Protein 1BKJ (pdb70)

Secondary structure (DSSP, 8-state):
-HHHHHHHT------B-SPPPPHHHHHHHHHHHHTS--GGG---EEEEE---HHHHHHHHHHTTS-THHHHSSEEEEEEEE-HHHHHH-TT----SHHHHHHHHHHHHHHHHHHHHHHHHTT-EEEEEGGGGGGHHHHHHHTT--TTEEEEEEEEEE-BS--PPPPP---HHHHEEESSPPPP-HHHHHHHHHHHHHH---HHHHHHHHHTS---TTHHHHHHHTT-S--/-HHHHHHHT------B-SPPPPHHHHHHHHHHHHTS--GGG---EEEEE---HHHHHHHHHHTTS-THHHHSSEEEEEEEE-HHHHHH-TT----SHHHHHHHHHHHHHHHHHHHHHHHHTT-EEEEEGGGGGGHHHHHHHHT--TTEEEEEEEEEE-BS--PPPPP---HHHHEEESS-----HHHHHHHHHHHHHH---HHHHHHHHHTS---TTHHHHHHHTT-S--

Radius of gyration: 20.76 Å; Cα contacts (8 Å, |Δi|>4): 919; chains: 2; bounding box: 49×59×53 Å

Nearest PDB structures (foldseek):
  2bkj-assembly1_B  TM=1.004E+00  e=1.030E-42  Vibrio harveyi
  5uu6-assembly2_C  TM=9.981E-01  e=3.136E-39  Vibrio parahaemolyticus RIMD 2210633
  5uu6-assembly1_B  TM=9.981E-01  e=4.411E-39  Vibrio parahaemolyticus RIMD 2210633
  5uu6-assembly1_A  TM=1.002E+00  e=1.096E-38  Vibrio parahaemolyticus RIMD 2210633
  5uu6-assembly2_D  TM=9.979E-01  e=2.573E-38  Vibrio parahaemolyticus RIMD 2210633

B-factor: mean 19.46, std 5.62, range [9.69, 47.68]

Solvent-accessible surface area: 16729 Å² total; per-residue (Å²): 101,53,2,16,63,25,1,75,56,17,68,24,3,113,114,16,48,105,89,99,11,78,101,74,36,53,55,37,2,10,82,0,0,11,16,6,18,31,36,92,20,6,15,1,7,0,1,0,35,0,64,60,84,122,42,20,54,80,0,11,114,40,4,56,122,43,75,42,0,52,64,6,26,13,0,3,0,0,0,0,0,0,38,7,0,17,56,42,37,118,105,17,58,5,27,5,10,3,2,4,5,11,0,0,10,6,0,0,5,22,0,6,2,0,0,0,0,0,29,27,56,49,7,3,0,9,35,3,25,13,0,13,92,20,1,62,90,0,11,79,38,0,44,12,38,62,28,0,0,2,1,4,0,0,0,2,0,49,48,67,68,135,43,67,80,58,41,47,1,48,43,130,13,4,26,10,95,34,48,37,61,102,38,84,92,104,33,7,64,69,8,19,66,67,4,68,91,76,176,148,63,21,12,56,56,8,5,43,65,3,39,34,120,16,69,62,66,3,40,80,14,2,50,85,26,22,0,6,129,105,103,50,1,17,64,25,0,74,56,18,68,26,2,109,109,19,44,108,85,95,10,80,107,77,40,48,60,37,2,10,40,0,0,23,17,4,19,28,36,94,21,6,16,0,6,0,0,0,35,0,66,56,95,67,36,21,59,75,0,11,61,58,1,45,126,40,75,44,0,52,66,6,27,12,0,1,0,0,0,0,0,0,37,9,2,17,53,44,40,121,66,16,54,6,28,4,10,5,2,4,5,11,0,0,10,7,0,0,4,21,0,6,1,0,1,0,0,0,29,26,62,50,9,1,0,8,34,3,25,7,0,12,66,36,0,70,42,0,9,80,39,0,42,13,38,61,28,0,0,1,1,5,0,0,0,1,0,52,43,73,66,134,42,69,79,59,42,44,1,49,35,126,12,2,21,11,97,35,42,40,59,101,39,87,92,94,34,6,130,71,7,14,64,68,7,69,92,73,182,150,61,23,11,53,58,10,3,42,65,3,34,33,118,17,64,64,73,2,38,78,11,1,47,86,25,21,0,7,126,107

GO terms:
  GO:0052873 FMN reductase (NADPH) activity (F, EXP)

CATH classification: 3.40.109.10

Organism: Vibrio harveyi (NCBI:txid669)

InterPro domains:
  IPR000415 Nitroreductase-like [G3DSA:3.40.109.10] (1-240)
  IPR000415 Nitroreductase-like [SSF55469] (1-238)
  IPR016446 Flavin oxidoreductase Frp family [PIRSF005426] (1-238)
  IPR016446 Flavin oxidoreductase Frp family [PTHR43425] (1-239)
  IPR016446 Flavin oxidoreductase Frp family [cd02146] (4-225)
  IPR029479 Nitroreductase [PF00881] (9-159)
  IPR060491 NADPH-dependent oxidoreductase NFRA-like, C-terminal domain [PF28600] (167-240)

Sequence (460 aa):
NNTIETILAHRSIRKFTAVPITDEQRQTIIQAGLAASSSSMLQVVSIVRVTDSEKRNELAQFAGNQAYVESAAEFLVFCIDYQRHATINPDVQADFTELTLIGAVDSGIMAQNCLLAAESMGLGGVYIGGLRNSAAQVDELLGLPENSAVLFGMCLGHPDQNPEVKPRLPAHVVVHENQYQELNLDDIQSYDQTMQAYYSTWSQEVTGKLAGESRPHILPYLNSKGLAKRNNTIETILAHRSIRKFTAVPITDEQRQTIIQAGLAASSSSMLQVVSIVRVTDSEKRNELAQFAGNQAYVESAAEFLVFCIDYQRHATINPDVQADFTELTLIGAVDSGIMAQNCLLAAESMGLGGVYIGGLRNSAAQVDELLGLPENSAVLFGMCLGHPDQNPEVKPRLPAHVVVHENQYQELNLDDIQSYDQTMQAYYSTWSQEVTGKLAGESRPHILPYLNSKGLAKR

Foldseek 3Di:
DLLVVLVQQDDAFQDFDQDADDPVLQVQLQVLLVPFDAVVPLPFKDKDKDDPLVLQCVQCVLLPVSPLSNRFNIKIWIKGHCVVVCVVPVVDQAAAQVSVVRSVVSSVRSVVSSQSSQSSVQKHKDKRQSNLLNFVVNCVSSVPAASMGTGIMMGIHHHPDRADDDDDQDPVQVDDDPDDDDDDVVSVVVSQVVRVVSPVTPVNVVVVVVVDDDSPCNVVSCVVSNYHPD/DLLVVLVQQDDAFQDFDQDADDPVLQVQLQVLLVPFDADVPLPFKDKDKDPDLVLQVVLCVLLVNRCSSNRFNIKIWIKGHCPVVCVVPVVDQAAAQVSVVSSVVSSVRSVVSSQSSQSSVQKHKDKRQSNLSNFLVNCVSSVPAASMGTGIMMGIHHHPDRQDDDDDQDPPQVDDPPDDDDDDVVSVVVNQVVRVVSPVTPVCVVVVVVVDDDSPCVVVSCVVSSYNPD

Structure (mmCIF, N/CA/C/O backbone):
data_1BKJ
#
_entry.id   1BKJ
#
_cell.length_a   51.200
_cell.length_b   85.900
_cell.length_c   58.100
_cell.angle_alpha   90.00
_cell.angle_beta   109.30
_cell.angle_gamma   90.00
#
_symmetry.space_group_name_H-M   'P 1 21 1'
#
loop_
_entity.id
_entity.type
_entity.pdbx_description
1 polymer 'NADPH-FLAVIN OXIDOREDUCTASE'
2 non-polymer 'PHOSPHATE ION'
3 non-polymer 'FLAVIN MONONUCLEOTIDE'
4 water water
#
loop_
_atom_site.group_PDB
_atom_site.id
_atom_site.type_symbol
_atom_site.label_atom_id
_atom_site.label_alt_id
_atom_site.label_comp_id
_atom_site.label_asym_id
_atom_s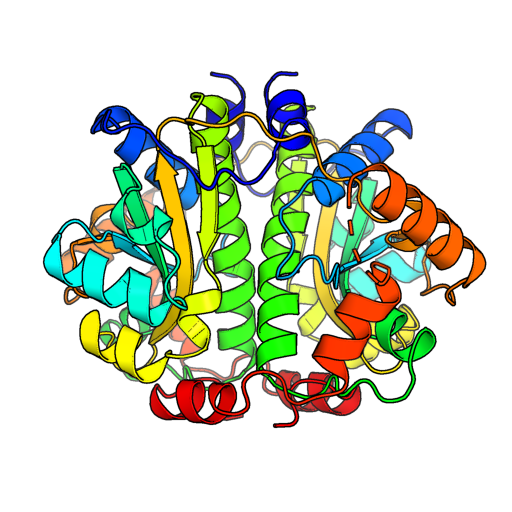ite.label_entity_id
_atom_site.label_seq_id
_atom_site.pdbx_PDB_ins_code
_atom_site.Cartn_x
_atom_site.Cartn_y
_atom_site.Cartn_z
_atom_site.occupancy
_atom_site.B_iso_or_equiv
_atom_site.auth_seq_id
_atom_site.auth_comp_id
_atom_site.auth_asym_id
_atom_site.auth_atom_id
_atom_site.pdbx_PDB_model_num
ATOM 1 N N . ASN A 1 2 ? -14.935 8.748 31.996 1.00 32.29 2 ASN A N 1
ATOM 2 C CA . ASN A 1 2 ? -15.459 9.806 31.127 1.00 31.68 2 ASN A CA 1
ATOM 3 C C . ASN A 1 2 ? -15.732 9.293 29.713 1.00 30.82 2 ASN A C 1
ATOM 4 O O . ASN A 1 2 ? -15.313 8.174 29.381 1.00 30.76 2 ASN A O 1
ATOM 9 N N . ASN A 1 3 ? -16.390 10.116 28.881 1.00 29.33 3 ASN A N 1
ATOM 10 C CA . ASN A 1 3 ? -16.737 9.723 27.508 1.00 28.01 3 ASN A CA 1
ATOM 11 C C . ASN A 1 3 ? -15.546 9.525 26.585 1.00 27.18 3 ASN A C 1
ATOM 12 O O . ASN A 1 3 ? -15.631 8.700 25.677 1.00 27.25 3 ASN A O 1
ATOM 14 N N . THR A 1 4 ? -14.443 10.249 26.841 1.00 26.36 4 THR A N 1
ATOM 15 C CA . THR A 1 4 ? -13.211 10.160 26.031 1.00 25.32 4 THR A CA 1
ATOM 16 C C . THR A 1 4 ? -12.538 8.797 26.178 1.00 24.66 4 THR A C 1
ATOM 17 O O . THR A 1 4 ? -12.168 8.177 25.176 1.00 24.87 4 THR A O 1
ATOM 21 N N . ILE A 1 5 ? -12.404 8.330 27.420 1.00 23.55 5 ILE A N 1
ATOM 22 C CA . ILE A 1 5 ? -11.782 7.038 27.696 1.00 22.75 5 ILE A CA 1
ATOM 23 C C . ILE A 1 5 ? -12.679 5.872 27.249 1.00 22.25 5 ILE A C 1
ATOM 24 O O . ILE A 1 5 ? -12.171 4.906 26.682 1.00 22.28 5 ILE A O 1
ATOM 29 N N . GLU A 1 6 ? -14.001 6.016 27.401 1.00 21.87 6 GLU A N 1
ATOM 30 C CA . GLU A 1 6 ? -14.975 4.989 26.978 1.00 21.43 6 GLU A CA 1
ATOM 31 C C . GLU A 1 6 ? -14.932 4.815 25.448 1.00 21.16 6 GLU A C 1
ATOM 32 O O . GLU A 1 6 ? -14.994 3.689 24.956 1.00 21.75 6 GLU A O 1
ATOM 34 N N . THR A 1 7 ? -14.718 5.922 24.726 1.00 20.33 7 THR A N 1
ATOM 35 C CA . THR A 1 7 ? -14.613 5.932 23.267 1.00 20.10 7 THR A CA 1
ATOM 36 C C . THR A 1 7 ? -13.310 5.236 22.820 1.00 19.74 7 THR A C 1
ATOM 37 O O . THR A 1 7 ? -13.348 4.351 21.955 1.00 19.50 7 THR A O 1
ATOM 41 N N . ILE A 1 8 ? -12.185 5.597 23.447 1.00 19.26 8 ILE A N 1
ATOM 42 C CA . ILE A 1 8 ? -10.870 5.000 23.141 1.00 18.77 8 ILE A CA 1
ATOM 43 C C . ILE A 1 8 ? -10.890 3.471 23.339 1.00 18.91 8 ILE A C 1
ATOM 44 O O . ILE A 1 8 ? -10.441 2.717 22.471 1.00 18.77 8 ILE A O 1
ATOM 49 N N . LEU A 1 9 ? -11.463 3.034 24.458 1.00 19.37 9 LEU A N 1
ATOM 50 C CA . LEU A 1 9 ? -11.545 1.617 24.798 1.00 19.86 9 LEU A CA 1
ATOM 51 C C . LEU A 1 9 ? -12.602 0.788 24.063 1.00 19.74 9 LEU A C 1
ATOM 52 O O . LEU A 1 9 ? -12.518 -0.438 24.062 1.00 20.53 9 LEU A O 1
ATOM 57 N N . ALA A 1 10 ? -13.551 1.451 23.398 1.00 19.62 10 ALA A N 1
ATOM 58 C CA . ALA A 1 10 ? -14.620 0.770 22.659 1.00 19.69 10 ALA A CA 1
ATOM 59 C C . ALA A 1 10 ? -14.285 0.557 21.188 1.00 19.42 10 ALA A C 1
ATOM 60 O O . ALA A 1 10 ? -15.089 -0.001 20.431 1.00 19.97 10 ALA A O 1
ATOM 62 N N . HIS A 1 11 ? -13.079 0.965 20.785 1.00 18.85 11 HIS A N 1
ATOM 63 C CA . HIS A 1 11 ? -12.634 0.842 19.389 1.00 18.05 11 HIS A CA 1
ATOM 64 C C . HIS A 1 11 ? -12.556 -0.580 18.829 1.00 18.01 11 HIS A C 1
ATOM 65 O O . HIS A 1 11 ? -12.087 -1.493 19.493 1.00 18.07 11 HIS A O 1
ATOM 72 N N . ARG A 1 12 ? -12.985 -0.677 17.580 1.00 17.76 12 ARG A N 1
ATOM 73 C CA . ARG A 1 12 ? -12.828 -1.869 16.745 1.00 18.67 12 ARG A CA 1
ATOM 74 C C . ARG A 1 12 ? -12.881 -1.341 15.310 1.00 17.80 12 ARG A C 1
ATOM 75 O O . ARG A 1 12 ? -13.569 -0.335 15.040 1.00 18.04 12 ARG A O 1
ATOM 83 N N . SER A 1 13 ? -12.059 -1.919 14.443 1.00 16.76 13 SER A N 1
ATOM 84 C CA . SER A 1 13 ? -12.025 -1.523 13.039 1.00 16.03 13 SER A CA 1
ATOM 85 C C . SER A 1 13 ? -13.293 -1.990 12.351 1.00 15.79 13 SER A C 1
ATOM 86 O O . SER A 1 13 ? -13.762 -3.101 12.597 1.00 15.19 13 SER A O 1
ATOM 89 N N . ILE A 1 14 ? -13.906 -1.067 11.614 1.00 15.99 14 ILE A N 1
ATOM 90 C CA . ILE A 1 14 ? -15.139 -1.307 10.882 1.00 16.10 14 ILE A CA 1
ATOM 91 C C . ILE A 1 14 ? -14.800 -1.399 9.397 1.00 16.38 14 ILE A C 1
ATOM 92 O O . ILE A 1 14 ? -14.155 -0.503 8.827 1.00 16.34 14 ILE A O 1
ATOM 97 N N . ARG A 1 15 ? -15.241 -2.497 8.785 1.00 16.35 15 ARG A N 1
ATOM 98 C CA . ARG A 1 15 ? -14.971 -2.789 7.391 1.00 16.68 15 ARG A CA 1
ATOM 99 C C . ARG A 1 15 ? -16.218 -2.990 6.525 1.00 17.38 15 ARG A C 1
ATOM 100 O O . ARG A 1 15 ? -16.132 -3.551 5.432 1.00 16.62 15 ARG A O 1
ATOM 108 N N . LYS A 1 16 ? -17.376 -2.562 7.037 1.00 18.04 16 LYS A N 1
ATOM 109 C CA . LYS A 1 16 ? -18.644 -2.627 6.301 1.00 18.77 16 LYS A CA 1
ATOM 110 C C . LYS A 1 16 ? -19.432 -1.381 6.679 1.00 18.15 16 LYS A C 1
ATOM 111 O O . LYS A 1 16 ? -19.634 -1.098 7.859 1.00 17.57 16 LYS A O 1
ATOM 117 N N . PHE A 1 17 ? -19.846 -0.626 5.661 1.00 17.82 17 PHE A N 1
ATOM 118 C CA . PHE A 1 17 ? -20.560 0.633 5.860 1.00 17.47 17 PHE A CA 1
ATOM 119 C C . PHE A 1 17 ? -21.873 0.714 5.115 1.00 17.51 17 PHE A C 1
ATOM 120 O O . PHE A 1 17 ? -22.059 0.031 4.105 1.00 17.29 17 PHE A O 1
ATOM 128 N N . THR A 1 18 ? -22.788 1.546 5.622 1.00 17.19 18 THR A N 1
ATOM 129 C CA . THR A 1 18 ? -24.059 1.786 4.937 1.00 17.27 18 THR A CA 1
ATOM 130 C C . THR A 1 18 ? -23.793 2.954 3.953 1.00 17.97 18 THR A C 1
ATOM 131 O O . THR A 1 18 ? -22.697 3.528 3.961 1.00 18.34 18 THR A O 1
ATOM 135 N N . ALA A 1 19 ? -24.784 3.300 3.126 1.00 18.61 19 ALA A N 1
ATOM 136 C CA . ALA A 1 19 ? -24.667 4.370 2.131 1.00 18.96 19 ALA A CA 1
ATOM 137 C C . ALA A 1 19 ? -24.965 5.780 2.658 1.00 19.02 19 ALA A C 1
ATOM 138 O O . ALA A 1 19 ? -24.916 6.747 1.891 1.00 20.00 19 ALA A O 1
ATOM 140 N N . VAL A 1 20 ? -25.249 5.898 3.958 1.00 18.31 20 VAL A N 1
ATOM 141 C CA . VAL A 1 20 ? -25.567 7.190 4.581 1.00 18.16 20 VAL A CA 1
ATOM 142 C C . VAL A 1 20 ? -24.296 8.079 4.618 1.00 18.31 20 VAL A C 1
ATOM 143 O O . VAL A 1 20 ? -23.262 7.670 5.140 1.00 18.15 20 VAL A O 1
ATOM 147 N N . PRO A 1 21 ? -24.350 9.280 4.007 1.00 18.23 21 PRO A N 1
ATOM 148 C CA . PRO A 1 21 ? -23.155 10.133 4.028 1.00 18.23 21 PRO A CA 1
ATOM 149 C C . PRO A 1 21 ? -22.843 10.812 5.364 1.00 18.32 21 PRO A C 1
ATOM 150 O O . PRO A 1 21 ? -23.666 10.814 6.288 1.00 18.72 21 PRO A O 1
ATOM 154 N N . ILE A 1 22 ? -21.615 11.308 5.473 1.00 17.76 22 ILE A N 1
ATOM 155 C CA . ILE A 1 22 ? -21.153 12.041 6.648 1.00 17.50 22 ILE A CA 1
ATOM 156 C C . ILE A 1 22 ? -21.479 13.492 6.269 1.00 17.28 22 ILE A C 1
ATOM 157 O O . ILE A 1 22 ? -21.288 13.894 5.111 1.00 17.03 22 ILE A O 1
ATOM 162 N N . THR A 1 23 ? -22.049 14.239 7.214 1.00 17.49 23 THR A N 1
ATOM 163 C CA . THR A 1 23 ? -22.414 15.634 6.957 1.00 17.84 23 THR A CA 1
ATOM 164 C C . THR A 1 23 ? -21.180 16.538 6.858 1.00 18.60 23 THR A C 1
ATOM 165 O O . THR A 1 23 ? -20.100 16.169 7.322 1.00 17.87 23 THR A O 1
ATOM 169 N N . ASP A 1 24 ? -21.351 17.712 6.248 1.00 19.30 24 ASP A N 1
ATOM 170 C CA . ASP A 1 24 ? -20.268 18.684 6.101 1.00 20.67 24 ASP A CA 1
ATOM 171 C C . ASP A 1 24 ? -19.762 19.159 7.467 1.00 20.20 24 ASP A C 1
ATOM 172 O O . ASP A 1 24 ? -18.559 19.317 7.645 1.00 20.10 24 ASP A O 1
ATOM 177 N N . GLU A 1 25 ? -20.679 19.318 8.431 1.00 19.75 25 GLU A N 1
ATOM 178 C CA . GLU A 1 25 ? -20.341 19.748 9.794 1.00 19.45 25 GLU A CA 1
ATOM 179 C C . GLU A 1 25 ? -19.500 18.694 10.511 1.00 19.57 25 GLU A C 1
ATOM 180 O O . GLU A 1 25 ? -18.533 19.041 11.202 1.00 19.65 25 GLU A O 1
ATOM 182 N N . GLN A 1 26 ? -19.856 17.415 10.327 1.00 18.63 26 GLN A N 1
ATOM 183 C CA . GLN A 1 26 ? -19.126 16.311 10.945 1.00 18.04 26 GLN A CA 1
ATOM 184 C C . GLN A 1 26 ? -17.741 16.162 10.328 1.00 17.83 26 GLN A C 1
ATOM 185 O O . GLN A 1 26 ? -16.777 15.942 11.047 1.00 17.90 26 GLN A O 1
ATOM 191 N N . ARG A 1 27 ? -17.645 16.337 9.010 1.00 17.39 27 ARG A N 1
ATOM 192 C CA . ARG A 1 27 ? -16.368 16.226 8.311 1.00 17.76 27 ARG A CA 1
ATOM 193 C C . ARG A 1 27 ? -15.417 17.354 8.687 1.00 17.56 27 ARG A C 1
ATOM 194 O O . ARG A 1 27 ? -14.228 17.099 8.912 1.00 17.56 27 ARG A O 1
ATOM 202 N N . GLN A 1 28 ? -15.957 18.572 8.807 1.00 16.89 28 GLN A N 1
ATOM 203 C CA . GLN A 1 28 ? -15.184 19.758 9.177 1.00 16.45 28 GLN A CA 1
ATOM 204 C C . GLN A 1 28 ? -14.668 19.618 10.612 1.00 15.95 28 GLN A C 1
ATOM 205 O O . GLN A 1 28 ? -13.539 19.989 10.889 1.00 16.20 28 GLN A O 1
ATOM 207 N N . THR A 1 29 ? -15.453 18.967 11.471 1.00 15.38 29 THR A N 1
ATOM 208 C CA . THR A 1 29 ? -15.084 18.717 12.864 1.00 15.76 29 THR A CA 1
ATOM 209 C C . THR A 1 29 ? -13.985 17.629 12.985 1.00 15.46 29 THR A C 1
ATOM 210 O O . THR A 1 29 ? -13.062 17.766 13.803 1.00 15.53 29 THR A O 1
ATOM 214 N N . ILE A 1 30 ? -14.057 16.594 12.139 1.00 15.01 30 ILE A N 1
ATOM 215 C CA . ILE A 1 30 ? -13.067 15.506 12.111 1.00 14.78 30 ILE A CA 1
ATOM 216 C C . ILE A 1 30 ? -11.691 16.062 11.710 1.00 14.79 30 ILE A C 1
ATOM 217 O O . ILE A 1 30 ? -10.688 15.728 12.335 1.00 14.74 30 ILE A O 1
ATOM 222 N N . ILE A 1 31 ? -11.685 16.943 10.708 1.00 15.12 31 ILE A N 1
ATOM 223 C CA . ILE A 1 31 ? -10.469 17.597 10.207 1.00 15.86 31 ILE A CA 1
ATOM 224 C C . ILE A 1 31 ? -9.929 18.561 11.281 1.00 15.60 31 ILE A C 1
ATOM 225 O O . ILE A 1 31 ? -8.728 18.558 11.538 1.00 15.88 31 ILE A O 1
ATOM 230 N N . GLN A 1 32 ? -10.806 19.336 11.933 1.00 15.66 32 GLN A N 1
ATOM 231 C CA . GLN A 1 32 ? -10.374 20.255 12.997 1.00 16.50 32 GLN A CA 1
ATOM 232 C C . GLN A 1 32 ? -9.752 19.494 14.173 1.00 15.53 32 GLN A C 1
ATOM 233 O O . GLN A 1 32 ? -8.766 19.948 14.748 1.00 14.58 32 GLN A O 1
ATOM 239 N N . ALA A 1 33 ? -10.315 18.324 14.489 1.00 14.59 33 ALA A N 1
ATOM 240 C CA . ALA A 1 33 ? -9.810 17.460 15.551 1.00 14.28 33 ALA A CA 1
ATOM 241 C C . ALA A 1 33 ? -8.400 16.979 15.185 1.00 14.40 33 ALA A C 1
ATOM 242 O O . ALA A 1 33 ? -7.504 16.958 16.035 1.00 14.46 33 ALA A O 1
ATOM 244 N N . GLY A 1 34 ? -8.206 16.663 13.900 1.00 14.04 34 GLY A N 1
ATOM 245 C CA . GLY A 1 34 ? -6.917 16.240 13.402 1.00 14.03 34 GLY A CA 1
ATOM 246 C C . GLY A 1 34 ? -5.914 17.383 13.482 1.00 14.41 34 GLY A C 1
ATOM 247 O O . GLY A 1 34 ? -4.794 17.183 13.965 1.00 14.43 34 GLY A O 1
ATOM 248 N N . LEU A 1 35 ? -6.339 18.592 13.098 1.00 14.04 35 LEU A N 1
ATOM 249 C CA . LEU A 1 35 ? -5.472 19.769 13.124 1.00 14.02 35 LEU A CA 1
ATOM 250 C C . LEU A 1 35 ? -5.013 20.167 14.525 1.00 13.67 35 LEU A C 1
ATOM 251 O O . LEU A 1 35 ? -3.908 20.665 14.685 1.00 13.93 35 LEU A O 1
ATOM 256 N N . ALA A 1 36 ? -5.823 19.840 15.530 1.00 13.22 36 ALA A N 1
ATOM 257 C CA . ALA A 1 36 ? -5.535 20.124 16.937 1.00 13.32 36 ALA A CA 1
ATOM 258 C C . ALA A 1 36 ? -4.441 19.218 17.545 1.00 13.16 36 ALA A C 1
ATOM 259 O O . ALA A 1 36 ? -4.049 19.406 18.704 1.00 13.04 36 ALA A O 1
ATOM 261 N N . ALA A 1 37 ? -3.947 18.249 16.765 1.00 12.15 37 ALA A N 1
ATOM 262 C CA . ALA A 1 37 ? -2.893 17.329 17.222 1.00 12.16 37 ALA A CA 1
ATOM 263 C C . ALA A 1 37 ? -1.543 18.038 17.392 1.00 12.19 37 ALA A C 1
ATOM 264 O O . ALA A 1 37 ? -1.287 19.045 16.728 1.00 12.28 37 ALA A O 1
ATOM 266 N N . SER A 1 38 ? -0.690 17.511 18.280 1.00 12.33 38 SER A N 1
ATOM 267 C CA . SER A 1 38 ? 0.662 18.049 18.494 1.00 12.39 38 SER A CA 1
ATOM 268 C C . SER A 1 38 ? 1.442 17.909 17.186 1.00 12.59 38 SER A C 1
ATOM 269 O O . SER A 1 38 ? 1.192 16.982 16.411 1.00 12.74 38 SER A O 1
ATOM 272 N N . SER A 1 39 ? 2.406 18.793 16.970 1.00 12.92 39 SER A N 1
ATOM 273 C CA . SER A 1 39 ? 3.203 18.778 15.753 1.00 12.93 39 SER A CA 1
ATOM 274 C C . SER A 1 39 ? 4.673 18.996 16.127 1.00 13.39 39 SER A C 1
ATOM 275 O O . SER A 1 39 ? 4.981 19.931 16.878 1.00 13.95 39 SER A O 1
ATOM 278 N N . SER A 1 40 ? 5.564 18.133 15.622 1.00 12.98 40 SER A N 1
ATOM 279 C CA . SER A 1 40 ? 7.005 18.226 15.901 1.00 13.31 40 SER A CA 1
ATOM 280 C C . SER A 1 40 ? 7.565 19.538 15.398 1.00 13.91 40 SER A C 1
ATOM 281 O O . SER A 1 40 ? 7.449 19.831 14.212 1.00 13.05 40 SER A O 1
ATOM 284 N N . SER A 1 41 ? 8.091 20.343 16.329 1.00 14.73 41 SER A N 1
ATOM 285 C CA . SER A 1 41 ? 8.684 21.678 16.077 1.00 15.84 41 SER A CA 1
ATOM 286 C C . SER A 1 41 ? 7.723 22.635 15.350 1.00 16.24 41 SER A C 1
ATOM 287 O O . SER A 1 41 ? 8.159 23.604 14.707 1.00 16.26 41 SER A O 1
ATOM 290 N N . MET A 1 42 ? 6.419 22.335 15.456 1.00 16.20 42 MET A N 1
ATOM 291 C CA . MET A 1 42 ? 5.333 23.085 14.804 1.00 17.03 42 MET A CA 1
ATOM 292 C C . MET A 1 42 ? 5.562 23.161 13.268 1.00 16.29 42 MET A C 1
ATOM 293 O O . MET A 1 42 ? 5.119 24.093 12.593 1.00 17.07 42 MET A O 1
ATOM 298 N N . LEU A 1 43 ? 6.230 22.132 12.732 1.00 15.22 43 LEU A N 1
ATOM 299 C CA . LEU A 1 43 ? 6.577 22.040 11.318 1.00 14.24 43 LEU A CA 1
ATOM 300 C C . LEU A 1 43 ? 5.382 21.822 10.411 1.00 13.59 43 LEU A C 1
ATOM 301 O O . LEU A 1 43 ? 5.407 22.242 9.268 1.00 12.91 43 LEU A O 1
ATOM 306 N N . GLN A 1 44 ? 4.324 21.210 10.958 1.00 13.77 44 GLN A N 1
ATOM 307 C CA . GLN A 1 44 ? 3.067 20.907 10.246 1.00 13.54 44 GLN A CA 1
ATOM 308 C C . GLN A 1 44 ? 3.355 20.212 8.904 1.00 13.90 44 GLN A C 1
ATOM 309 O O . GLN A 1 44 ? 3.146 20.768 7.828 1.00 13.54 44 GLN A O 1
ATOM 315 N N . VAL A 1 45 ? 3.857 18.982 9.014 1.00 13.82 45 VAL A N 1
ATOM 316 C CA . VAL A 1 45 ? 4.298 18.178 7.870 1.00 14.16 45 VAL A CA 1
ATOM 317 C C . VAL A 1 45 ? 3.338 17.149 7.267 1.00 13.88 45 VAL A C 1
ATOM 318 O O . VAL A 1 45 ? 3.755 16.277 6.488 1.00 13.94 45 VAL A O 1
ATOM 322 N N . VAL A 1 46 ? 2.071 17.232 7.658 1.00 13.76 46 VAL A N 1
ATOM 323 C CA . VAL A 1 46 ? 1.058 16.298 7.174 1.00 13.90 46 VAL A CA 1
ATOM 324 C C . VAL A 1 46 ? 0.067 16.956 6.212 1.00 14.74 46 VAL A C 1
ATOM 325 O O . VAL A 1 46 ? -0.347 18.107 6.404 1.00 14.86 46 VAL A O 1
ATOM 329 N N . SER A 1 47 ? -0.229 16.234 5.132 1.00 15.06 47 SER A N 1
ATOM 330 C CA . SER A 1 47 ? -1.223 16.656 4.153 1.00 14.97 47 SER A CA 1
ATOM 331 C C . SER A 1 47 ? -2.229 15.527 4.032 1.00 14.79 47 SER A C 1
ATOM 332 O O . SER A 1 47 ? -1.867 14.341 4.127 1.00 14.63 47 SER A O 1
ATOM 335 N N . ILE A 1 48 ? -3.499 15.902 3.897 1.00 13.95 48 ILE A N 1
ATOM 336 C CA . ILE A 1 48 ? -4.585 14.939 3.750 1.00 13.73 48 ILE A CA 1
ATOM 337 C C . ILE A 1 48 ? -5.190 15.114 2.365 1.00 13.46 48 ILE A C 1
ATOM 338 O O . ILE A 1 48 ? -5.401 16.239 1.926 1.00 13.60 48 ILE A O 1
ATOM 343 N N . VAL A 1 49 ? -5.371 14.013 1.644 1.00 13.01 49 VAL A N 1
ATOM 344 C CA . VAL A 1 49 ? -6.026 14.074 0.343 1.00 13.79 49 VAL A CA 1
ATOM 345 C C . VAL A 1 49 ? -7.385 13.398 0.528 1.00 14.37 49 VAL A C 1
ATOM 346 O O . VAL A 1 49 ? -7.452 12.213 0.868 1.00 14.57 49 VAL A O 1
ATOM 350 N N . ARG A 1 50 ? -8.452 14.194 0.422 1.00 15.21 50 ARG A N 1
ATOM 351 C CA . ARG A 1 50 ? -9.831 13.703 0.529 1.00 15.80 50 ARG A CA 1
ATOM 352 C C . ARG A 1 50 ? -10.227 13.238 -0.886 1.00 16.57 50 ARG A C 1
ATOM 353 O O . ARG A 1 50 ? -10.186 14.028 -1.842 1.00 16.64 50 ARG A O 1
ATOM 361 N N . VAL A 1 51 ? -10.570 11.956 -1.019 1.00 16.37 51 VAL A N 1
ATOM 362 C CA . VAL A 1 51 ? -10.931 11.400 -2.318 1.00 16.91 51 VAL A CA 1
ATOM 363 C C . VAL A 1 51 ? -12.440 11.229 -2.487 1.00 17.64 51 VAL A C 1
ATOM 364 O O . VAL A 1 51 ? -13.046 10.334 -1.885 1.00 17.79 51 VAL A O 1
ATOM 368 N N . THR A 1 52 ? -13.046 12.108 -3.290 1.00 18.26 52 THR A N 1
ATOM 369 C CA . THR A 1 52 ? -14.494 12.061 -3.547 1.00 19.33 52 THR A CA 1
ATOM 370 C C . THR A 1 52 ? -14.849 11.512 -4.926 1.00 20.25 52 THR A C 1
ATOM 371 O O . THR A 1 52 ? -15.975 11.039 -5.136 1.00 20.85 52 THR A O 1
ATOM 375 N N . ASP A 1 53 ? -13.902 11.593 -5.860 1.00 20.78 53 ASP A N 1
ATOM 376 C CA . ASP A 1 53 ? -14.102 11.105 -7.225 1.00 21.36 53 ASP A CA 1
ATOM 377 C C . ASP A 1 53 ? -14.276 9.581 -7.190 1.00 21.67 53 ASP A C 1
ATOM 378 O O . ASP A 1 53 ? -13.338 8.859 -6.816 1.00 20.93 53 ASP A O 1
ATOM 383 N N . SER A 1 54 ? -15.455 9.095 -7.602 1.00 21.98 54 SER A N 1
ATOM 384 C CA . SER A 1 54 ? -15.752 7.654 -7.561 1.00 22.44 54 SER A CA 1
ATOM 385 C C . SER A 1 54 ? -14.866 6.745 -8.409 1.00 21.88 54 SER A C 1
ATOM 386 O O . SER A 1 54 ? -14.721 5.561 -8.091 1.00 21.77 54 SER A O 1
ATOM 389 N N . GLU A 1 55 ? -14.249 7.302 -9.456 1.00 21.60 55 GLU A N 1
ATOM 390 C CA . GLU A 1 55 ? -13.333 6.539 -10.311 1.00 21.60 55 GLU A CA 1
ATOM 391 C C . GLU A 1 55 ? -11.972 6.414 -9.635 1.00 20.71 55 GLU A C 1
ATOM 392 O O . GLU A 1 55 ? -11.346 5.368 -9.723 1.00 20.40 55 GLU A O 1
ATOM 398 N N . LYS A 1 56 ? -11.541 7.463 -8.927 1.00 19.96 56 LYS A N 1
ATOM 399 C CA . LYS A 1 56 ? -10.266 7.419 -8.196 1.00 19.70 56 LYS A CA 1
ATOM 400 C C . LYS A 1 56 ? -10.390 6.460 -7.011 1.00 19.00 56 LYS A C 1
ATOM 401 O O . LYS A 1 56 ? -9.450 5.728 -6.722 1.00 18.77 56 LYS A O 1
ATOM 407 N N . ARG A 1 57 ? -11.582 6.409 -6.404 1.00 18.77 57 ARG A N 1
ATOM 408 C CA . ARG A 1 57 ? -11.896 5.512 -5.268 1.00 19.11 57 ARG A CA 1
ATOM 409 C C . ARG A 1 57 ? -11.876 4.039 -5.652 1.00 18.90 57 ARG A C 1
ATOM 410 O O . ARG A 1 57 ? -11.500 3.193 -4.834 1.00 18.73 57 ARG A O 1
ATOM 418 N N . ASN A 1 58 ? -12.330 3.742 -6.877 1.00 18.67 58 ASN A N 1
ATOM 419 C CA . ASN A 1 58 ? -12.357 2.381 -7.400 1.00 18.58 58 ASN A CA 1
ATOM 420 C C . ASN A 1 58 ? -10.906 1.925 -7.647 1.00 18.69 58 ASN A C 1
ATOM 421 O O . ASN A 1 58 ? -10.518 0.806 -7.260 1.00 18.07 58 ASN A O 1
ATOM 423 N N . GLU A 1 59 ? -10.088 2.847 -8.168 1.00 18.51 59 GLU A N 1
ATOM 424 C CA . GLU A 1 59 ? -8.677 2.580 -8.446 1.00 18.98 59 GLU A CA 1
ATOM 425 C C . GLU A 1 59 ? -7.896 2.424 -7.131 1.00 17.94 59 GLU A C 1
ATOM 426 O O . GLU A 1 59 ? -7.023 1.552 -7.036 1.00 17.19 59 GLU A O 1
ATOM 432 N N . LEU A 1 60 ? -8.258 3.214 -6.112 1.00 16.38 60 LEU A N 1
ATOM 433 C CA . LEU A 1 60 ? -7.601 3.140 -4.798 1.00 15.96 60 LEU A CA 1
ATOM 434 C C . LEU A 1 60 ? -7.922 1.857 -4.029 1.00 15.71 60 LEU A C 1
ATOM 435 O O . LEU A 1 60 ? -7.059 1.327 -3.325 1.00 16.18 60 LEU A O 1
ATOM 440 N N . ALA A 1 61 ? -9.132 1.324 -4.218 1.00 15.04 61 ALA A N 1
ATOM 441 C CA . ALA A 1 61 ? -9.541 0.073 -3.573 1.00 14.67 61 ALA A CA 1
ATOM 442 C C . ALA A 1 61 ? -8.708 -1.080 -4.113 1.00 14.93 61 ALA A C 1
ATOM 443 O O . ALA A 1 61 ? -8.279 -1.937 -3.358 1.00 15.36 61 ALA A O 1
ATOM 445 N N . GLN A 1 62 ? -8.397 -1.017 -5.408 1.00 15.16 62 GLN A N 1
ATOM 446 C CA . GLN A 1 62 ? -7.583 -2.020 -6.081 1.00 16.23 62 GLN A CA 1
ATOM 447 C C . GLN A 1 62 ? -6.133 -1.882 -5.625 1.00 16.31 62 GLN A C 1
ATOM 448 O O . GLN A 1 62 ? -5.481 -2.879 -5.297 1.00 16.17 62 GLN A O 1
ATOM 454 N N . PHE A 1 63 ? -5.663 -0.636 -5.539 1.00 16.13 63 PHE A N 1
ATOM 455 C CA . PHE A 1 63 ? -4.296 -0.356 -5.120 1.00 16.62 63 PHE A CA 1
ATOM 456 C C . PHE A 1 63 ? -4.042 -0.686 -3.659 1.00 16.79 63 PHE A C 1
ATOM 457 O O . PHE A 1 63 ? -2.899 -0.829 -3.253 1.00 17.35 63 PHE A O 1
ATOM 465 N N . ALA A 1 64 ? -5.122 -0.844 -2.894 1.00 16.69 64 ALA A N 1
ATOM 466 C CA . ALA A 1 64 ? -5.061 -1.204 -1.479 1.00 16.57 64 ALA A CA 1
ATOM 467 C C . ALA A 1 64 ? -5.091 -2.722 -1.301 1.00 16.93 64 ALA A C 1
ATOM 468 O O . ALA A 1 64 ? -4.972 -3.218 -0.182 1.00 18.07 64 ALA A O 1
ATOM 470 N N . GLY A 1 65 ? -5.242 -3.448 -2.410 1.00 17.21 65 GLY A N 1
ATOM 471 C CA . GLY A 1 65 ? -5.289 -4.906 -2.381 1.00 17.22 65 GLY A CA 1
ATOM 472 C C . GLY A 1 65 ? -6.703 -5.433 -2.423 1.00 16.97 65 GLY A C 1
ATOM 473 O O . GLY A 1 65 ? -7.029 -6.395 -1.724 1.00 17.11 65 GLY A O 1
ATOM 474 N N . ASN A 1 66 ? -7.524 -4.803 -3.269 1.00 16.68 66 ASN A N 1
ATOM 475 C CA . ASN A 1 66 ? -8.950 -5.118 -3.447 1.00 17.21 66 ASN A CA 1
ATOM 476 C C . ASN A 1 66 ? -9.738 -5.098 -2.130 1.00 17.58 66 ASN A C 1
ATOM 477 O O . ASN A 1 66 ? -10.440 -6.055 -1.777 1.00 18.18 66 ASN A O 1
ATOM 482 N N . GLN A 1 67 ? -9.541 -4.027 -1.363 1.00 17.07 67 GLN A N 1
ATOM 483 C CA . GLN A 1 67 ? -10.249 -3.854 -0.095 1.00 16.83 67 GLN A CA 1
ATOM 484 C C . GLN A 1 67 ? -11.466 -2.998 -0.451 1.00 17.21 67 GLN A C 1
ATOM 485 O O . GLN A 1 67 ? -11.352 -1.781 -0.616 1.00 17.08 67 GLN A O 1
ATOM 491 N N . ALA A 1 68 ? -12.603 -3.676 -0.645 1.00 17.25 68 ALA A N 1
ATOM 492 C CA . ALA A 1 68 ? -13.879 -3.078 -1.057 1.00 17.34 68 ALA A CA 1
ATOM 493 C C . ALA A 1 68 ? -14.408 -1.883 -0.257 1.00 17.26 68 ALA A C 1
ATOM 494 O O . ALA A 1 68 ? -15.008 -0.967 -0.832 1.00 17.65 68 ALA A O 1
ATOM 496 N N . TYR A 1 69 ? -14.146 -1.869 1.044 1.00 16.16 69 TYR A N 1
ATOM 497 C CA . TYR A 1 69 ? -14.578 -0.787 1.911 1.00 16.03 69 TYR A CA 1
ATOM 498 C C . TYR A 1 69 ? -13.910 0.573 1.648 1.00 15.97 69 TYR A C 1
ATOM 499 O O . TYR A 1 69 ? -14.314 1.588 2.202 1.00 16.08 69 TYR A O 1
ATOM 508 N N . VAL A 1 70 ? -12.912 0.591 0.769 1.00 15.86 70 VAL A N 1
ATOM 509 C CA . VAL A 1 70 ? -12.257 1.837 0.378 1.00 15.67 70 VAL A CA 1
ATOM 510 C C . VAL A 1 70 ? -13.217 2.536 -0.592 1.00 15.95 70 VAL A C 1
ATOM 511 O O . VAL A 1 70 ? -13.295 3.757 -0.598 1.00 15.88 70 VAL A O 1
ATOM 515 N N . GLU A 1 71 ? -13.972 1.752 -1.369 1.00 16.77 71 GLU A N 1
ATOM 516 C CA . GLU A 1 71 ? -14.945 2.305 -2.315 1.00 17.17 71 GLU A CA 1
ATOM 517 C C . GLU A 1 71 ? -16.305 2.585 -1.657 1.00 17.90 71 GLU A C 1
ATOM 518 O O . GLU A 1 71 ? -16.919 3.615 -1.944 1.00 19.48 71 GLU A O 1
ATOM 520 N N . SER A 1 72 ? -16.734 1.728 -0.728 1.00 17.81 72 SER A N 1
ATOM 521 C CA . SER A 1 72 ? -18.035 1.877 -0.071 1.00 17.86 72 SER A CA 1
ATOM 522 C C . SER A 1 72 ? -18.116 2.850 1.108 1.00 18.00 72 SER A C 1
ATOM 523 O O . SER A 1 72 ? -19.214 3.266 1.500 1.00 18.61 72 SER A O 1
ATOM 526 N N . ALA A 1 73 ? -16.963 3.236 1.655 1.00 17.55 73 ALA A N 1
ATOM 527 C CA . ALA A 1 73 ? -16.900 4.198 2.767 1.00 17.24 73 ALA A CA 1
ATOM 528 C C . ALA A 1 73 ? -17.470 5.559 2.347 1.00 16.91 73 ALA A C 1
ATOM 529 O O . ALA A 1 73 ? -17.351 5.943 1.177 1.00 16.42 73 ALA A O 1
ATOM 531 N N . ALA A 1 74 ? -18.106 6.261 3.290 1.00 16.29 74 ALA A N 1
ATOM 532 C CA . ALA A 1 74 ? -18.670 7.591 3.038 1.00 16.50 74 ALA A CA 1
ATOM 533 C C . ALA A 1 74 ? -17.543 8.590 2.741 1.00 16.59 74 ALA A C 1
ATOM 534 O O . ALA A 1 74 ? -17.689 9.447 1.876 1.00 17.60 74 ALA A O 1
ATOM 536 N N . GLU A 1 75 ? -16.415 8.448 3.443 1.00 16.13 75 GLU A N 1
ATOM 537 C CA . GLU A 1 75 ? -15.235 9.301 3.253 1.00 16.07 75 GLU A CA 1
ATOM 538 C C . GLU A 1 75 ? -13.925 8.488 3.224 1.00 15.34 75 GLU A C 1
ATOM 539 O O . GLU A 1 75 ? -13.770 7.533 3.986 1.00 15.23 75 GLU A O 1
ATOM 545 N N . PHE A 1 76 ? -13.010 8.844 2.322 1.00 13.85 76 PHE A N 1
ATOM 546 C CA . PHE A 1 76 ? -11.707 8.197 2.264 1.00 13.60 76 PHE A CA 1
ATOM 547 C C . PHE A 1 76 ? -10.641 9.288 2.262 1.00 13.44 76 PHE A C 1
ATOM 548 O O . PHE A 1 76 ? -10.556 10.081 1.323 1.00 14.17 76 PHE A O 1
ATOM 556 N N . LEU A 1 77 ? -9.844 9.305 3.333 1.00 13.53 77 LEU A N 1
ATOM 557 C CA . LEU A 1 77 ? -8.764 10.276 3.547 1.00 12.91 77 LEU A CA 1
ATOM 558 C C . LEU A 1 77 ? -7.397 9.605 3.399 1.00 13.27 77 LEU A C 1
ATOM 559 O O . LEU A 1 77 ? -7.191 8.516 3.931 1.00 13.77 77 LEU A O 1
ATOM 564 N N . VAL A 1 78 ? -6.478 10.232 2.657 1.00 13.05 78 VAL A N 1
ATOM 565 C CA . VAL A 1 78 ? -5.134 9.689 2.459 1.00 12.41 78 VAL A CA 1
ATOM 566 C C . VAL A 1 78 ? -4.140 10.621 3.158 1.00 12.25 78 VAL A C 1
ATOM 567 O O . VAL A 1 78 ? -4.079 11.810 2.846 1.00 12.38 78 VAL A O 1
ATOM 571 N N . PHE A 1 79 ? -3.380 10.068 4.108 1.00 11.74 79 PHE A N 1
ATOM 572 C CA . PHE A 1 79 ? -2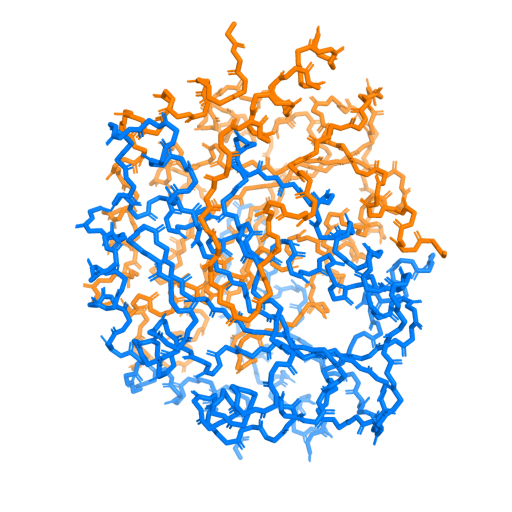.400 10.825 4.884 1.00 10.82 79 PHE A CA 1
ATOM 573 C C . PHE A 1 79 ? -1.046 10.745 4.252 1.00 10.84 79 PHE A C 1
ATOM 574 O O . PHE A 1 79 ? -0.530 9.655 4.006 1.00 10.56 79 PHE A O 1
ATOM 582 N N . CYS A 1 80 ? -0.467 11.917 4.028 1.00 10.87 80 CYS A N 1
ATOM 583 C CA . CYS A 1 80 ? 0.813 12.044 3.357 1.00 11.91 80 CYS A CA 1
ATOM 584 C C . CYS A 1 80 ? 1.826 12.912 4.083 1.00 12.03 80 CYS A C 1
ATOM 585 O O . CYS A 1 80 ? 1.460 13.909 4.715 1.00 11.77 80 CYS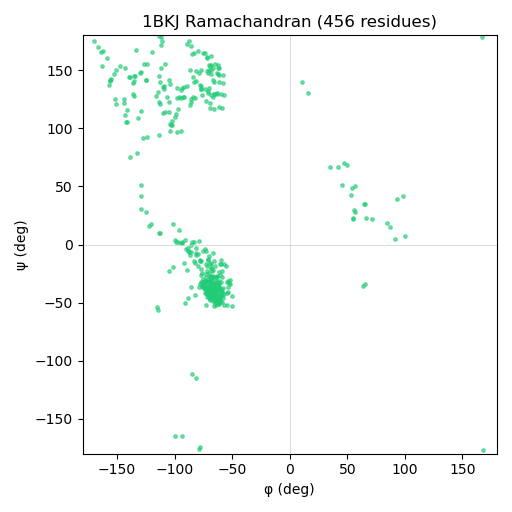 A O 1
ATOM 588 N N . ILE A 1 81 ? 3.107 12.548 3.930 1.00 12.03 81 ILE A N 1
ATOM 589 C CA . ILE A 1 81 ? 4.235 13.343 4.456 1.00 12.42 81 ILE A CA 1
ATOM 590 C C . ILE A 1 81 ? 4.323 14.490 3.438 1.00 12.57 81 ILE A C 1
ATOM 591 O O . ILE A 1 81 ? 4.200 14.253 2.230 1.00 12.10 81 ILE A O 1
ATOM 596 N N . ASP A 1 82 ? 4.504 15.717 3.916 1.00 12.85 82 ASP A N 1
ATOM 597 C CA . ASP A 1 82 ? 4.578 16.858 3.019 1.00 13.48 82 ASP A CA 1
ATOM 598 C C . ASP A 1 82 ? 5.619 17.903 3.424 1.00 13.24 82 ASP A C 1
ATOM 599 O O . ASP A 1 82 ? 5.411 18.666 4.366 1.00 12.84 82 ASP A O 1
ATOM 604 N N . TYR A 1 83 ? 6.728 17.927 2.688 1.00 13.26 83 TYR A N 1
ATOM 605 C CA . TYR A 1 83 ? 7.764 18.941 2.885 1.00 13.33 83 TYR A CA 1
ATOM 606 C C . TYR A 1 83 ? 7.802 19.837 1.643 1.00 14.16 83 TYR A C 1
ATOM 607 O O . TYR A 1 83 ? 8.699 20.668 1.494 1.00 15.22 83 TYR A O 1
ATOM 616 N N . GLN A 1 84 ? 6.807 19.687 0.762 1.00 14.47 84 GLN A N 1
ATOM 617 C CA . GLN A 1 84 ? 6.715 20.525 -0.423 1.00 14.91 84 GLN A CA 1
ATOM 618 C C . GLN A 1 84 ? 6.222 21.926 -0.046 1.00 14.80 84 GLN A C 1
ATOM 619 O O . GLN A 1 84 ? 6.609 22.899 -0.687 1.00 14.27 84 GLN A O 1
ATOM 625 N N . ARG A 1 85 ? 5.410 22.031 1.008 1.00 14.69 85 ARG A N 1
ATOM 626 C CA . ARG A 1 85 ? 4.943 23.340 1.483 1.00 15.58 85 ARG A CA 1
ATOM 627 C C . ARG A 1 85 ? 6.147 24.187 1.881 1.00 15.72 85 ARG A C 1
ATOM 628 O O . ARG A 1 85 ? 6.298 25.326 1.432 1.00 15.93 85 ARG A O 1
ATOM 636 N N . HIS A 1 86 ? 7.063 23.552 2.605 1.00 15.75 86 HIS A N 1
ATOM 637 C CA . HIS A 1 86 ? 8.279 24.190 3.095 1.00 16.59 86 HIS A CA 1
ATOM 638 C C . HIS A 1 86 ? 9.244 24.552 1.977 1.00 16.68 86 HIS A C 1
ATOM 639 O O . HIS A 1 86 ? 9.818 25.651 1.983 1.00 15.63 86 HIS A O 1
ATOM 646 N N . ALA A 1 87 ? 9.368 23.642 1.001 1.00 16.86 87 ALA A N 1
ATOM 647 C CA . ALA A 1 87 ? 10.229 23.816 -0.168 1.00 16.92 87 ALA A CA 1
ATOM 648 C C . ALA A 1 87 ? 9.732 24.927 -1.100 1.00 17.73 87 ALA A C 1
ATOM 649 O O . ALA A 1 87 ? 10.532 25.561 -1.799 1.00 18.12 87 ALA A O 1
ATOM 651 N N . THR A 1 88 ? 8.418 25.165 -1.099 1.00 17.88 88 THR A N 1
ATOM 652 C CA . THR A 1 88 ? 7.803 26.222 -1.915 1.00 18.88 88 THR A CA 1
ATOM 653 C C . THR A 1 88 ? 8.063 27.592 -1.259 1.00 19.17 88 THR A C 1
ATOM 654 O O . THR A 1 88 ? 8.306 28.574 -1.965 1.00 19.56 88 THR A O 1
ATOM 658 N N . ILE A 1 89 ? 8.038 27.630 0.079 1.00 19.46 89 ILE A N 1
ATOM 659 C CA . ILE A 1 89 ? 8.303 28.852 0.857 1.00 20.02 89 ILE A CA 1
ATOM 660 C C . ILE A 1 89 ? 9.807 29.235 0.732 1.00 20.31 89 ILE A C 1
ATOM 661 O O . ILE A 1 89 ? 10.142 30.395 0.470 1.00 20.54 89 ILE A O 1
ATOM 666 N N . ASN A 1 90 ? 10.682 28.240 0.873 1.00 20.29 90 ASN A N 1
ATOM 667 C CA . ASN A 1 90 ? 12.136 28.416 0.793 1.00 20.97 90 ASN A CA 1
ATOM 668 C C . ASN A 1 90 ? 12.711 27.193 0.057 1.00 21.64 90 ASN A C 1
ATOM 669 O O . ASN A 1 90 ? 12.666 26.080 0.581 1.00 20.94 90 ASN A O 1
ATOM 674 N N . PRO A 1 91 ? 13.309 27.395 -1.141 1.00 22.39 91 PRO A N 1
ATOM 675 C CA . PRO A 1 91 ? 13.889 26.300 -1.935 1.00 22.64 91 PRO A CA 1
ATOM 676 C C . PRO A 1 91 ? 15.167 25.681 -1.365 1.00 22.83 91 PRO A C 1
ATOM 677 O O . PRO A 1 91 ? 15.608 24.638 -1.848 1.00 23.47 91 PRO A O 1
ATOM 681 N N . ASP A 1 92 ? 15.739 26.305 -0.335 1.00 22.89 92 ASP A N 1
ATOM 682 C CA . ASP A 1 92 ? 16.960 25.802 0.307 1.00 23.54 92 ASP A CA 1
ATOM 683 C C . ASP A 1 92 ? 16.728 24.692 1.331 1.00 22.65 92 ASP A C 1
ATOM 684 O O . ASP A 1 92 ? 17.685 24.140 1.863 1.00 22.61 92 ASP A O 1
ATOM 689 N N . VAL A 1 93 ? 15.459 24.354 1.575 1.00 21.49 93 VAL A N 1
ATOM 690 C CA . VAL A 1 93 ? 15.057 23.291 2.501 1.00 20.64 93 VAL A CA 1
ATOM 691 C C . VAL A 1 93 ? 15.663 21.942 2.056 1.00 20.04 93 VAL A C 1
ATOM 692 O O . VAL A 1 93 ? 15.636 21.603 0.866 1.00 19.49 93 VAL A O 1
ATOM 696 N N . GLN A 1 94 ? 16.303 21.260 3.014 1.00 19.74 94 GLN A N 1
ATOM 697 C CA . GLN A 1 94 ? 16.917 19.938 2.813 1.00 19.40 94 GLN A CA 1
ATOM 698 C C . GLN A 1 94 ? 15.957 18.947 3.463 1.00 18.56 94 GLN A C 1
ATOM 699 O O . GLN A 1 94 ? 15.963 18.763 4.686 1.00 17.97 94 GLN A O 1
ATOM 705 N N . ALA A 1 95 ? 15.112 18.347 2.626 1.00 17.79 95 ALA A N 1
ATOM 706 C CA . ALA A 1 95 ? 14.084 17.403 3.058 1.00 17.53 95 ALA A CA 1
ATOM 707 C C . ALA A 1 95 ? 14.436 15.901 3.029 1.00 17.41 95 ALA A C 1
ATOM 708 O O . ALA A 1 95 ? 13.614 15.067 3.444 1.00 17.01 95 ALA A O 1
ATOM 710 N N . ASP A 1 96 ? 15.670 15.577 2.625 1.00 16.98 96 ASP A N 1
ATOM 711 C CA . ASP A 1 96 ? 16.122 14.190 2.471 1.00 16.51 96 ASP A CA 1
ATOM 712 C C . ASP A 1 96 ? 16.690 13.418 3.660 1.00 15.86 96 ASP A C 1
ATOM 713 O O . ASP A 1 96 ? 17.064 12.248 3.517 1.00 16.16 96 ASP A O 1
ATOM 718 N N . PHE A 1 97 ? 16.765 14.052 4.826 1.00 15.21 97 PHE A N 1
ATOM 719 C CA . PHE A 1 97 ? 17.261 13.365 6.015 1.00 14.77 97 PHE A CA 1
ATOM 720 C C . PHE A 1 97 ? 16.174 12.436 6.574 1.00 15.36 97 PHE A C 1
ATOM 721 O O . PHE A 1 97 ? 15.011 12.844 6.696 1.00 15.40 97 PHE A O 1
ATOM 729 N N . THR A 1 98 ? 16.553 11.197 6.909 1.00 15.20 98 THR A N 1
ATOM 730 C CA . THR A 1 98 ? 15.638 10.176 7.463 1.00 14.78 98 THR A CA 1
ATOM 731 C C . THR A 1 98 ? 14.850 10.684 8.682 1.00 14.64 98 THR A C 1
ATOM 732 O O . THR A 1 98 ? 13.695 10.298 8.867 1.00 14.70 98 THR A O 1
ATOM 736 N N . GLU A 1 99 ? 15.450 11.606 9.447 1.00 14.72 99 GLU A N 1
ATOM 737 C CA . GLU A 1 99 ? 14.814 12.237 10.614 1.00 14.41 99 GLU A CA 1
ATOM 738 C C . GLU A 1 99 ? 13.466 12.859 10.234 1.00 14.22 99 GLU A C 1
ATOM 739 O O . GLU A 1 99 ? 12.478 12.722 10.953 1.00 14.25 99 GLU A O 1
ATOM 745 N N . LEU A 1 100 ? 13.448 13.500 9.070 1.00 14.02 100 LEU A N 1
ATOM 746 C CA . LEU A 1 100 ? 12.264 14.165 8.549 1.00 13.61 100 LEU A CA 1
ATOM 747 C C . LEU A 1 100 ? 11.140 13.206 8.131 1.00 13.27 100 LEU A C 1
ATOM 748 O O . LEU A 1 100 ? 9.958 13.517 8.298 1.00 13.32 100 LEU A O 1
ATOM 753 N N . THR A 1 101 ? 11.527 12.016 7.670 1.00 13.37 101 THR A N 1
ATOM 754 C CA . THR A 1 101 ? 10.579 10.966 7.296 1.00 13.47 101 THR A CA 1
ATOM 755 C C . THR A 1 101 ? 10.020 10.351 8.597 1.00 13.47 101 THR A C 1
ATOM 756 O O . THR A 1 101 ? 8.829 10.032 8.659 1.00 13.40 101 THR A O 1
ATOM 760 N N . LEU A 1 102 ? 10.859 10.252 9.643 1.00 13.57 102 LEU A N 1
ATOM 761 C CA . LEU A 1 102 ? 10.421 9.731 10.938 1.00 13.80 102 LEU A CA 1
ATOM 762 C C . LEU A 1 102 ? 9.406 10.673 11.547 1.00 13.68 102 LEU A C 1
ATOM 763 O O . LEU A 1 102 ? 8.403 10.215 12.088 1.00 13.94 102 LEU A O 1
ATOM 768 N N . ILE A 1 103 ? 9.656 11.984 11.422 1.00 13.23 103 ILE A N 1
ATOM 769 C CA . ILE A 1 103 ? 8.744 13.022 11.935 1.00 13.10 103 ILE A CA 1
ATOM 770 C C . ILE A 1 103 ? 7.435 12.939 11.157 1.00 12.53 103 ILE A C 1
ATOM 771 O O . ILE A 1 103 ? 6.372 12.963 11.765 1.00 12.68 103 ILE A O 1
ATOM 776 N N . GLY A 1 104 ? 7.533 12.791 9.833 1.00 12.09 104 GLY A N 1
ATOM 777 C CA . GLY A 1 104 ? 6.359 12.667 8.983 1.00 12.31 104 GLY A CA 1
ATOM 778 C C . GLY A 1 104 ? 5.468 11.486 9.353 1.00 12.27 104 GLY A C 1
ATOM 779 O O . GLY A 1 104 ? 4.256 11.645 9.442 1.00 12.74 104 GLY A O 1
ATOM 780 N N . ALA A 1 105 ? 6.077 10.332 9.627 1.00 12.10 105 ALA A N 1
ATOM 781 C CA . ALA A 1 105 ? 5.354 9.118 10.016 1.00 11.57 105 ALA A CA 1
ATOM 782 C C . ALA A 1 105 ? 4.726 9.194 11.416 1.00 11.71 105 ALA A C 1
ATOM 783 O O . ALA A 1 105 ? 3.562 8.824 11.593 1.00 11.58 105 ALA A O 1
ATOM 785 N N . VAL A 1 106 ? 5.488 9.695 12.394 1.00 11.23 106 VAL A N 1
ATOM 786 C CA . VAL A 1 106 ? 5.009 9.840 13.765 1.00 11.27 106 VAL A CA 1
ATOM 787 C C . VAL A 1 106 ? 3.858 10.863 13.824 1.00 11.44 106 VAL A C 1
ATOM 788 O O . VAL A 1 106 ? 2.794 10.566 14.365 1.00 10.83 106 VAL A O 1
ATOM 792 N N . ASP A 1 107 ? 4.071 12.040 13.235 1.00 11.28 107 ASP A N 1
ATOM 793 C CA . ASP A 1 107 ? 3.062 13.104 13.226 1.00 11.49 107 ASP A CA 1
ATOM 794 C C . ASP A 1 107 ? 1.785 12.724 12.469 1.00 11.72 107 ASP A C 1
ATOM 795 O O . ASP A 1 107 ? 0.708 13.141 12.879 1.00 11.59 107 ASP A O 1
ATOM 800 N N . SER A 1 108 ? 1.901 11.898 11.418 1.00 11.98 108 SER A N 1
ATOM 801 C CA . SER A 1 108 ? 0.738 11.429 10.634 1.00 12.98 108 SER A CA 1
ATOM 802 C C . SER A 1 108 ? -0.124 10.512 11.486 1.00 12.65 108 SER A C 1
ATOM 803 O O . SER A 1 108 ? -1.336 10.618 11.455 1.00 12.15 108 SER A O 1
ATOM 806 N N . GLY A 1 109 ? 0.534 9.649 12.262 1.00 12.49 109 GLY A N 1
ATOM 807 C CA . GLY A 1 109 ? -0.141 8.731 13.167 1.00 12.93 109 GLY A CA 1
ATOM 808 C C . GLY A 1 109 ? -0.897 9.474 14.269 1.00 13.13 109 GLY A C 1
ATOM 809 O O . GLY A 1 109 ? -2.045 9.140 14.564 1.00 13.34 109 GLY A O 1
ATOM 810 N N . ILE A 1 110 ? -0.269 10.499 14.855 1.00 12.70 110 ILE A N 1
ATOM 811 C CA . ILE A 1 110 ? -0.882 11.330 15.904 1.00 12.36 110 ILE A CA 1
ATOM 812 C C . ILE A 1 110 ? -2.130 12.037 15.342 1.00 12.70 110 ILE A C 1
ATOM 813 O O . ILE A 1 110 ? -3.208 11.950 15.922 1.00 12.70 110 ILE A O 1
ATOM 818 N N . MET A 1 111 ? -1.972 12.703 14.201 1.00 12.37 111 MET A N 1
ATOM 819 C CA . MET A 1 111 ? -3.074 13.418 13.563 1.00 13.16 111 MET A CA 1
ATOM 820 C C . MET A 1 111 ? -4.242 12.506 13.174 1.00 12.96 111 MET A C 1
ATOM 821 O O . MET A 1 111 ? -5.410 12.834 13.465 1.00 12.69 111 MET A O 1
ATOM 826 N N . ALA A 1 112 ? -3.917 11.382 12.524 1.00 11.89 112 ALA A N 1
ATOM 827 C CA . ALA A 1 112 ? -4.917 10.414 12.083 1.00 12.06 112 ALA A CA 1
ATOM 828 C C . ALA A 1 112 ? -5.717 9.808 13.220 1.00 11.96 112 ALA A C 1
ATOM 829 O O . ALA A 1 112 ? -6.924 9.592 13.077 1.00 11.76 112 ALA A O 1
ATOM 831 N N . GLN A 1 113 ? -5.061 9.581 14.360 1.00 11.76 113 GLN A N 1
ATOM 832 C CA . GLN A 1 113 ? -5.747 9.025 15.508 1.00 11.72 113 GLN A CA 1
ATOM 833 C C . GLN A 1 113 ? -6.735 10.019 16.093 1.00 12.13 113 GLN A C 1
ATOM 834 O O . GLN A 1 113 ? -7.784 9.612 16.572 1.00 12.26 113 GLN A O 1
ATOM 840 N N . ASN A 1 114 ? -6.429 11.315 15.991 1.00 11.82 114 ASN A N 1
ATOM 841 C CA . ASN A 1 114 ? -7.344 12.358 16.460 1.00 12.34 114 ASN A CA 1
ATOM 842 C C . ASN A 1 114 ? -8.593 12.372 15.563 1.00 12.28 114 ASN A C 1
ATOM 843 O O . ASN A 1 114 ? -9.718 12.407 16.069 1.00 12.45 114 ASN A O 1
ATOM 848 N N . CYS A 1 115 ? -8.377 12.230 14.249 1.00 12.07 115 CYS A N 1
ATOM 849 C CA . CYS A 1 115 ? -9.449 12.192 13.241 1.00 12.40 115 CYS A CA 1
ATOM 850 C C . CYS A 1 115 ? -10.371 11.006 13.488 1.00 12.81 115 CYS A C 1
ATOM 851 O O . CYS A 1 115 ? -11.589 11.182 13.584 1.00 12.55 115 CYS A O 1
ATOM 854 N N . LEU A 1 116 ? -9.768 9.823 13.683 1.00 13.12 116 LEU A N 1
ATOM 855 C CA . LEU A 1 116 ? -10.515 8.588 13.936 1.00 13.55 116 LEU A CA 1
ATOM 856 C C . LEU A 1 116 ? -11.297 8.645 15.243 1.00 13.29 116 LEU A C 1
ATOM 857 O O . LEU A 1 116 ? -12.472 8.274 15.252 1.00 12.51 116 LEU A O 1
ATOM 862 N N . LEU A 1 117 ? -10.664 9.131 16.319 1.00 13.06 117 LEU A N 1
ATOM 863 C CA . LEU A 1 117 ? -11.333 9.261 17.618 1.00 13.72 117 LEU A CA 1
ATOM 864 C C . LEU A 1 117 ? -12.519 10.231 17.572 1.00 13.54 117 LEU A C 1
ATOM 865 O O . LEU A 1 117 ? -13.585 9.936 18.120 1.00 13.54 117 LEU A O 1
ATOM 870 N N . ALA A 1 118 ? -12.356 11.344 16.859 1.00 14.00 118 ALA A N 1
ATOM 871 C CA . ALA A 1 118 ? -13.432 12.322 16.688 1.00 14.57 118 ALA A CA 1
ATOM 872 C C . ALA A 1 118 ? -14.601 11.623 15.976 1.00 14.72 118 ALA A C 1
ATOM 873 O O . ALA A 1 118 ? -15.730 11.670 16.453 1.00 15.54 118 ALA A O 1
ATOM 875 N N . ALA A 1 119 ? -14.291 10.871 14.918 1.00 14.31 119 ALA A N 1
ATOM 876 C CA . ALA A 1 119 ? -15.307 10.134 14.158 1.00 14.56 119 ALA A CA 1
ATOM 877 C C . ALA A 1 119 ? -16.039 9.092 15.013 1.00 14.56 119 ALA A C 1
ATOM 878 O O . ALA A 1 119 ? -17.259 9.087 15.052 1.00 14.86 119 ALA A O 1
ATOM 880 N N . GLU A 1 120 ? -15.286 8.286 15.760 1.00 14.70 120 GLU A N 1
ATOM 881 C CA . GLU A 1 120 ? -15.841 7.250 16.637 1.00 15.46 120 GLU A CA 1
ATOM 882 C C . GLU A 1 120 ? -16.736 7.818 17.747 1.00 15.81 120 GLU A C 1
ATOM 883 O O . GLU A 1 120 ? -17.762 7.226 18.069 1.00 16.25 120 GLU A O 1
ATOM 889 N N . SER A 1 121 ? -16.393 9.006 18.248 1.00 15.75 121 SER A N 1
ATOM 890 C CA . SER A 1 121 ? -17.171 9.665 19.294 1.00 16.65 121 SER A CA 1
ATOM 891 C C . SER A 1 121 ? -18.540 10.139 18.811 1.00 17.43 121 SER A C 1
ATOM 892 O O . SER A 1 121 ? -19.439 10.361 19.626 1.00 17.90 121 SER A O 1
ATOM 895 N N . MET A 1 122 ? -18.671 10.280 17.486 1.00 18.25 122 MET A N 1
ATOM 896 C CA . MET A 1 122 ? -19.905 10.706 16.813 1.00 19.07 122 MET A CA 1
ATOM 897 C C . MET A 1 122 ? -20.731 9.506 16.364 1.00 18.97 122 MET A C 1
ATOM 898 O O . MET A 1 122 ? -21.762 9.662 15.715 1.00 20.14 122 MET A O 1
ATOM 903 N N . GLY A 1 123 ? -20.252 8.306 16.665 1.00 18.67 123 GLY A N 1
ATOM 904 C CA . GLY A 1 123 ? -20.969 7.102 16.280 1.00 17.64 123 GLY A CA 1
ATOM 905 C C . GLY A 1 123 ? -20.565 6.546 14.932 1.00 16.82 123 GLY A C 1
ATOM 906 O O . GLY A 1 123 ? -21.182 5.602 14.452 1.00 16.59 123 GLY A O 1
ATOM 907 N N . LEU A 1 124 ? -19.550 7.147 14.315 1.00 16.26 124 LEU A N 1
ATOM 908 C CA . LEU A 1 124 ? -19.047 6.684 13.022 1.00 16.03 124 LEU A CA 1
ATOM 909 C C . LEU A 1 124 ? -18.031 5.563 13.247 1.00 15.96 124 LEU A C 1
ATOM 910 O O . LEU A 1 124 ? -17.577 5.329 14.375 1.00 16.23 124 LEU A O 1
ATOM 915 N N . GLY A 1 125 ? -17.736 4.835 12.182 1.00 15.33 125 GLY A N 1
ATOM 916 C CA . GLY A 1 125 ? -16.776 3.755 12.255 1.00 14.80 125 GLY A CA 1
ATOM 917 C C . GLY A 1 125 ? -15.646 4.046 11.297 1.00 14.06 125 GLY A C 1
ATOM 918 O O . GLY A 1 125 ? -15.783 4.891 10.417 1.00 13.58 125 GLY A O 1
ATOM 919 N N . GLY A 1 126 ? -14.545 3.320 11.453 1.00 14.07 126 GLY A N 1
ATOM 920 C CA . GLY A 1 126 ? -13.403 3.516 10.582 1.00 13.52 126 GLY A CA 1
ATOM 921 C C . GLY A 1 126 ? -12.333 2.445 10.631 1.00 13.38 126 GLY A C 1
ATOM 922 O O . GLY A 1 126 ? -12.363 1.563 11.489 1.00 12.02 126 GLY A O 1
ATOM 923 N N . VAL A 1 127 ? -11.403 2.524 9.679 1.00 12.76 127 VAL A N 1
ATOM 924 C CA . VAL A 1 127 ? -10.301 1.584 9.582 1.00 12.45 127 VAL A CA 1
ATOM 925 C C . VAL A 1 127 ? -9.164 2.241 8.822 1.00 12.08 127 VAL A C 1
ATOM 926 O O . VAL A 1 127 ? -9.387 2.923 7.827 1.00 11.95 127 VAL A O 1
ATOM 930 N N . TYR A 1 128 ? -7.945 2.045 9.314 1.00 12.31 128 TYR A N 1
ATOM 931 C CA . TYR A 1 128 ? -6.755 2.571 8.642 1.00 12.26 128 TYR A CA 1
ATOM 932 C C . TYR A 1 128 ? -6.474 1.647 7.457 1.00 12.50 128 TYR A C 1
ATOM 933 O O . TYR A 1 128 ? -6.831 0.466 7.508 1.00 12.39 128 TYR A O 1
ATOM 942 N N . ILE A 1 129 ? -5.888 2.181 6.383 1.00 11.93 129 ILE A N 1
ATOM 943 C CA . ILE A 1 129 ? -5.567 1.396 5.185 1.00 11.95 129 ILE A CA 1
ATOM 944 C C . ILE A 1 129 ? -4.083 1.577 4.820 1.00 12.25 129 ILE A C 1
ATOM 945 O O . ILE A 1 129 ? -3.719 2.505 4.083 1.00 12.09 129 ILE A O 1
ATOM 950 N N . GLY A 1 130 ? -3.240 0.689 5.350 1.00 11.87 130 GLY A N 1
ATOM 951 C CA . GLY A 1 130 ? -1.815 0.733 5.065 1.00 12.65 130 GLY A CA 1
ATOM 952 C C . GLY A 1 130 ? -1.472 -0.033 3.800 1.00 13.20 130 GLY A C 1
ATOM 953 O O . GLY A 1 130 ? -0.348 0.063 3.297 1.00 13.71 130 GLY A O 1
ATOM 954 N N . GLY A 1 131 ? -2.465 -0.761 3.275 1.00 13.51 131 GLY A N 1
ATOM 955 C CA . GLY A 1 131 ? -2.327 -1.545 2.058 1.00 13.43 131 GLY A CA 1
ATOM 956 C C . GLY A 1 131 ? -1.933 -0.751 0.824 1.00 13.53 131 GLY A C 1
ATOM 957 O O . GLY A 1 131 ? -1.375 -1.320 -0.107 1.00 14.03 131 GLY A O 1
ATOM 958 N N . LEU A 1 132 ? -2.200 0.557 0.833 1.00 13.35 132 LEU A N 1
ATOM 959 C CA . LEU A 1 132 ? -1.844 1.465 -0.259 1.00 13.56 132 LEU A CA 1
ATOM 960 C C . LEU A 1 132 ? -0.348 1.487 -0.555 1.00 13.32 132 LEU A C 1
ATOM 961 O O . LEU A 1 132 ? 0.056 1.734 -1.695 1.00 12.62 132 LEU A O 1
ATOM 966 N N . ARG A 1 133 ? 0.462 1.202 0.469 1.00 13.94 133 ARG A N 1
ATOM 967 C CA . ARG A 1 133 ? 1.937 1.192 0.353 1.00 14.73 133 ARG A CA 1
ATOM 968 C C . ARG A 1 133 ? 2.506 0.085 -0.541 1.00 15.21 133 ARG A C 1
ATOM 969 O O . ARG A 1 133 ? 3.601 0.233 -1.095 1.00 14.96 133 ARG A O 1
ATOM 977 N N . ASN A 1 134 ? 1.727 -0.978 -0.750 1.00 16.51 134 ASN A N 1
ATOM 978 C CA . ASN A 1 134 ? 2.158 -2.075 -1.616 1.00 17.62 134 ASN A CA 1
ATOM 979 C C . ASN A 1 134 ? 2.145 -1.662 -3.115 1.00 17.45 134 ASN A C 1
ATOM 980 O O . ASN A 1 134 ? 2.839 -2.253 -3.943 1.00 17.50 134 ASN A O 1
ATOM 985 N N . SER A 1 135 ? 1.411 -0.588 -3.415 1.00 17.42 135 SER A N 1
ATOM 986 C CA . SER A 1 135 ? 1.303 0.007 -4.754 1.00 17.85 135 SER A CA 1
ATOM 987 C C . SER A 1 135 ? 1.586 1.513 -4.603 1.00 17.39 135 SER A C 1
ATOM 988 O O . SER A 1 135 ? 0.935 2.344 -5.242 1.00 17.67 135 SER A O 1
ATOM 991 N N . ALA A 1 136 ? 2.590 1.847 -3.785 1.00 16.62 136 ALA A N 1
ATOM 992 C CA . ALA A 1 136 ? 2.972 3.235 -3.473 1.00 16.24 136 ALA A CA 1
ATOM 993 C C . ALA A 1 136 ? 3.176 4.204 -4.641 1.00 15.93 136 ALA A C 1
ATOM 994 O O . ALA A 1 136 ? 2.524 5.241 -4.676 1.00 15.30 136 ALA A O 1
ATOM 996 N N . ALA A 1 137 ? 4.013 3.834 -5.613 1.00 16.09 137 ALA A N 1
ATOM 997 C CA . ALA A 1 137 ? 4.297 4.668 -6.792 1.00 17.19 137 ALA A CA 1
ATOM 998 C C . ALA A 1 137 ? 3.045 4.954 -7.644 1.00 17.90 137 ALA A C 1
ATOM 999 O O . ALA A 1 137 ? 2.852 6.079 -8.116 1.00 17.90 137 ALA A O 1
ATOM 1001 N N . GLN A 1 138 ? 2.164 3.959 -7.771 1.00 17.90 138 GLN A N 1
ATOM 1002 C CA . GLN A 1 138 ? 0.926 4.117 -8.534 1.00 18.49 138 GLN A CA 1
ATOM 1003 C C . GLN A 1 138 ? -0.093 5.027 -7.831 1.00 17.66 138 GLN A C 1
ATOM 1004 O O . GLN A 1 138 ? -0.740 5.844 -8.481 1.00 17.09 138 GLN A O 1
ATOM 1010 N N . VAL A 1 139 ? -0.196 4.912 -6.502 1.00 16.83 139 VAL A N 1
ATOM 1011 C CA . VAL A 1 139 ? -1.104 5.740 -5.684 1.00 15.92 139 VAL A CA 1
ATOM 1012 C C . VAL A 1 139 ? -0.602 7.194 -5.706 1.00 15.70 139 VAL A C 1
ATOM 1013 O O . VAL A 1 139 ? -1.393 8.124 -5.861 1.00 15.54 139 VAL A O 1
ATOM 1017 N N . ASP A 1 140 ? 0.720 7.350 -5.599 1.00 15.29 140 ASP A N 1
ATOM 1018 C CA . ASP A 1 140 ? 1.412 8.648 -5.607 1.00 15.66 140 ASP A CA 1
ATOM 1019 C C . ASP A 1 140 ? 1.153 9.423 -6.908 1.00 15.41 140 ASP A C 1
ATOM 1020 O O . ASP A 1 140 ? 0.902 10.624 -6.870 1.00 15.83 140 ASP A O 1
ATOM 1025 N N . GLU A 1 141 ? 1.192 8.720 -8.039 1.00 15.16 141 GLU A N 1
ATOM 1026 C CA . GLU A 1 141 ? 0.949 9.320 -9.347 1.00 15.50 141 GLU A CA 1
ATOM 1027 C C . GLU A 1 141 ? -0.526 9.677 -9.515 1.00 15.87 141 GLU A C 1
ATOM 1028 O O . GLU A 1 141 ? -0.850 10.743 -10.048 1.00 16.46 141 GLU A O 1
ATOM 1030 N N . LEU A 1 142 ? -1.411 8.818 -8.998 1.00 16.22 142 LEU A N 1
ATOM 1031 C CA . LEU A 1 142 ? -2.872 9.017 -9.082 1.00 16.25 142 LEU A CA 1
ATOM 1032 C C . LEU A 1 142 ? -3.326 10.281 -8.361 1.00 15.64 142 LEU A C 1
ATOM 1033 O O . LEU A 1 142 ? -4.161 11.038 -8.877 1.00 15.76 142 LEU A O 1
ATOM 1038 N N . LEU A 1 143 ? -2.700 10.534 -7.210 1.00 15.44 143 L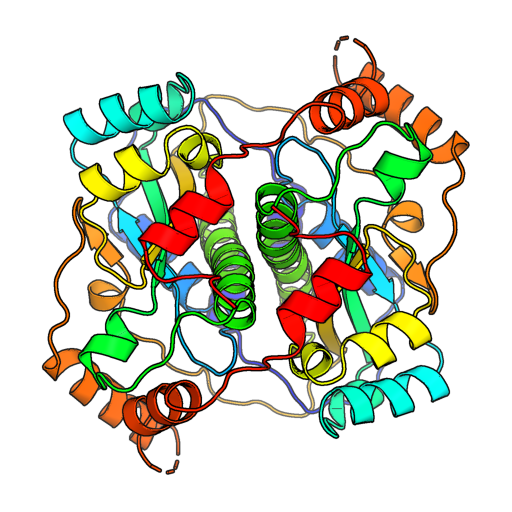EU A N 1
ATOM 1039 C CA . LEU A 1 143 ? -3.000 11.702 -6.387 1.00 15.64 143 LEU A CA 1
ATOM 1040 C C . LEU A 1 143 ? -2.192 12.948 -6.768 1.00 15.51 143 LEU A C 1
ATOM 1041 O O . LEU A 1 143 ? -2.427 14.030 -6.224 1.00 15.80 143 LEU A O 1
ATOM 1046 N N . GLY A 1 144 ? -1.239 12.778 -7.691 1.00 15.61 144 GLY A N 1
ATOM 1047 C CA . GLY A 1 144 ? -0.407 13.875 -8.166 1.00 15.74 144 GLY A CA 1
ATOM 1048 C C . GLY A 1 144 ? 0.515 14.486 -7.127 1.00 16.13 144 GLY A C 1
ATOM 1049 O O . GLY A 1 144 ? 0.744 15.702 -7.146 1.00 15.96 144 GLY A O 1
ATOM 1050 N N . LEU A 1 145 ? 1.022 13.645 -6.217 1.00 15.98 145 LEU A N 1
ATOM 1051 C CA . LEU A 1 145 ? 1.919 14.090 -5.151 1.00 15.79 145 LEU A CA 1
ATOM 1052 C C . LEU A 1 145 ? 3.249 14.570 -5.738 1.00 15.38 145 LEU A C 1
ATOM 1053 O O . LEU A 1 145 ? 3.872 13.867 -6.523 1.00 16.12 145 LEU A O 1
ATOM 1058 N N . PRO A 1 146 ? 3.680 15.795 -5.391 1.00 15.27 146 PRO A N 1
ATOM 1059 C CA . PRO A 1 146 ? 4.932 16.377 -5.894 1.00 15.33 146 PRO A CA 1
ATOM 1060 C C . PRO A 1 146 ? 6.191 15.834 -5.203 1.00 15.58 146 PRO A C 1
ATOM 1061 O O . PRO A 1 146 ? 6.100 14.939 -4.361 1.00 15.59 146 PRO A O 1
ATOM 1065 N N . GLU A 1 147 ? 7.353 16.410 -5.523 1.00 15.69 147 GLU A N 1
ATOM 1066 C CA . GLU A 1 147 ? 8.614 16.024 -4.875 1.00 15.85 147 GLU A CA 1
ATOM 1067 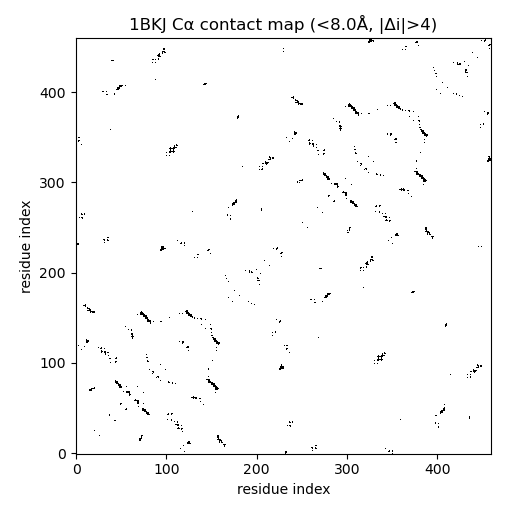C C . GLU A 1 147 ? 8.501 16.448 -3.393 1.00 15.08 147 GLU A C 1
ATOM 1068 O O . GLU A 1 147 ? 7.747 17.368 -3.079 1.00 15.10 147 GLU A O 1
ATOM 1070 N N . ASN A 1 148 ? 9.198 15.732 -2.498 1.00 14.92 148 ASN A N 1
ATOM 1071 C CA . ASN A 1 148 ? 9.229 15.965 -1.034 1.00 15.20 148 ASN A CA 1
ATOM 1072 C C . ASN A 1 148 ? 7.925 15.579 -0.327 1.00 14.93 148 ASN A C 1
ATOM 1073 O O . ASN A 1 148 ? 7.664 15.970 0.807 1.00 14.33 148 ASN A O 1
ATOM 1078 N N . SER A 1 149 ? 7.171 14.709 -0.987 1.00 15.40 149 SER A N 1
ATOM 1079 C CA . SER A 1 149 ? 5.880 14.238 -0.505 1.00 15.85 149 SER A CA 1
ATOM 1080 C C . SER A 1 149 ? 5.768 12.745 -0.780 1.00 15.30 149 SER A C 1
ATOM 1081 O O . SER A 1 149 ? 6.228 12.281 -1.815 1.00 15.54 149 SER A O 1
ATOM 1084 N N . ALA A 1 150 ? 5.127 12.004 0.126 1.00 15.29 150 ALA A N 1
ATOM 1085 C CA . ALA A 1 150 ? 4.943 10.550 -0.029 1.00 14.63 150 ALA A CA 1
ATOM 1086 C C . ALA A 1 150 ? 3.680 10.066 0.665 1.00 14.11 150 ALA A C 1
ATOM 1087 O O . ALA A 1 150 ? 3.273 10.646 1.659 1.00 14.23 150 ALA A O 1
ATOM 1089 N N . VAL A 1 151 ? 3.067 9.003 0.139 1.00 13.79 151 VAL A N 1
ATOM 1090 C CA . VAL A 1 151 ? 1.854 8.425 0.728 1.00 13.09 151 VAL A CA 1
ATOM 1091 C C . VAL A 1 151 ? 2.237 7.478 1.864 1.00 12.81 151 VAL A C 1
ATOM 1092 O O . VAL A 1 151 ? 3.248 6.779 1.770 1.00 13.09 151 VAL A O 1
ATOM 1096 N N . LEU A 1 152 ? 1.471 7.521 2.954 1.00 12.35 152 LEU A N 1
ATOM 1097 C CA . LEU A 1 152 ? 1.692 6.655 4.099 1.00 12.46 152 LEU A CA 1
ATOM 1098 C C . LEU A 1 152 ? 0.549 5.675 4.315 1.00 12.39 152 LEU A C 1
ATOM 1099 O O . LEU A 1 152 ? 0.778 4.477 4.406 1.00 13.10 152 LEU A O 1
ATOM 1104 N N . PHE A 1 153 ? -0.673 6.179 4.459 1.00 11.67 153 PHE A N 1
ATOM 1105 C CA . PHE A 1 153 ? -1.831 5.313 4.651 1.00 11.42 153 PHE A CA 1
ATOM 1106 C C . PHE A 1 153 ? -3.113 6.065 4.348 1.00 11.61 153 PHE A C 1
ATOM 1107 O O . PHE A 1 153 ? -3.118 7.287 4.268 1.00 11.68 153 PHE A O 1
ATOM 1115 N N . GLY A 1 154 ? -4.194 5.307 4.211 1.00 11.36 154 GLY A N 1
ATOM 1116 C CA . GLY A 1 154 ? -5.504 5.877 3.990 1.00 11.62 154 GLY A CA 1
ATOM 1117 C C . GLY A 1 154 ? -6.363 5.632 5.222 1.00 11.94 154 GLY A C 1
ATOM 1118 O O . GLY A 1 154 ? -5.904 5.020 6.199 1.00 12.25 154 GLY A O 1
ATOM 1119 N N . MET A 1 155 ? -7.600 6.120 5.192 1.00 12.23 155 MET A N 1
ATOM 1120 C CA . MET A 1 155 ? -8.542 5.930 6.289 1.00 12.24 155 MET A CA 1
ATOM 1121 C C . MET A 1 155 ? -9.968 5.946 5.760 1.00 12.46 155 MET A C 1
ATOM 1122 O O . MET A 1 155 ? -10.368 6.885 5.068 1.00 11.70 155 MET A O 1
ATOM 1127 N N . CYS A 1 156 ? -10.706 4.880 6.061 1.00 12.72 156 CYS A N 1
ATOM 1128 C CA . CYS A 1 156 ? -12.112 4.761 5.681 1.00 13.78 156 CYS A CA 1
ATOM 1129 C C . CYS A 1 156 ? -12.955 5.254 6.853 1.00 14.66 156 CYS A C 1
ATOM 1130 O O . CYS A 1 156 ? -12.650 4.946 8.000 1.00 15.14 156 CYS A O 1
ATOM 1133 N N . LEU A 1 157 ? -13.971 6.067 6.568 1.00 15.27 157 LEU A N 1
ATOM 1134 C CA . LEU A 1 157 ? -14.888 6.578 7.589 1.00 16.31 157 LEU A CA 1
ATOM 1135 C C . LEU A 1 157 ? -16.324 6.436 7.073 1.00 16.54 157 LEU A C 1
ATOM 1136 O O . LEU A 1 157 ? -16.570 6.545 5.868 1.00 16.97 157 LEU A O 1
ATOM 1141 N N . GLY A 1 158 ? -17.254 6.155 7.981 1.00 16.33 158 GLY A N 1
ATOM 1142 C CA . GLY A 1 158 ? -18.655 6.029 7.605 1.00 16.42 158 GLY A CA 1
ATOM 1143 C C . GLY A 1 158 ? -19.502 5.432 8.707 1.00 16.34 158 GLY A C 1
ATOM 1144 O O . GLY A 1 158 ? -19.011 5.143 9.798 1.00 16.06 158 GLY A O 1
ATOM 1145 N N . HIS A 1 159 ? -20.779 5.227 8.415 1.00 16.69 159 HIS A N 1
ATOM 1146 C CA . HIS A 1 159 ? -21.701 4.638 9.384 1.00 17.19 159 HIS A CA 1
ATOM 1147 C C . HIS A 1 159 ? -21.586 3.113 9.343 1.00 17.61 159 HIS A C 1
ATOM 1148 O O . HIS A 1 159 ? -21.706 2.518 8.274 1.00 17.69 159 HIS A O 1
ATOM 1155 N N . PRO A 1 160 ? -21.351 2.464 10.509 1.00 18.60 160 PRO A N 1
ATOM 1156 C CA . PRO A 1 160 ? -21.197 1.006 10.624 1.00 19.23 160 PRO A CA 1
ATOM 1157 C C . PRO A 1 160 ? -22.343 0.124 10.156 1.00 20.05 160 PRO A C 1
ATOM 1158 O O . PRO A 1 160 ? -23.510 0.455 10.382 1.00 20.60 160 PRO A O 1
ATOM 1162 N N . ASP A 1 161 ? -21.994 -0.979 9.490 1.00 19.96 161 ASP A N 1
ATOM 1163 C CA . ASP A 1 161 ? -22.968 -1.974 9.058 1.00 20.94 161 ASP A CA 1
ATOM 1164 C C . ASP A 1 161 ? -22.488 -3.350 9.524 1.00 21.55 161 ASP A C 1
ATOM 1165 O O . ASP A 1 161 ? -22.714 -4.369 8.863 1.00 22.38 161 ASP A O 1
ATOM 1170 N N . GLN A 1 162 ? -21.779 -3.345 10.652 1.00 22.48 162 GLN A N 1
ATOM 1171 C CA . GLN A 1 162 ? -21.266 -4.542 11.323 1.00 23.51 162 GLN A CA 1
ATOM 1172 C C . GLN A 1 162 ? -20.899 -4.141 12.738 1.00 24.36 162 GLN A C 1
ATOM 1173 O O . GLN A 1 162 ? -20.608 -2.971 12.988 1.00 24.35 162 GLN A O 1
ATOM 1179 N N . ASN A 1 163 ? -20.932 -5.103 13.661 1.00 25.48 163 ASN A N 1
ATOM 1180 C CA . ASN A 1 163 ? -20.587 -4.846 15.062 1.00 26.44 163 ASN A CA 1
ATOM 1181 C C . ASN A 1 163 ? -19.609 -5.933 15.572 1.00 26.16 163 ASN A C 1
ATOM 1182 O O . ASN A 1 163 ? -20.026 -6.868 16.262 1.00 26.34 163 ASN A O 1
ATOM 1187 N N . PRO A 1 164 ? -18.298 -5.828 15.224 1.00 25.66 164 PRO A N 1
ATOM 1188 C CA . PRO A 1 164 ? -17.293 -6.812 15.661 1.00 25.37 164 PRO A CA 1
ATOM 1189 C C . PRO A 1 164 ? -16.985 -6.671 17.150 1.00 24.95 164 PRO A C 1
ATOM 1190 O O . PRO A 1 164 ? -17.295 -5.638 17.770 1.00 24.90 164 PRO A O 1
ATOM 1194 N N . GLU A 1 165 ? -16.405 -7.721 17.721 1.00 24.28 165 GLU A N 1
ATOM 1195 C CA . GLU A 1 165 ? -16.052 -7.721 19.133 1.00 23.82 165 GLU A CA 1
ATOM 1196 C C . GLU A 1 165 ? -14.668 -7.089 19.265 1.00 23.30 165 GLU A C 1
ATOM 1197 O O . GLU A 1 165 ? -13.887 -7.099 18.313 1.00 22.59 165 GLU A O 1
ATOM 1199 N N . VAL A 1 166 ? -14.420 -6.451 20.407 1.00 23.59 166 VAL A N 1
ATOM 1200 C CA . VAL A 1 166 ? -13.135 -5.803 20.694 1.00 23.51 166 VAL A CA 1
ATOM 1201 C C . VAL A 1 166 ? -12.023 -6.874 20.733 1.00 23.57 166 VAL A C 1
ATOM 1202 O O . VAL A 1 166 ? -12.211 -7.948 21.320 1.00 23.92 166 VAL A O 1
ATOM 1206 N N . LYS A 1 167 ? -10.948 -6.617 19.988 1.00 23.17 167 LYS A N 1
ATOM 1207 C CA . LYS A 1 167 ? -9.795 -7.516 19.885 1.00 23.13 167 LYS A CA 1
ATOM 1208 C C . LYS A 1 167 ? -8.821 -7.335 21.054 1.00 22.40 167 LYS A C 1
ATOM 1209 O O . LYS A 1 167 ? -8.413 -6.221 21.349 1.00 22.11 167 LYS A O 1
ATOM 1215 N N . PRO A 1 168 ? -8.477 -8.438 21.775 1.00 22.05 168 PRO A N 1
ATOM 1216 C CA . PRO A 1 168 ? -7.529 -8.305 22.901 1.00 21.52 168 PRO A CA 1
ATOM 1217 C C . PRO A 1 168 ? -6.094 -8.035 22.437 1.00 20.85 168 PRO A C 1
ATOM 1218 O O . PRO A 1 168 ? -5.711 -8.422 21.335 1.00 20.88 168 PRO A O 1
ATOM 1222 N N . ARG A 1 169 ? -5.350 -7.274 23.232 1.00 20.40 169 ARG A N 1
ATOM 1223 C CA . ARG A 1 169 ? -3.955 -6.941 22.918 1.00 20.35 169 ARG A CA 1
ATOM 1224 C C . ARG A 1 169 ? -3.057 -7.628 23.909 1.00 20.27 169 ARG A C 1
ATOM 1225 O O . ARG A 1 169 ? -3.544 -8.204 24.889 1.00 20.46 169 ARG A O 1
ATOM 1233 N N . LEU A 1 170 ? -1.746 -7.566 23.656 1.00 19.57 170 LEU A N 1
ATOM 1234 C CA . LEU A 1 170 ? -0.742 -8.130 24.562 1.00 19.62 170 LEU A CA 1
ATOM 1235 C C . LEU A 1 170 ? -0.946 -7.436 25.921 1.00 19.67 170 LEU A C 1
ATOM 1236 O O . LEU A 1 170 ? -1.426 -6.294 25.955 1.00 19.53 170 LEU A O 1
ATOM 1241 N N . PRO A 1 171 ? -0.722 -8.151 27.046 1.00 19.75 171 PRO A N 1
ATOM 1242 C CA . PRO A 1 171 ? -0.918 -7.483 28.340 1.00 20.12 171 PRO A CA 1
ATOM 1243 C C . PRO A 1 171 ? 0.109 -6.384 28.626 1.00 20.66 171 PRO A C 1
ATOM 1244 O O . PRO A 1 171 ? 1.201 -6.377 28.039 1.00 20.30 171 PRO A O 1
ATOM 1248 N N . ALA A 1 172 ? -0.292 -5.421 29.462 1.00 20.92 172 ALA A N 1
ATOM 1249 C CA . ALA A 1 172 ? 0.533 -4.281 29.844 1.00 21.22 172 ALA A CA 1
ATOM 1250 C C . ALA A 1 172 ? 1.892 -4.653 30.416 1.00 21.93 172 ALA A C 1
ATOM 1251 O O . ALA A 1 172 ? 2.854 -3.947 30.168 1.00 22.40 172 ALA A O 1
ATOM 1253 N N . HIS A 1 173 ? 1.991 -5.783 31.121 1.00 22.28 173 HIS A N 1
ATOM 1254 C CA . HIS A 1 173 ? 3.279 -6.198 31.687 1.00 23.06 173 HIS A CA 1
ATOM 1255 C C . HIS A 1 173 ? 4.318 -6.679 30.640 1.00 23.02 173 HIS A C 1
ATOM 1256 O O . HIS A 1 173 ? 5.496 -6.853 30.971 1.00 24.12 173 HIS A O 1
ATOM 1263 N N . VAL A 1 174 ? 3.857 -6.924 29.404 1.00 22.57 174 VAL A N 1
ATOM 1264 C CA . VAL A 1 174 ? 4.713 -7.330 28.275 1.00 21.67 174 VAL A CA 1
ATOM 1265 C C . VAL A 1 174 ? 5.191 -6.067 27.528 1.00 22.03 174 VAL A C 1
ATOM 1266 O O . VAL A 1 174 ? 6.397 -5.891 27.307 1.00 22.78 174 VAL A O 1
ATOM 1270 N N . VAL A 1 175 ? 4.244 -5.188 27.184 1.00 21.92 175 VAL A N 1
ATOM 1271 C CA . VAL A 1 175 ? 4.501 -3.945 26.434 1.00 21.53 175 VAL A CA 1
ATOM 1272 C C . VAL A 1 175 ? 5.205 -2.847 27.248 1.00 21.48 175 VAL A C 1
ATOM 1273 O O . VAL A 1 175 ? 6.057 -2.139 26.698 1.00 21.21 175 VAL A O 1
ATOM 1277 N N . VAL A 1 176 ? 4.863 -2.726 28.538 1.00 20.84 176 VAL A N 1
ATOM 1278 C CA . VAL A 1 176 ? 5.458 -1.723 29.434 1.00 20.51 176 VAL A CA 1
ATOM 1279 C C . VAL A 1 176 ? 6.628 -2.288 30.256 1.00 20.78 176 VAL A C 1
ATOM 1280 O O . VAL A 1 176 ? 6.514 -3.316 30.932 1.00 20.61 176 VAL A O 1
ATOM 1284 N N . HIS A 1 177 ? 7.750 -1.583 30.159 1.00 20.88 177 HIS A N 1
ATOM 1285 C CA . HIS A 1 177 ? 8.994 -1.907 30.843 1.00 21.82 177 HIS A CA 1
ATOM 1286 C C . HIS A 1 177 ? 9.282 -0.816 31.867 1.00 23.05 177 HIS A C 1
ATOM 1287 O O . HIS A 1 177 ? 8.970 0.350 31.629 1.00 23.13 177 HIS A O 1
ATOM 1294 N N . GLU A 1 178 ? 9.862 -1.200 33.005 1.00 23.88 178 GLU A N 1
ATOM 1295 C CA . GLU A 1 178 ? 10.216 -0.245 34.063 1.00 25.13 178 GLU A CA 1
ATOM 1296 C C . GLU A 1 178 ? 11.734 -0.007 34.077 1.00 24.12 178 GLU A C 1
ATOM 1297 O O . GLU A 1 178 ? 12.515 -0.940 34.306 1.00 23.85 178 GLU A O 1
ATOM 1303 N N . ASN A 1 179 ? 12.126 1.227 33.752 1.00 23.33 179 ASN A N 1
ATOM 1304 C CA . ASN A 1 179 ? 13.518 1.714 33.725 1.00 23.55 179 ASN A CA 1
ATOM 1305 C C . ASN A 1 179 ? 14.541 1.122 32.749 1.00 23.84 179 ASN A C 1
ATOM 1306 O O . ASN A 1 179 ? 15.432 1.837 32.271 1.00 24.22 179 ASN A O 1
ATOM 1311 N N . GLN A 1 180 ? 14.438 -0.178 32.486 1.00 23.47 180 GLN A N 1
ATOM 1312 C CA . GLN A 1 180 ? 15.337 -0.874 31.565 1.00 23.51 180 GLN A CA 1
ATOM 1313 C C . GLN A 1 180 ? 14.496 -1.899 30.821 1.00 23.36 180 GLN A C 1
ATOM 1314 O O . GLN A 1 180 ? 13.482 -2.361 31.345 1.00 23.08 180 GLN A O 1
ATOM 1316 N N . TYR A 1 181 ? 14.890 -2.235 29.594 1.00 23.36 181 TYR A N 1
ATOM 1317 C CA . TYR A 1 181 ? 14.166 -3.233 28.803 1.00 23.88 181 TYR A CA 1
ATOM 1318 C C . TYR A 1 181 ? 14.279 -4.624 29.460 1.00 24.52 181 TYR A C 1
ATOM 1319 O O . TYR A 1 181 ? 15.378 -5.076 29.788 1.00 25.16 181 TYR A O 1
ATOM 1328 N N . GLN A 1 182 ? 13.126 -5.278 29.628 1.00 25.48 182 GLN A N 1
ATOM 1329 C CA . GLN A 1 182 ? 13.007 -6.613 30.232 1.00 26.49 182 GLN A CA 1
ATOM 1330 C C . GLN A 1 182 ? 12.909 -7.691 29.150 1.00 27.05 182 GLN A C 1
ATOM 1331 O O . GLN A 1 182 ? 12.168 -7.521 28.183 1.00 27.21 182 GLN A O 1
ATOM 1333 N N . GLU A 1 183 ? 13.660 -8.786 29.305 1.00 27.57 183 GLU A N 1
ATOM 1334 C CA . GLU A 1 183 ? 13.635 -9.907 28.349 1.00 27.98 183 GLU A CA 1
ATOM 1335 C C . GLU A 1 183 ? 12.233 -10.553 28.332 1.00 27.99 183 GLU A C 1
ATOM 1336 O O . GLU A 1 183 ? 11.514 -10.534 29.351 1.00 27.97 183 GLU A O 1
ATOM 1338 N N . LEU A 1 184 ? 11.841 -11.063 27.161 1.00 27.85 184 LEU A N 1
ATOM 1339 C CA . LEU A 1 184 ? 10.529 -11.689 26.952 1.00 27.38 184 LEU A CA 1
ATOM 1340 C C . LEU A 1 184 ? 10.368 -13.070 27.571 1.00 27.92 184 LEU A C 1
ATOM 1341 O O . LEU A 1 184 ? 11.251 -13.926 27.436 1.00 28.06 184 LEU A O 1
ATOM 1346 N N . ASN A 1 185 ? 9.232 -13.263 28.242 1.00 28.11 185 ASN A N 1
ATOM 1347 C CA . ASN A 1 185 ? 8.879 -14.543 28.839 1.00 29.08 185 ASN A CA 1
ATOM 1348 C C . ASN A 1 185 ? 7.910 -15.178 27.834 1.00 29.71 185 ASN A C 1
ATOM 1349 O O . ASN A 1 185 ? 6.765 -14.720 27.694 1.00 29.93 185 ASN A O 1
ATOM 1354 N N . LEU A 1 186 ? 8.368 -16.240 27.162 1.00 29.87 186 LEU A N 1
ATOM 1355 C CA . LEU A 1 186 ? 7.576 -16.942 26.154 1.00 30.28 186 LEU A CA 1
ATOM 1356 C C . LEU A 1 186 ? 6.251 -17.535 26.632 1.00 30.62 186 LEU A C 1
ATOM 1357 O O . LEU A 1 186 ? 5.361 -17.788 25.818 1.00 30.65 186 LEU A O 1
ATOM 1362 N N . ASP A 1 187 ? 6.098 -17.666 27.953 1.00 31.40 187 ASP A N 1
ATOM 1363 C CA . ASP A 1 187 ? 4.867 -18.182 28.575 1.00 32.14 187 ASP A CA 1
ATOM 1364 C C . ASP A 1 187 ? 3.728 -17.153 28.432 1.00 31.88 187 ASP A C 1
ATOM 1365 O O . ASP A 1 187 ? 2.548 -17.518 28.452 1.00 32.07 187 ASP A O 1
ATOM 1370 N N . ASP A 1 188 ? 4.101 -15.875 28.286 1.00 31.18 188 ASP A N 1
ATOM 1371 C CA . ASP A 1 188 ? 3.151 -14.772 28.106 1.00 30.21 188 ASP A CA 1
ATOM 1372 C C . ASP A 1 188 ? 2.616 -14.750 26.682 1.00 28.89 188 ASP A C 1
ATOM 1373 O O . ASP A 1 188 ? 1.461 -14.388 26.454 1.00 28.63 188 ASP A O 1
ATOM 1378 N N . ILE A 1 189 ? 3.465 -15.162 25.742 1.00 27.94 189 ILE A N 1
ATOM 1379 C CA . ILE A 1 189 ? 3.120 -15.239 24.329 1.00 27.48 189 ILE A CA 1
ATOM 1380 C C . ILE A 1 189 ? 2.174 -16.430 24.112 1.00 27.50 189 ILE A C 1
ATOM 1381 O O . ILE A 1 189 ? 1.221 -16.320 23.340 1.00 27.54 189 ILE A O 1
ATOM 1386 N N . GLN A 1 190 ? 2.403 -17.524 24.856 1.00 27.14 190 GLN A N 1
ATOM 1387 C CA . GLN A 1 190 ? 1.582 -18.747 24.786 1.00 26.41 190 GLN A CA 1
ATOM 1388 C C . GLN A 1 190 ? 0.175 -18.512 25.350 1.00 25.66 190 GLN A C 1
ATOM 1389 O O . GLN A 1 190 ? -0.804 -19.032 24.809 1.00 26.09 190 GLN A O 1
ATOM 1391 N N . SER A 1 191 ? 0.086 -17.674 26.386 1.00 24.76 191 SER A N 1
ATOM 1392 C CA . SER A 1 191 ? -1.179 -17.304 27.025 1.00 24.57 191 SER A CA 1
ATOM 1393 C C . SER A 1 191 ? -1.981 -16.383 26.121 1.00 23.93 191 SER A C 1
ATOM 1394 O O . SER A 1 191 ? -3.203 -16.495 26.053 1.00 23.53 191 SER A O 1
ATOM 1397 N N . TYR A 1 192 ? -1.275 -15.483 25.427 1.00 23.11 192 TYR A N 1
ATOM 1398 C CA . TYR A 1 192 ? -1.891 -14.549 24.486 1.00 22.62 192 TYR A CA 1
ATOM 1399 C C . TYR A 1 192 ? -2.418 -15.298 23.253 1.00 22.87 192 TYR A C 1
ATOM 1400 O O . TYR A 1 192 ? -3.499 -14.974 22.751 1.00 23.22 192 TYR A O 1
ATOM 1409 N N . ASP A 1 193 ? -1.660 -16.296 22.793 1.00 23.08 193 ASP A N 1
ATOM 1410 C CA . ASP A 1 193 ? -2.050 -17.133 21.657 1.00 23.71 193 ASP A CA 1
ATOM 1411 C C . ASP A 1 193 ? -3.341 -17.901 21.964 1.00 24.14 193 ASP A C 1
ATOM 1412 O O . ASP A 1 193 ? -4.191 -18.069 21.080 1.00 24.66 193 ASP A O 1
ATOM 1417 N N . GLN A 1 194 ? -3.490 -18.347 23.214 1.00 24.18 194 GLN A N 1
ATOM 1418 C CA . GLN A 1 194 ? -4.685 -19.084 23.645 1.00 24.71 194 GLN A CA 1
ATOM 1419 C C . GLN A 1 194 ? -5.889 -18.121 23.756 1.00 25.06 194 GLN A C 1
ATOM 1420 O O . GLN A 1 194 ? -7.024 -18.500 23.449 1.00 25.18 194 GLN A O 1
ATOM 1422 N N . THR A 1 195 ? -5.612 -16.860 24.102 1.00 25.29 195 THR A N 1
ATOM 1423 C CA . THR A 1 195 ? -6.636 -15.818 24.219 1.00 26.02 195 THR A CA 1
ATOM 1424 C C . THR A 1 195 ? -7.139 -15.448 22.806 1.00 26.64 195 THR A C 1
ATOM 1425 O O . THR A 1 195 ? -8.347 -15.251 22.600 1.00 26.55 195 THR A O 1
ATOM 1429 N N . MET A 1 196 ? -6.221 -15.420 21.834 1.00 26.49 196 MET A N 1
ATOM 1430 C CA . MET A 1 196 ? -6.576 -15.094 20.457 1.00 26.96 196 MET A CA 1
ATOM 1431 C C . MET A 1 196 ? -7.316 -16.209 19.730 1.00 27.10 196 MET A C 1
ATOM 1432 O O . MET A 1 196 ? -8.183 -15.926 18.904 1.00 25.99 196 MET A O 1
ATOM 1437 N N . GLN A 1 197 ? -7.006 -17.465 20.076 1.00 28.36 197 GLN A N 1
ATOM 1438 C CA . GLN A 1 197 ? -7.673 -18.644 19.495 1.00 29.54 197 GLN A CA 1
ATOM 1439 C C . GLN A 1 197 ? -9.154 -18.671 19.924 1.00 30.23 197 GLN A C 1
ATOM 1440 O O . GLN A 1 197 ? -10.019 -19.002 19.115 1.00 30.77 197 GLN A O 1
ATOM 1442 N N . ALA A 1 198 ? -9.433 -18.203 21.149 1.00 31.19 198 ALA A N 1
ATOM 1443 C CA . ALA A 1 198 ? -10.797 -18.123 21.703 1.00 32.60 198 ALA A CA 1
ATOM 1444 C C . ALA A 1 198 ? -11.626 -17.066 20.971 1.00 33.55 198 ALA A C 1
ATOM 1445 O O . ALA A 1 198 ? -12.821 -17.260 20.734 1.00 33.48 198 ALA A O 1
ATOM 1447 N N . TYR A 1 199 ? -10.962 -15.970 20.590 1.00 34.80 199 TYR A N 1
ATOM 1448 C CA . TYR A 1 199 ? -11.576 -14.852 19.861 1.00 36.02 199 TYR A CA 1
ATOM 1449 C C . TYR A 1 199 ? -11.991 -15.325 18.463 1.00 37.13 199 TYR A C 1
ATOM 1450 O O . TYR A 1 199 ? -13.122 -15.085 18.030 1.00 37.30 199 TYR A O 1
ATOM 1459 N N . TYR A 1 200 ? -11.058 -15.986 17.781 1.00 38.76 200 TYR A N 1
ATOM 1460 C CA . TYR A 1 200 ? -11.271 -16.516 16.437 1.00 40.61 200 TYR A CA 1
ATOM 1461 C C . TYR A 1 200 ? -12.006 -17.861 16.440 1.00 40.97 200 TYR A C 1
ATOM 1462 O O . TYR A 1 200 ? -12.623 -18.230 15.442 1.00 41.77 200 TYR A O 1
ATOM 1471 N N . SER A 1 210 ? -3.869 -21.727 12.745 1.00 34.11 210 SER A N 1
ATOM 1472 C CA . SER A 1 210 ? -2.660 -20.935 12.974 1.00 33.73 210 SER A CA 1
ATOM 1473 C C . SER A 1 210 ? -2.822 -19.864 14.075 1.00 32.49 210 SER A C 1
ATOM 1474 O O . SER A 1 210 ? -3.761 -19.058 14.052 1.00 32.45 210 SER A O 1
ATOM 1477 N N . THR A 1 211 ? -1.869 -19.852 15.010 1.00 30.82 211 THR A N 1
ATOM 1478 C CA . THR A 1 211 ? -1.850 -18.916 16.146 1.00 29.24 211 THR A CA 1
ATOM 1479 C C . THR A 1 211 ? -1.318 -17.504 15.791 1.00 28.01 211 THR A C 1
ATOM 1480 O O . THR A 1 211 ? -0.697 -17.333 14.737 1.00 27.78 211 THR A O 1
ATOM 1484 N N . TRP A 1 212 ? -1.531 -16.522 16.680 1.00 26.58 212 TRP A N 1
ATOM 1485 C CA . TRP A 1 212 ? -1.075 -15.131 16.482 1.00 25.31 212 TRP A CA 1
ATOM 1486 C C . TRP A 1 212 ? 0.437 -15.036 16.254 1.00 25.13 212 TRP A C 1
ATOM 1487 O O . TRP A 1 212 ? 0.872 -14.396 15.297 1.00 25.41 212 TRP A O 1
ATOM 1498 N N . SER A 1 213 ? 1.221 -15.646 17.146 1.00 24.69 213 SER A N 1
ATOM 1499 C CA . SER A 1 213 ? 2.678 -15.619 17.044 1.00 24.77 213 SER A CA 1
ATOM 1500 C C . SER A 1 213 ? 3.205 -16.286 15.797 1.00 24.90 213 SER A C 1
ATOM 1501 O O . SER A 1 213 ? 4.162 -15.792 15.208 1.00 25.67 213 SER A O 1
ATOM 1504 N N . GLN A 1 214 ? 2.528 -17.348 15.353 1.00 24.57 214 GLN A N 1
ATOM 1505 C CA . GLN A 1 214 ? 2.919 -18.072 14.144 1.00 24.65 214 GLN A CA 1
ATOM 1506 C C . GLN A 1 214 ? 2.546 -17.270 12.896 1.00 24.56 214 GLN A C 1
ATOM 1507 O O . GLN A 1 214 ? 3.278 -17.305 11.907 1.00 25.39 214 GLN A O 1
ATOM 1509 N N . GLU A 1 215 ? 1.454 -16.501 12.979 1.00 24.16 215 GLU A N 1
ATOM 1510 C CA . GLU A 1 215 ? 0.978 -15.662 11.870 1.00 23.59 215 GLU A CA 1
ATOM 1511 C C . GLU A 1 215 ? 1.872 -14.427 11.656 1.00 23.72 215 GLU A C 1
ATOM 1512 O O . GLU A 1 215 ? 2.383 -14.230 10.552 1.00 23.21 215 GLU A O 1
ATOM 1514 N N . VAL A 1 216 ? 2.120 -13.657 12.723 1.00 23.60 216 VAL A N 1
ATOM 1515 C CA . VAL A 1 216 ? 2.937 -12.444 12.634 1.00 23.62 216 VAL A CA 1
ATOM 1516 C C . VAL A 1 216 ? 4.412 -12.643 12.343 1.00 23.63 216 VAL A C 1
ATOM 1517 O O . VAL A 1 216 ? 4.973 -11.900 11.542 1.00 24.27 216 VAL A O 1
ATOM 1521 N N . THR A 1 217 ? 5.021 -13.674 12.926 1.00 23.83 217 THR A N 1
ATOM 1522 C CA . THR A 1 217 ? 6.441 -13.948 12.698 1.00 24.05 217 THR A CA 1
ATOM 1523 C C . THR A 1 217 ? 6.685 -14.593 11.342 1.00 24.64 217 THR A C 1
ATOM 1524 O O . THR A 1 217 ? 7.770 -14.456 10.770 1.00 24.88 217 THR A O 1
ATOM 1528 N N . GLY A 1 218 ? 5.646 -15.255 10.821 1.00 24.90 218 GLY A N 1
ATOM 1529 C CA . GLY A 1 218 ? 5.697 -15.889 9.511 1.00 24.87 218 GLY A CA 1
ATOM 1530 C C . GLY A 1 218 ? 5.659 -14.836 8.408 1.00 24.84 218 GLY A C 1
ATOM 1531 O O . GLY A 1 218 ? 6.295 -15.003 7.359 1.00 25.05 218 GLY A O 1
ATOM 1532 N N . LYS A 1 219 ? 4.942 -13.738 8.667 1.00 24.49 219 LYS A N 1
ATOM 1533 C CA . LYS A 1 219 ? 4.829 -12.619 7.733 1.00 24.63 219 LYS A CA 1
ATOM 1534 C C . LYS A 1 219 ? 6.187 -11.908 7.638 1.00 24.75 219 LYS A C 1
ATOM 1535 O O . LYS A 1 219 ? 6.652 -11.578 6.537 1.00 25.70 219 LYS A O 1
ATOM 1537 N N . LEU A 1 220 ? 6.836 -11.752 8.796 1.00 24.04 220 LEU A N 1
ATOM 1538 C CA . LEU A 1 220 ? 8.140 -11.102 8.911 1.00 23.38 220 LEU A CA 1
ATOM 1539 C C . LEU A 1 220 ? 9.349 -11.967 8.503 1.00 23.53 220 LEU A C 1
ATOM 1540 O O . LEU A 1 220 ? 10.451 -11.440 8.298 1.00 23.43 220 LEU A O 1
ATOM 1545 N N . ALA A 1 221 ? 9.131 -13.279 8.372 1.00 23.61 221 ALA A N 1
ATOM 1546 C CA . ALA A 1 221 ? 10.166 -14.239 7.951 1.00 24.22 221 ALA A CA 1
ATOM 1547 C C . ALA A 1 221 ? 10.483 -14.059 6.457 1.00 24.59 221 ALA A C 1
ATOM 1548 O O . ALA A 1 221 ? 11.570 -14.420 5.983 1.00 25.06 221 ALA A O 1
ATOM 1550 N N . GLY A 1 222 ? 9.524 -13.490 5.728 1.00 24.60 222 GLY A N 1
ATOM 1551 C CA . GLY A 1 222 ? 9.698 -13.217 4.311 1.00 24.54 222 GLY A CA 1
ATOM 1552 C C . GLY A 1 222 ? 10.058 -11.751 4.157 1.00 24.69 222 GLY A C 1
ATOM 1553 O O . GLY A 1 222 ? 10.436 -11.109 5.135 1.00 25.32 222 GLY A O 1
ATOM 1554 N N . GLU A 1 223 ? 9.952 -11.224 2.938 1.00 24.88 223 GLU A N 1
ATOM 1555 C CA . GLU A 1 223 ? 10.253 -9.817 2.653 1.00 24.51 223 GLU A CA 1
ATOM 1556 C C . GLU A 1 223 ? 9.046 -8.931 2.959 1.00 23.16 223 GLU A C 1
ATOM 1557 O O . GLU A 1 223 ? 7.890 -9.335 2.741 1.00 23.99 223 GLU A O 1
ATOM 1563 N N . SER A 1 224 ? 9.324 -7.731 3.464 1.00 21.00 224 SER A N 1
ATOM 1564 C CA . SER A 1 224 ? 8.281 -6.773 3.800 1.00 19.11 224 SER A CA 1
ATOM 1565 C C . SER A 1 224 ? 8.365 -5.565 2.892 1.00 18.23 224 SER A C 1
ATOM 1566 O O . SER A 1 224 ? 9.152 -4.646 3.157 1.00 18.29 224 SER A O 1
ATOM 1569 N N . ARG A 1 225 ? 7.590 -5.592 1.801 1.00 17.11 225 ARG A N 1
ATOM 1570 C CA . ARG A 1 225 ? 7.509 -4.498 0.817 1.00 16.65 225 ARG A CA 1
ATOM 1571 C C . ARG A 1 225 ? 8.881 -3.860 0.475 1.00 16.73 225 ARG A C 1
ATOM 1572 O O . ARG A 1 225 ? 9.134 -2.701 0.802 1.00 16.30 225 ARG A O 1
ATOM 1580 N N . PRO A 1 226 ? 9.787 -4.625 -0.179 1.00 16.64 226 PRO A N 1
ATOM 1581 C CA . PRO A 1 226 ? 11.128 -4.134 -0.544 1.00 16.30 226 PRO A CA 1
ATOM 1582 C C . PRO A 1 226 ? 11.260 -2.873 -1.419 1.00 15.72 226 PRO A C 1
ATOM 1583 O O . PRO A 1 226 ? 12.330 -2.254 -1.444 1.00 16.41 226 PRO A O 1
ATOM 1587 N N . HIS A 1 227 ? 10.174 -2.483 -2.091 1.00 15.09 227 HIS A N 1
ATOM 1588 C CA . HIS A 1 227 ? 10.131 -1.294 -2.955 1.00 14.29 227 HIS A CA 1
ATOM 1589 C C . HIS A 1 227 ? 9.963 0.046 -2.206 1.00 13.90 227 HIS A C 1
ATOM 1590 O O . HIS A 1 227 ? 10.016 1.109 -2.833 1.00 14.12 227 HIS A O 1
ATOM 1597 N N . ILE A 1 228 ? 9.714 -0.014 -0.899 1.00 13.54 228 ILE A N 1
ATOM 1598 C CA . ILE A 1 228 ? 9.472 1.170 -0.071 1.00 14.13 228 ILE A CA 1
ATOM 1599 C C . ILE A 1 228 ? 10.607 2.197 0.030 1.00 14.53 228 ILE A C 1
ATOM 1600 O O . ILE A 1 228 ? 10.327 3.396 -0.130 1.00 14.07 228 ILE A O 1
ATOM 1605 N N . LEU A 1 229 ? 11.852 1.755 0.277 1.00 14.18 229 LEU A N 1
ATOM 1606 C CA . LEU A 1 229 ? 12.994 2.690 0.332 1.00 14.59 229 LEU A CA 1
ATOM 1607 C C . LEU A 1 229 ? 13.234 3.321 -1.060 1.00 14.78 229 LEU A C 1
ATOM 1608 O O . LEU A 1 229 ? 13.418 4.532 -1.123 1.00 15.04 229 LEU A O 1
ATOM 1613 N N . PRO A 1 230 ? 13.224 2.530 -2.181 1.00 14.32 230 PRO A N 1
ATOM 1614 C CA . PRO A 1 230 ? 13.422 3.176 -3.487 1.00 14.42 230 PRO A CA 1
ATOM 1615 C C . PRO A 1 230 ? 12.278 4.180 -3.797 1.00 14.01 230 PRO A C 1
ATOM 1616 O O . PRO A 1 230 ? 12.517 5.227 -4.400 1.00 13.88 230 PRO A O 1
ATOM 1620 N N . TYR A 1 231 ? 11.060 3.872 -3.332 1.00 13.60 231 TYR A N 1
ATOM 1621 C CA . TYR A 1 231 ? 9.909 4.773 -3.509 1.00 13.84 231 TYR A CA 1
ATOM 1622 C C . TYR A 1 231 ? 10.137 6.101 -2.751 1.00 13.50 231 TYR A C 1
ATOM 1623 O O . TYR A 1 231 ? 9.887 7.163 -3.309 1.00 13.78 231 TYR A O 1
ATOM 1632 N N . LEU A 1 232 ? 10.513 6.029 -1.471 1.00 13.43 232 LEU A N 1
ATOM 1633 C CA . LEU A 1 232 ? 10.773 7.227 -0.674 1.00 13.14 232 LEU A CA 1
ATOM 1634 C C . LEU A 1 232 ? 11.896 8.048 -1.309 1.00 13.57 232 LEU A C 1
ATOM 1635 O O . LEU A 1 232 ? 11.729 9.249 -1.504 1.00 13.95 232 LEU A O 1
ATOM 1640 N N . ASN A 1 233 ? 12.970 7.373 -1.738 1.00 13.71 233 ASN A N 1
ATOM 1641 C CA . ASN A 1 233 ? 14.121 8.011 -2.392 1.00 14.37 233 ASN A CA 1
ATOM 1642 C C . ASN A 1 233 ? 13.752 8.697 -3.710 1.00 14.80 233 ASN A C 1
ATOM 1643 O O . ASN A 1 233 ? 14.312 9.746 -4.017 1.00 15.67 233 ASN A O 1
ATOM 1648 N N . SER A 1 234 ? 12.801 8.120 -4.463 1.00 14.67 234 SER A N 1
ATOM 1649 C CA . SER A 1 234 ? 12.320 8.677 -5.744 1.00 14.96 234 SER A CA 1
ATOM 1650 C C . SER A 1 234 ? 11.547 9.992 -5.540 1.00 15.16 234 SER A C 1
ATOM 1651 O O . SER A 1 234 ? 11.430 10.799 -6.465 1.00 16.06 234 SER A O 1
ATOM 1654 N N . LYS A 1 235 ? 11.024 10.188 -4.327 1.00 14.73 235 LYS A N 1
ATOM 1655 C CA . LYS A 1 235 ? 10.306 11.411 -3.971 1.00 14.67 235 LYS A CA 1
ATOM 1656 C C . LYS A 1 235 ? 11.236 12.387 -3.237 1.00 15.13 235 LYS A C 1
ATOM 1657 O O . LYS A 1 235 ? 10.825 13.471 -2.826 1.00 14.92 235 LYS A O 1
ATOM 1663 N N . GLY A 1 236 ? 12.498 11.978 -3.097 1.00 15.02 236 GLY A N 1
ATOM 1664 C CA . GLY A 1 236 ? 13.511 12.794 -2.453 1.00 15.39 236 GLY A CA 1
ATOM 1665 C C . GLY A 1 236 ? 13.564 12.693 -0.949 1.00 15.55 236 GLY A C 1
ATOM 1666 O O . GLY A 1 236 ? 14.132 13.569 -0.296 1.00 15.47 236 GLY A O 1
ATOM 1667 N N . LEU A 1 237 ? 12.981 11.634 -0.395 1.00 15.10 237 LEU A N 1
ATOM 1668 C CA . LEU A 1 237 ? 12.951 11.435 1.052 1.00 15.04 237 LEU A CA 1
ATOM 1669 C C . LEU A 1 237 ? 13.873 10.310 1.514 1.00 15.19 237 LEU A C 1
ATOM 1670 O O . LEU A 1 237 ? 14.210 9.425 0.729 1.00 15.49 237 LEU A O 1
ATOM 1675 N N . ALA A 1 238 ? 14.307 10.381 2.773 1.00 15.22 238 ALA A N 1
ATOM 1676 C CA . ALA A 1 238 ? 15.161 9.371 3.423 1.00 15.87 238 ALA A CA 1
ATOM 1677 C C . ALA A 1 238 ? 16.362 8.847 2.621 1.00 16.29 238 ALA A C 1
ATOM 1678 O O . ALA A 1 238 ? 16.555 7.630 2.466 1.00 16.29 238 ALA A O 1
ATOM 1680 N N . LYS A 1 239 ? 17.153 9.780 2.100 1.00 16.78 239 LYS A N 1
ATOM 1681 C CA . LYS A 1 239 ? 18.328 9.446 1.298 1.00 17.65 239 LYS A CA 1
ATOM 1682 C C . LYS A 1 239 ? 19.600 9.333 2.129 1.00 17.79 239 LYS A C 1
ATOM 1683 O O . LYS A 1 239 ? 20.604 8.795 1.661 1.00 18.45 239 LYS A O 1
ATOM 1689 N N . ARG A 1 240 ? 19.544 9.859 3.352 1.00 17.47 240 ARG A N 1
ATOM 1690 C CA . ARG A 1 240 ? 20.666 9.847 4.298 1.00 17.84 240 ARG A CA 1
ATOM 1691 C C . ARG A 1 240 ? 20.141 10.033 5.717 1.00 18.25 240 ARG A C 1
ATOM 1692 O O . ARG A 1 240 ? 18.916 10.167 5.886 1.00 18.52 240 ARG A O 1
ATOM 1701 N N . ASN B 1 2 ? -19.744 16.765 21.938 1.00 30.51 2 ASN B N 1
ATOM 1702 C CA . ASN B 1 2 ? -19.483 15.722 22.925 1.00 29.80 2 ASN B CA 1
ATOM 1703 C C . ASN B 1 2 ? -18.150 15.936 23.628 1.00 29.30 2 ASN B C 1
ATOM 1704 O O . ASN B 1 2 ? -17.332 16.740 23.178 1.00 29.55 2 ASN B O 1
ATOM 1709 N N . ASN B 1 3 ? -17.916 15.178 24.697 1.00 28.54 3 ASN B N 1
ATOM 1710 C CA . ASN B 1 3 ? -16.698 15.302 25.495 1.00 27.64 3 ASN B CA 1
ATOM 1711 C C . ASN B 1 3 ? -15.350 14.937 24.849 1.00 26.64 3 ASN B C 1
ATOM 1712 O O . ASN B 1 3 ? -14.357 15.607 25.141 1.00 26.67 3 ASN B O 1
ATOM 1714 N N . THR B 1 4 ? -15.311 13.926 23.968 1.00 24.89 4 THR B N 1
ATOM 1715 C CA . THR B 1 4 ? -14.061 13.512 23.291 1.00 23.53 4 THR B CA 1
ATOM 1716 C C . THR B 1 4 ? -13.525 14.617 22.375 1.00 22.93 4 THR B C 1
ATOM 1717 O O . THR B 1 4 ? -12.325 14.897 22.373 1.00 22.97 4 THR B O 1
ATOM 1721 N N . ILE B 1 5 ? -14.436 15.273 21.659 1.00 21.82 5 ILE B N 1
ATOM 1722 C CA . ILE B 1 5 ? -14.104 16.354 20.735 1.00 21.42 5 ILE B CA 1
ATOM 1723 C C . ILE B 1 5 ? -13.673 17.618 21.489 1.00 21.08 5 ILE B C 1
ATOM 1724 O O . ILE B 1 5 ? -12.720 18.288 21.071 1.00 21.09 5 ILE B O 1
ATOM 1729 N N . GLU B 1 6 ? -14.316 17.884 22.631 1.00 21.09 6 GLU B N 1
ATOM 1730 C CA . GLU B 1 6 ? -13.999 19.044 23.481 1.00 20.77 6 GLU B CA 1
ATOM 1731 C C . GLU B 1 6 ? -12.580 18.909 24.073 1.00 20.50 6 GLU B C 1
ATOM 1732 O O . GLU B 1 6 ? -11.825 19.886 24.096 1.00 20.90 6 GLU B O 1
ATOM 1734 N N . THR B 1 7 ? -12.194 17.677 24.423 1.00 20.42 7 THR B N 1
ATOM 1735 C CA . THR B 1 7 ? -10.860 17.358 24.971 1.00 20.77 7 THR B CA 1
ATOM 1736 C C . THR B 1 7 ? -9.775 17.502 23.884 1.00 20.33 7 THR B C 1
ATOM 1737 O O . THR B 1 7 ? -8.717 18.101 24.133 1.00 20.60 7 THR B O 1
ATOM 1741 N N . ILE B 1 8 ? -10.055 16.966 22.690 1.00 19.46 8 ILE B N 1
ATOM 1742 C CA . ILE B 1 8 ? -9.134 17.036 21.555 1.00 18.74 8 ILE B CA 1
ATOM 1743 C C . ILE B 1 8 ? -8.816 18.485 21.174 1.00 18.99 8 ILE B C 1
ATOM 1744 O O . ILE B 1 8 ? -7.643 18.837 21.065 1.00 18.43 8 ILE B O 1
ATOM 1749 N N . LEU B 1 9 ? -9.854 19.316 21.021 1.00 19.09 9 LEU B N 1
ATOM 1750 C CA . LEU B 1 9 ? -9.685 20.726 20.632 1.00 19.26 9 LEU B CA 1
ATOM 1751 C C . LEU B 1 9 ? -9.115 21.651 21.713 1.00 18.95 9 LEU B C 1
ATOM 1752 O O . LEU B 1 9 ? -8.618 22.735 21.405 1.00 18.89 9 LEU B O 1
ATOM 1757 N N . ALA B 1 10 ? -9.144 21.196 22.966 1.00 18.97 10 ALA B N 1
ATOM 1758 C CA . ALA B 1 10 ? -8.649 21.978 24.109 1.00 18.75 10 ALA B CA 1
ATOM 1759 C C . ALA B 1 10 ? -7.174 21.728 24.422 1.00 18.45 10 ALA B C 1
ATOM 1760 O O . ALA B 1 10 ? -6.636 22.263 25.391 1.00 18.89 10 ALA B O 1
ATOM 1762 N N . HIS B 1 11 ? -6.518 20.919 23.600 1.00 17.83 11 HIS B N 1
ATOM 1763 C CA . HIS B 1 11 ? -5.108 20.599 23.795 1.00 16.99 11 HIS B CA 1
ATOM 1764 C C . HIS B 1 11 ? -4.132 21.771 23.608 1.00 17.09 11 HIS B C 1
ATOM 1765 O O . HIS B 1 11 ? -4.241 22.558 22.659 1.00 16.83 11 HIS B O 1
ATOM 1772 N N . ARG B 1 12 ? -3.124 21.761 24.482 1.00 17.05 12 ARG B N 1
ATOM 1773 C CA . ARG B 1 12 ? -1.977 22.663 24.471 1.00 17.56 12 ARG B CA 1
ATOM 1774 C C . ARG B 1 12 ? -0.901 21.873 25.211 1.00 17.30 12 ARG B C 1
ATOM 1775 O O . ARG B 1 12 ? -1.222 21.054 26.084 1.00 17.57 12 ARG B O 1
ATOM 1783 N N . SER B 1 13 ? 0.347 21.992 24.764 1.00 17.21 13 SER B N 1
ATOM 1784 C CA . SER B 1 13 ? 1.467 21.304 25.412 1.00 17.29 13 SER B CA 1
ATOM 1785 C C . SER B 1 13 ? 1.761 21.945 26.763 1.00 17.28 13 SER B C 1
ATOM 1786 O O . SER B 1 13 ? 1.809 23.166 26.869 1.00 18.08 13 SER B O 1
ATOM 1789 N N . ILE B 1 14 ? 1.863 21.111 27.797 1.00 17.45 14 ILE B N 1
ATOM 1790 C CA . ILE B 1 14 ? 2.139 21.551 29.176 1.00 17.49 14 ILE B CA 1
ATOM 1791 C C . ILE B 1 14 ? 3.594 21.209 29.514 1.00 18.12 14 ILE B C 1
ATOM 1792 O O . ILE B 1 14 ? 4.004 20.058 29.419 1.00 17.71 14 ILE B O 1
ATOM 1797 N N . ARG B 1 15 ? 4.366 22.230 29.882 1.00 18.88 15 ARG B N 1
ATOM 1798 C CA . ARG B 1 15 ? 5.792 22.086 30.186 1.00 20.12 15 ARG B CA 1
ATOM 1799 C C . ARG B 1 15 ? 6.171 22.518 31.618 1.00 21.14 15 ARG B C 1
ATOM 1800 O O . ARG B 1 15 ? 7.341 22.811 31.916 1.00 21.30 15 ARG B O 1
ATOM 1808 N N . LYS B 1 16 ? 5.158 22.598 32.481 1.00 22.18 16 LYS B N 1
ATOM 1809 C CA . LYS B 1 16 ? 5.300 22.977 33.888 1.00 23.08 16 LYS B CA 1
ATOM 1810 C C . LYS B 1 16 ? 4.303 22.150 34.673 1.00 22.59 16 LYS B C 1
ATOM 1811 O O . LYS B 1 16 ? 3.104 22.216 34.420 1.00 21.94 16 LYS B O 1
ATOM 1817 N N . PHE B 1 17 ? 4.818 21.375 35.628 1.00 22.95 17 PHE B N 1
ATOM 1818 C CA . PHE B 1 17 ? 4.010 20.469 36.452 1.00 23.57 17 PHE B CA 1
ATOM 1819 C C . PHE B 1 17 ? 4.128 20.677 37.966 1.00 24.35 17 PHE B C 1
ATOM 1820 O O . PHE B 1 17 ? 5.147 21.178 38.465 1.00 24.47 17 PHE B O 1
ATOM 1828 N N . THR B 1 18 ? 3.083 20.264 38.689 1.00 24.93 18 THR B N 1
ATOM 1829 C CA . THR B 1 18 ? 3.068 20.336 40.151 1.00 26.20 18 THR B CA 1
ATOM 1830 C C . THR B 1 18 ? 3.752 19.053 40.667 1.00 27.15 18 THR B C 1
ATOM 1831 O O . THR B 1 18 ? 4.033 18.139 39.883 1.00 27.47 18 THR B O 1
ATOM 1835 N N . ALA B 1 19 ? 4.020 18.989 41.969 1.00 27.70 19 ALA B N 1
ATOM 1836 C CA . ALA B 1 19 ? 4.670 17.826 42.565 1.00 28.44 19 ALA B CA 1
ATOM 1837 C C . ALA B 1 19 ? 3.691 16.692 42.894 1.00 28.71 19 ALA B C 1
ATOM 1838 O O . ALA B 1 19 ? 4.111 15.657 43.410 1.00 30.00 19 ALA B O 1
ATOM 1840 N N . VAL B 1 20 ? 2.408 16.872 42.565 1.00 28.15 20 VAL B N 1
ATOM 1841 C CA . VAL B 1 20 ? 1.361 15.872 42.837 1.00 28.19 20 VAL B CA 1
ATOM 1842 C C . VAL B 1 20 ? 1.510 14.675 41.871 1.00 28.29 20 VAL B C 1
ATOM 1843 O O . VAL B 1 20 ? 1.537 14.868 40.656 1.00 28.50 20 VAL B O 1
ATOM 1847 N N . PRO B 1 21 ? 1.648 13.431 42.399 1.00 28.44 21 PRO B N 1
ATOM 1848 C CA . PRO B 1 21 ? 1.796 12.264 41.510 1.00 28.10 21 PRO B CA 1
ATOM 1849 C C . PRO B 1 21 ? 0.527 11.776 40.811 1.00 27.94 21 PRO B C 1
ATOM 1850 O O . PRO B 1 21 ? -0.584 12.181 41.161 1.00 27.77 21 PRO B O 1
ATOM 1854 N N . ILE B 1 22 ? 0.724 10.946 39.786 1.00 28.00 22 ILE B N 1
ATOM 1855 C CA . ILE B 1 22 ? -0.363 10.333 39.029 1.00 28.15 22 ILE B CA 1
ATOM 1856 C C . ILE B 1 22 ? -0.571 9.017 39.773 1.00 28.95 22 ILE B C 1
ATOM 1857 O O . ILE B 1 22 ? 0.395 8.274 40.002 1.00 29.12 22 ILE B O 1
ATOM 1862 N N . THR B 1 23 ? -1.812 8.750 40.188 1.00 29.58 23 THR B N 1
ATOM 1863 C CA . THR B 1 23 ? -2.138 7.526 40.942 1.00 30.24 23 THR B CA 1
ATOM 1864 C C . THR B 1 23 ? -2.006 6.275 40.070 1.00 30.98 23 THR B C 1
ATOM 1865 O O . THR B 1 23 ? -1.978 6.384 38.838 1.00 30.91 23 THR B O 1
ATOM 1869 N N . ASP B 1 24 ? -1.917 5.101 40.704 1.00 31.28 24 ASP B N 1
ATOM 1870 C CA . ASP B 1 24 ? -1.789 3.828 39.981 1.00 31.65 24 ASP B CA 1
ATOM 1871 C C . ASP B 1 24 ? -3.000 3.530 39.103 1.00 30.94 24 ASP B C 1
ATOM 1872 O O . ASP B 1 24 ? -2.845 2.969 38.023 1.00 31.29 24 ASP B O 1
ATOM 1877 N N . GLU B 1 25 ? -4.186 3.943 39.560 1.00 30.09 25 GLU B N 1
ATOM 1878 C CA . GLU B 1 25 ? -5.440 3.744 38.830 1.00 28.95 25 GLU B CA 1
ATOM 1879 C C . GLU B 1 25 ? -5.469 4.625 37.575 1.00 28.11 25 GLU B C 1
ATOM 1880 O O . GLU B 1 25 ? -5.935 4.183 36.531 1.00 27.84 25 GLU B O 1
ATOM 1882 N N . GLN B 1 26 ? -4.922 5.840 37.676 1.00 26.79 26 GLN B N 1
ATOM 1883 C CA . GLN B 1 26 ? -4.854 6.761 36.542 1.00 25.85 26 GLN B CA 1
ATOM 1884 C C . GLN B 1 26 ? -3.827 6.315 35.502 1.00 25.36 26 GLN B C 1
ATOM 1885 O O . GLN B 1 26 ? -4.103 6.378 34.310 1.00 25.58 26 GLN B O 1
ATOM 1891 N N . ARG B 1 27 ? -2.675 5.816 35.956 1.00 24.62 27 ARG B N 1
ATOM 1892 C CA . ARG B 1 27 ? -1.618 5.365 35.059 1.00 24.13 27 ARG B CA 1
ATOM 1893 C C . ARG B 1 27 ? -1.995 4.104 34.281 1.00 23.45 27 ARG B C 1
ATOM 1894 O O . ARG B 1 27 ? -1.728 4.026 33.081 1.00 22.98 27 ARG B O 1
ATOM 1902 N N . GLN B 1 28 ? -2.659 3.156 34.951 1.00 22.74 28 GLN B N 1
ATOM 1903 C CA . GLN B 1 28 ? -3.091 1.894 34.338 1.00 22.43 28 GLN B CA 1
ATOM 1904 C C . GLN B 1 28 ? -4.135 2.124 33.221 1.00 22.06 28 GLN B C 1
ATOM 1905 O O . GLN B 1 28 ? -4.152 1.410 32.204 1.00 21.95 28 GLN B O 1
ATOM 1907 N N . THR B 1 29 ? -4.938 3.175 33.399 1.00 21.64 29 THR B N 1
ATOM 1908 C CA . THR B 1 29 ? -5.979 3.590 32.454 1.00 21.71 29 THR B CA 1
ATOM 1909 C C . THR B 1 29 ? -5.327 4.236 31.213 1.00 21.29 29 THR B C 1
ATOM 1910 O O . THR B 1 29 ? -5.711 3.928 30.089 1.00 21.46 29 THR B O 1
ATOM 1914 N N . ILE B 1 30 ? -4.304 5.068 31.431 1.00 20.56 30 ILE B N 1
ATOM 1915 C CA . ILE B 1 30 ? -3.553 5.745 30.359 1.00 20.29 30 ILE B CA 1
ATOM 1916 C C . ILE B 1 30 ? -2.851 4.708 29.458 1.00 20.01 30 ILE B C 1
ATOM 1917 O O . ILE B 1 30 ? -2.833 4.857 28.231 1.00 20.34 30 ILE B O 1
ATOM 1922 N N . ILE B 1 31 ? -2.311 3.652 30.076 1.00 19.53 31 ILE B N 1
ATOM 1923 C CA . ILE B 1 31 ? -1.641 2.564 29.355 1.00 19.24 31 ILE B CA 1
ATOM 1924 C C . ILE B 1 31 ? -2.690 1.725 28.603 1.00 18.03 31 ILE B C 1
ATOM 1925 O O . ILE B 1 31 ? -2.498 1.427 27.431 1.00 17.64 31 ILE B O 1
ATOM 1930 N N . GLN B 1 32 ? -3.799 1.387 29.267 1.00 17.59 32 GLN B N 1
ATOM 1931 C CA . GLN B 1 32 ? -4.870 0.590 28.655 1.00 17.04 32 GLN B CA 1
ATOM 1932 C C . GLN B 1 32 ? -5.496 1.330 27.473 1.00 16.91 32 GLN B C 1
ATOM 1933 O O . GLN B 1 32 ? -5.970 0.701 26.532 1.00 16.99 32 GLN B O 1
ATOM 1935 N N . ALA B 1 33 ? -5.444 2.664 27.513 1.00 16.41 33 ALA B N 1
ATOM 1936 C CA . ALA B 1 33 ? -5.961 3.513 26.441 1.00 16.16 33 ALA B CA 1
ATOM 1937 C C . ALA B 1 33 ? -5.007 3.432 25.254 1.00 15.93 33 ALA B C 1
ATOM 1938 O O . ALA B 1 33 ? -5.449 3.341 24.107 1.00 15.80 33 ALA B O 1
ATOM 1940 N N . GLY B 1 34 ? -3.706 3.389 25.561 1.00 16.22 34 GLY B N 1
ATOM 1941 C CA . GLY B 1 34 ? -2.666 3.261 24.549 1.00 16.50 34 GLY B CA 1
ATOM 1942 C C . GLY B 1 34 ? -2.748 1.915 23.823 1.00 16.89 34 GLY B C 1
ATOM 1943 O O . GLY B 1 34 ? -2.644 1.853 22.593 1.00 17.19 34 GLY B O 1
ATOM 1944 N N . LEU B 1 35 ? -2.990 0.842 24.580 1.00 16.49 35 LEU B N 1
ATOM 1945 C CA . LEU B 1 35 ? -3.104 -0.503 24.010 1.00 16.27 35 LEU B CA 1
ATOM 1946 C C . LEU B 1 35 ? -4.325 -0.688 23.101 1.00 15.91 35 LEU B C 1
ATOM 1947 O O . LEU B 1 35 ? -4.257 -1.452 22.143 1.00 15.72 35 LEU B O 1
ATOM 1952 N N . ALA B 1 36 ? -5.389 0.084 23.344 1.00 15.63 36 ALA B N 1
ATOM 1953 C CA . ALA B 1 36 ? -6.628 0.007 22.558 1.00 15.31 36 ALA B CA 1
ATOM 1954 C C . ALA B 1 36 ? -6.507 0.596 21.146 1.00 15.10 36 ALA B C 1
ATOM 1955 O O . ALA B 1 36 ? -7.435 0.491 20.333 1.00 15.19 36 ALA B O 1
ATOM 1957 N N . ALA B 1 37 ? -5.352 1.193 20.856 1.00 14.63 37 ALA B N 1
ATOM 1958 C CA . ALA B 1 37 ? -5.066 1.792 19.553 1.00 14.83 37 ALA B CA 1
ATOM 1959 C C . ALA B 1 37 ? -4.907 0.729 18.457 1.00 14.75 37 ALA B C 1
ATOM 1960 O O . ALA B 1 37 ? -4.476 -0.392 18.740 1.00 14.12 37 ALA B O 1
ATOM 1962 N N . SER B 1 38 ? -5.246 1.094 17.215 1.00 14.45 38 SER B N 1
ATOM 1963 C CA . SER B 1 38 ? -5.121 0.202 16.055 1.00 14.25 38 SER B CA 1
ATOM 1964 C C . SER B 1 38 ? -3.658 -0.186 15.872 1.00 14.28 38 SER B C 1
ATOM 1965 O O . SER B 1 38 ? -2.767 0.566 16.260 1.00 14.15 38 SER B O 1
ATOM 1968 N N . SER B 1 39 ? -3.428 -1.366 15.305 1.00 14.38 39 SER B N 1
ATOM 1969 C CA . SER B 1 39 ? -2.081 -1.893 15.092 1.00 14.54 39 SER B CA 1
ATOM 1970 C C . SER B 1 39 ? -1.966 -2.472 13.679 1.00 14.76 39 SER B C 1
ATOM 1971 O O . SER B 1 39 ? -2.806 -3.281 13.279 1.00 15.46 39 SER B O 1
ATOM 1974 N N . SER B 1 40 ? -0.946 -2.034 12.928 1.00 14.15 40 SER B N 1
ATOM 1975 C CA . SER B 1 40 ? -0.681 -2.499 11.556 1.00 14.18 40 SER B CA 1
ATOM 1976 C C . SER B 1 40 ? -0.462 -4.001 11.535 1.00 15.05 40 SER B C 1
ATOM 1977 O O . SER B 1 40 ? 0.464 -4.492 12.192 1.00 15.33 40 SER B O 1
ATOM 1980 N N . SER B 1 41 ? -1.347 -4.718 10.832 1.00 15.27 41 SER B N 1
ATOM 1981 C CA . SER B 1 41 ? -1.311 -6.189 10.697 1.00 16.49 41 SER B CA 1
ATOM 1982 C C . SER B 1 41 ? -1.296 -6.937 12.038 1.00 16.99 41 SER B C 1
ATOM 1983 O O . SER B 1 41 ? -0.863 -8.092 12.115 1.00 17.24 41 SER B O 1
ATOM 1986 N N . MET B 1 42 ? -1.776 -6.254 13.083 1.00 17.02 42 MET B N 1
ATOM 1987 C CA . MET B 1 42 ? -1.827 -6.754 14.465 1.00 17.97 42 MET B CA 1
ATOM 1988 C C . MET B 1 42 ? -0.404 -7.174 14.953 1.00 17.59 42 MET B C 1
ATOM 1989 O O . MET B 1 42 ? -0.246 -7.990 15.873 1.00 16.93 42 MET B O 1
ATOM 1994 N N . LEU B 1 43 ? 0.618 -6.524 14.375 1.00 17.08 43 LEU B N 1
ATOM 1995 C CA . LEU B 1 43 ? 2.023 -6.796 14.677 1.00 16.53 43 LEU B CA 1
ATOM 1996 C C . LEU B 1 43 ? 2.468 -6.380 16.083 1.00 16.52 43 LEU B C 1
ATOM 1997 O O . LEU B 1 43 ? 3.392 -6.989 16.651 1.00 16.88 43 LEU B O 1
ATOM 2002 N N . GLN B 1 44 ? 1.808 -5.358 16.639 1.00 15.76 44 GLN B N 1
ATOM 2003 C CA . GLN B 1 44 ? 2.084 -4.824 17.983 1.00 15.82 44 GLN B CA 1
ATOM 2004 C C . GLN B 1 44 ? 3.580 -4.608 18.191 1.00 15.74 44 GLN B C 1
ATOM 2005 O O . GLN B 1 44 ? 4.246 -5.350 18.905 1.00 15.68 44 GLN B O 1
ATOM 2011 N N . VAL B 1 45 ? 4.093 -3.605 17.489 1.00 15.79 45 VAL B N 1
ATOM 2012 C CA . VAL B 1 45 ? 5.523 -3.290 17.468 1.00 15.92 45 VAL B CA 1
ATOM 2013 C C . VAL B 1 45 ? 5.985 -2.123 18.342 1.00 15.77 45 VAL B C 1
ATOM 2014 O O . VAL B 1 45 ? 7.074 -1.570 18.148 1.00 15.88 45 VAL B O 1
ATOM 2018 N N . VAL B 1 46 ? 5.148 -1.742 19.296 1.00 15.60 46 VAL B N 1
ATOM 2019 C CA . VAL B 1 46 ? 5.475 -0.636 20.182 1.00 15.74 46 VAL B CA 1
ATOM 2020 C C . VAL B 1 46 ? 5.761 -1.138 21.603 1.00 15.86 46 VAL B C 1
ATOM 2021 O O . VAL B 1 46 ? 5.088 -2.044 22.100 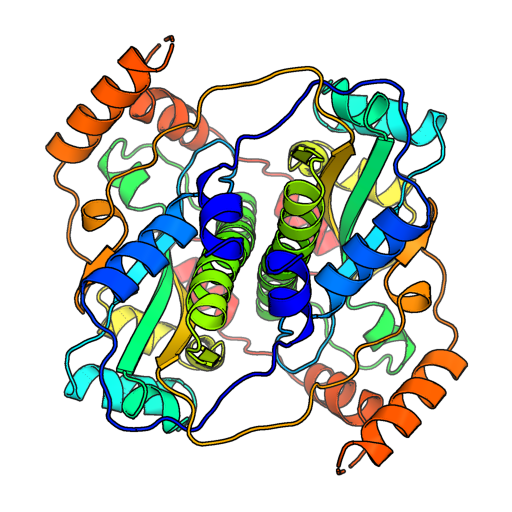1.00 15.88 46 VAL B O 1
ATOM 2025 N N . SER B 1 47 ? 6.828 -0.606 22.191 1.00 15.65 47 SER B N 1
ATOM 2026 C CA . SER B 1 47 ? 7.200 -0.892 23.580 1.00 16.46 47 SER B CA 1
ATOM 2027 C C . SER B 1 47 ? 7.304 0.446 24.290 1.00 16.27 47 SER B C 1
ATOM 2028 O O . SER B 1 47 ? 7.724 1.434 23.695 1.00 16.51 47 SER B O 1
ATOM 2031 N N . ILE B 1 48 ? 6.861 0.483 25.540 1.00 16.48 48 ILE B N 1
ATOM 2032 C CA . ILE B 1 48 ? 6.894 1.699 26.352 1.00 17.29 48 ILE B CA 1
ATOM 2033 C C . ILE B 1 48 ? 7.824 1.467 27.550 1.00 17.69 48 ILE B C 1
ATOM 2034 O O . ILE B 1 48 ? 7.722 0.447 28.226 1.00 17.85 48 ILE B O 1
ATOM 2039 N N . VAL B 1 49 ? 8.776 2.372 27.755 1.00 17.96 49 VAL B N 1
ATOM 2040 C CA . VAL B 1 49 ? 9.675 2.276 28.902 1.00 18.24 49 VAL B CA 1
ATOM 2041 C C . VAL B 1 49 ? 9.286 3.381 29.890 1.00 18.67 49 VAL B C 1
ATOM 2042 O O . VAL B 1 49 ? 9.382 4.565 29.572 1.00 18.56 49 VAL B O 1
ATOM 2046 N N . ARG B 1 50 ? 8.789 2.982 31.056 1.00 18.97 50 ARG B N 1
ATOM 2047 C CA . ARG B 1 50 ? 8.407 3.919 32.111 1.00 19.83 50 ARG B CA 1
ATOM 2048 C C . ARG B 1 50 ? 9.678 4.221 32.921 1.00 20.51 50 ARG B C 1
ATOM 2049 O O . ARG B 1 50 ? 10.337 3.299 33.389 1.00 21.13 50 ARG B O 1
ATOM 2057 N N . VAL B 1 51 ? 10.059 5.495 33.029 1.00 20.85 51 VAL B N 1
ATOM 2058 C CA . VAL B 1 51 ? 11.269 5.872 33.776 1.00 21.09 51 VAL B CA 1
ATOM 2059 C C . VAL B 1 51 ? 10.935 6.467 35.143 1.00 21.47 51 VAL B C 1
ATOM 2060 O O . VAL B 1 51 ? 10.528 7.624 35.243 1.00 21.65 51 VAL B O 1
ATOM 2064 N N . THR B 1 52 ? 11.127 5.662 36.187 1.00 22.02 52 THR B N 1
ATOM 2065 C CA . THR B 1 52 ? 10.863 6.070 37.564 1.00 22.96 52 THR B CA 1
ATOM 2066 C C . THR B 1 52 ? 12.126 6.442 38.342 1.00 24.14 52 THR B C 1
ATOM 2067 O O . THR B 1 52 ? 12.053 7.107 39.378 1.00 24.90 52 THR B O 1
ATOM 2071 N N . ASP B 1 53 ? 13.268 5.975 37.843 1.00 25.40 53 ASP B N 1
ATOM 2072 C CA . ASP B 1 53 ? 14.604 6.215 38.406 1.00 26.48 53 ASP B CA 1
ATOM 2073 C C . ASP B 1 53 ? 14.922 7.707 38.193 1.00 26.74 53 ASP B C 1
ATOM 2074 O O . ASP B 1 53 ? 14.993 8.168 37.051 1.00 26.78 53 ASP B O 1
ATOM 2079 N N . SER B 1 54 ? 15.104 8.442 39.295 1.00 27.00 54 SER B N 1
ATOM 2080 C CA . SER B 1 54 ? 15.397 9.885 39.256 1.00 27.54 54 SER B CA 1
ATOM 2081 C C . SER B 1 54 ? 16.758 10.275 38.653 1.00 26.84 54 SER B C 1
ATOM 2082 O O . SER B 1 54 ? 16.880 11.363 38.081 1.00 26.98 54 SER B O 1
ATOM 2085 N N . GLU B 1 55 ? 17.754 9.380 38.756 1.00 26.40 55 GLU B N 1
ATOM 2086 C CA . GLU B 1 55 ? 19.099 9.598 38.205 1.00 25.90 55 GLU B CA 1
ATOM 2087 C C . GLU B 1 55 ? 19.040 9.459 36.680 1.00 25.84 55 GLU B C 1
ATOM 2088 O O . GLU B 1 55 ? 19.679 10.232 35.961 1.00 26.13 55 GLU B O 1
ATOM 2090 N N . LYS B 1 56 ? 18.234 8.504 36.196 1.00 25.16 56 LYS B N 1
ATOM 2091 C CA . LYS B 1 56 ? 18.035 8.303 34.755 1.00 24.58 56 LYS B CA 1
ATOM 2092 C C . LYS B 1 56 ? 17.258 9.475 34.154 1.00 23.50 56 LYS B C 1
ATOM 2093 O O . LYS B 1 56 ? 17.613 9.927 33.074 1.00 23.67 56 LYS B O 1
ATOM 2099 N N . ARG B 1 57 ? 16.269 10.006 34.892 1.00 22.96 57 ARG B N 1
ATOM 2100 C CA . ARG B 1 57 ? 15.455 11.162 34.467 1.00 22.65 57 ARG B CA 1
ATOM 2101 C C . ARG B 1 57 ? 16.324 12.393 34.241 1.00 22.85 57 ARG B C 1
ATOM 2102 O O . ARG B 1 57 ? 16.140 13.085 33.240 1.00 22.96 57 ARG B O 1
ATOM 2110 N N . ASN B 1 58 ? 17.280 12.638 35.151 1.00 22.55 58 ASN B N 1
ATOM 2111 C CA . ASN B 1 58 ? 18.194 13.784 35.057 1.00 22.54 58 ASN B CA 1
ATOM 2112 C C . ASN B 1 58 ? 19.087 13.676 33.819 1.00 22.49 58 ASN B C 1
ATOM 2113 O O . ASN B 1 58 ? 19.329 14.676 33.139 1.00 21.97 58 ASN B O 1
ATOM 2115 N N . GLU B 1 59 ? 19.510 12.447 33.504 1.00 22.70 59 GLU B N 1
ATOM 2116 C CA . GLU B 1 59 ? 20.355 12.165 32.338 1.00 23.35 59 GLU B CA 1
ATOM 2117 C C . GLU B 1 59 ? 19.573 12.359 31.047 1.00 22.50 59 GLU B C 1
ATOM 2118 O O . GLU B 1 59 ? 20.077 12.965 30.107 1.00 22.05 59 GLU B O 1
ATOM 2124 N N . LEU B 1 60 ? 18.323 11.892 31.045 1.00 22.49 60 LEU B N 1
ATOM 2125 C CA . LEU B 1 60 ? 17.417 12.019 29.898 1.00 22.28 60 LEU B CA 1
ATOM 2126 C C . LEU B 1 60 ? 17.051 13.473 29.628 1.00 22.17 60 LEU B C 1
ATOM 2127 O O . LEU B 1 60 ? 16.876 13.854 28.475 1.00 22.08 60 LEU B O 1
ATOM 2132 N N . ALA B 1 61 ? 16.978 14.283 30.690 1.00 22.33 61 ALA B N 1
ATOM 2133 C CA . ALA B 1 61 ? 16.670 15.711 30.591 1.00 22.64 61 ALA B CA 1
ATOM 2134 C C . ALA B 1 61 ? 17.805 16.453 29.876 1.00 22.79 61 ALA B C 1
ATOM 2135 O O . ALA B 1 61 ? 17.543 17.311 29.024 1.00 22.44 61 ALA B O 1
ATOM 2137 N N . GLN B 1 62 ? 19.050 16.052 30.173 1.00 22.77 62 GLN B N 1
ATOM 2138 C CA . GLN B 1 62 ? 20.255 16.629 29.563 1.00 22.93 62 GLN B CA 1
ATOM 2139 C C . GLN B 1 62 ? 20.403 16.133 28.125 1.00 22.95 62 GLN B C 1
ATOM 2140 O O . GLN B 1 62 ? 20.769 16.908 27.240 1.00 23.52 62 GLN B O 1
ATOM 2142 N N . PHE B 1 63 ? 20.061 14.861 27.890 1.00 22.88 63 PHE B N 1
ATOM 2143 C CA . PHE B 1 63 ? 20.139 14.257 26.552 1.00 23.03 63 PHE B CA 1
ATOM 2144 C C . PHE B 1 63 ? 19.103 14.861 25.613 1.00 22.71 63 PHE B C 1
ATOM 2145 O O . PHE B 1 63 ? 19.355 14.991 24.423 1.00 23.16 63 PHE B O 1
ATOM 2153 N N . ALA B 1 64 ? 17.975 15.287 26.182 1.00 22.49 64 ALA B N 1
ATOM 2154 C CA . ALA B 1 64 ? 16.872 15.894 25.440 1.00 22.50 64 ALA B CA 1
ATOM 2155 C C . ALA B 1 64 ? 17.077 17.364 25.069 1.00 22.59 64 ALA B C 1
ATOM 2156 O O . ALA B 1 64 ? 16.194 17.976 24.456 1.00 23.14 64 ALA B O 1
ATOM 2158 N N . GLY B 1 65 ? 18.248 17.913 25.401 1.00 22.28 65 GLY B N 1
ATOM 2159 C CA . GLY B 1 65 ? 18.547 19.310 25.100 1.00 22.96 65 GLY B CA 1
ATOM 2160 C C . GLY B 1 65 ? 18.209 20.245 26.248 1.00 22.82 65 GLY B C 1
ATOM 2161 O O . GLY B 1 65 ? 17.706 21.353 26.035 1.00 22.68 65 GLY B O 1
ATOM 2162 N N . ASN B 1 66 ? 18.491 19.777 27.466 1.00 23.08 66 ASN B N 1
ATOM 2163 C CA . ASN B 1 66 ? 18.255 20.496 28.726 1.00 23.98 66 ASN B CA 1
ATOM 2164 C C . ASN B 1 66 ? 16.802 20.938 28.952 1.00 23.77 66 ASN B C 1
ATOM 2165 O O . ASN B 1 66 ? 16.517 22.113 29.252 1.00 24.52 66 ASN B O 1
ATOM 2170 N N . GLN B 1 67 ? 15.889 19.977 28.787 1.00 22.57 67 GLN B N 1
ATOM 2171 C CA . GLN B 1 67 ? 14.464 20.213 28.978 1.00 21.63 67 GLN B CA 1
ATOM 2172 C C . GLN B 1 67 ? 14.120 19.722 30.389 1.00 21.14 67 GLN B C 1
ATOM 2173 O O . GLN B 1 67 ? 13.926 18.526 30.623 1.00 21.32 67 GLN B O 1
ATOM 2179 N N . ALA B 1 68 ? 14.094 20.668 31.329 1.00 20.52 68 ALA B N 1
ATOM 2180 C CA . ALA B 1 68 ? 13.829 20.417 32.755 1.00 20.15 68 ALA B CA 1
ATOM 2181 C C . ALA B 1 68 ? 12.553 19.660 33.131 1.00 19.70 68 ALA B C 1
ATOM 2182 O O . ALA B 1 68 ? 12.534 18.938 34.130 1.00 19.19 68 ALA B O 1
ATOM 2184 N N . TYR B 1 69 ? 11.498 19.819 32.330 1.00 19.36 69 TYR B N 1
ATOM 2185 C CA . TYR B 1 69 ? 10.213 19.146 32.568 1.00 19.45 69 TYR B CA 1
ATOM 2186 C C . TYR B 1 69 ? 10.248 17.618 32.435 1.00 19.06 69 TYR B C 1
ATOM 2187 O O . TYR B 1 69 ? 9.339 16.938 32.890 1.00 18.78 69 TYR B O 1
ATOM 2196 N N . VAL B 1 70 ? 11.319 17.093 31.840 1.00 19.14 70 VAL B N 1
ATOM 2197 C CA . VAL B 1 70 ? 11.527 15.651 31.711 1.00 19.35 70 VAL B CA 1
ATOM 2198 C C . VAL B 1 70 ? 11.861 15.132 33.126 1.00 19.79 70 VAL B C 1
ATOM 2199 O O . VAL B 1 70 ? 11.481 14.015 33.479 1.00 19.97 70 VAL B O 1
ATOM 2203 N N . GLU B 1 71 ? 12.514 15.970 33.937 1.00 20.25 71 GLU B N 1
ATOM 2204 C CA . GLU B 1 71 ? 12.852 15.608 35.318 1.00 21.50 71 GLU B CA 1
ATOM 2205 C C . GLU B 1 71 ? 11.671 15.837 36.281 1.00 22.26 71 GLU B C 1
ATOM 2206 O O . GLU B 1 71 ? 11.362 14.964 37.088 1.00 22.86 71 GLU B O 1
ATOM 2208 N N . SER B 1 72 ? 10.975 16.967 36.141 1.00 23.06 72 SER B N 1
ATOM 2209 C CA . SER B 1 72 ? 9.850 17.323 37.022 1.00 23.96 72 SER B CA 1
ATOM 2210 C C . SER B 1 72 ? 8.470 16.720 36.744 1.00 24.24 72 SER B C 1
ATOM 2211 O O . SER B 1 72 ? 7.552 16.884 37.559 1.00 24.31 72 SER B O 1
ATOM 2214 N N . ALA B 1 73 ? 8.312 16.041 35.606 1.00 24.04 73 ALA B N 1
ATOM 2215 C CA . ALA B 1 73 ? 7.034 15.400 35.250 1.00 24.08 73 ALA B CA 1
ATOM 2216 C C . ALA B 1 73 ? 6.759 14.238 36.191 1.00 23.80 73 ALA B C 1
ATOM 2217 O O . ALA B 1 73 ? 7.702 13.580 36.643 1.00 24.22 73 ALA B O 1
ATOM 2219 N N . ALA B 1 74 ? 5.479 13.993 36.483 1.00 22.90 74 ALA B N 1
ATOM 2220 C CA . ALA B 1 74 ? 5.073 12.900 37.358 1.00 22.87 74 ALA B CA 1
ATOM 2221 C C . ALA B 1 74 ? 5.433 11.561 36.719 1.00 22.88 74 ALA B C 1
ATOM 2222 O O . ALA B 1 74 ? 5.953 10.668 37.387 1.00 23.51 74 ALA B O 1
ATOM 2224 N N . GLU B 1 75 ? 5.210 11.464 35.406 1.00 22.61 75 GLU B N 1
ATOM 2225 C CA . GLU B 1 75 ? 5.510 10.262 34.621 1.00 21.54 75 GLU B CA 1
ATOM 2226 C C . GLU B 1 75 ? 6.209 10.626 33.319 1.00 20.88 75 GLU B C 1
ATOM 2227 O O . GLU B 1 75 ? 5.910 11.657 32.710 1.00 20.83 75 GLU B O 1
ATOM 2233 N N . PHE B 1 76 ? 7.189 9.811 32.938 1.00 19.89 76 PHE B N 1
ATOM 2234 C CA . PHE B 1 76 ? 7.924 10.004 31.689 1.00 19.40 76 PHE B CA 1
ATOM 2235 C C . PHE B 1 76 ? 7.969 8.657 30.968 1.00 19.32 76 PHE B C 1
ATOM 2236 O O . PHE B 1 76 ? 8.631 7.717 31.419 1.00 19.92 76 PHE B O 1
ATOM 2244 N N . LEU B 1 77 ? 7.220 8.567 29.873 1.00 18.08 77 LEU B N 1
ATOM 2245 C CA . LEU B 1 77 ? 7.134 7.347 29.088 1.00 17.61 77 LEU B CA 1
ATOM 2246 C C . LEU B 1 77 ? 7.957 7.506 27.827 1.00 17.31 77 LEU B C 1
ATOM 2247 O O . LEU B 1 77 ? 7.987 8.585 27.250 1.00 17.57 77 LEU B O 1
ATOM 2252 N N . VAL B 1 78 ? 8.696 6.458 27.456 1.00 16.72 78 VAL B N 1
ATOM 2253 C CA . VAL B 1 78 ? 9.515 6.464 26.242 1.00 15.81 78 VAL B CA 1
ATOM 2254 C C . VAL B 1 78 ? 8.923 5.450 25.260 1.00 15.75 78 VAL B C 1
ATOM 2255 O O . VAL B 1 78 ? 8.807 4.269 25.585 1.00 16.13 78 VAL B O 1
ATOM 2259 N N . PHE B 1 79 ? 8.569 5.924 24.063 1.00 15.32 79 PHE B N 1
ATOM 2260 C CA . PHE B 1 79 ? 7.987 5.084 23.015 1.00 14.89 79 PHE B CA 1
ATOM 2261 C C . PHE B 1 79 ? 9.075 4.595 22.082 1.00 14.70 79 PHE B C 1
ATOM 2262 O O . PHE B 1 79 ? 9.885 5.387 21.578 1.00 14.98 79 PHE B O 1
ATOM 2270 N N . CYS B 1 80 ? 9.115 3.273 21.917 1.00 14.65 80 CYS B N 1
ATOM 2271 C CA . CYS B 1 80 ? 10.120 2.593 21.103 1.00 14.76 80 CYS B CA 1
ATOM 2272 C C . CYS B 1 80 ? 9.561 1.620 20.073 1.00 14.82 80 CYS B C 1
ATOM 2273 O O . CYS B 1 80 ? 8.523 0.996 20.300 1.00 15.16 80 CYS B O 1
ATOM 2276 N N . ILE B 1 81 ? 10.266 1.495 18.948 1.00 14.67 81 ILE B N 1
ATOM 2277 C CA . ILE B 1 81 ? 9.946 0.528 17.898 1.00 15.40 81 ILE B CA 1
ATOM 2278 C C . ILE B 1 81 ? 10.494 -0.773 18.506 1.00 15.67 81 ILE B C 1
ATOM 2279 O O . ILE B 1 81 ? 11.582 -0.757 19.088 1.00 15.40 81 ILE B O 1
ATOM 2284 N N . ASP B 1 82 ? 9.755 -1.876 18.386 1.00 15.70 82 ASP B N 1
ATOM 2285 C CA . ASP B 1 82 ? 10.195 -3.144 18.966 1.00 15.92 82 ASP B CA 1
ATOM 2286 C C . ASP B 1 82 ? 9.874 -4.355 18.102 1.00 16.06 82 ASP B C 1
ATOM 2287 O O . ASP B 1 82 ? 8.729 -4.790 18.038 1.00 16.43 82 ASP B O 1
ATOM 2292 N N . TYR B 1 83 ? 10.903 -4.894 17.453 1.00 16.17 83 TYR B N 1
ATOM 2293 C CA . TYR B 1 83 ? 10.786 -6.108 16.642 1.00 16.64 83 TYR B CA 1
ATOM 2294 C C . TYR B 1 83 ? 11.595 -7.233 17.314 1.00 16.95 83 TYR B C 1
ATOM 2295 O O . TYR B 1 83 ? 11.806 -8.305 16.730 1.00 17.00 83 TYR B O 1
ATOM 2304 N N . GLN B 1 84 ? 12.052 -6.970 18.542 1.00 17.61 84 GLN B N 1
ATOM 2305 C CA . GLN B 1 84 ? 12.815 -7.950 19.312 1.00 18.39 84 GLN B CA 1
ATOM 2306 C C . GLN B 1 84 ? 11.905 -9.057 19.839 1.00 18.74 84 GLN B C 1
ATOM 2307 O O . GLN B 1 84 ? 12.316 -10.217 19.875 1.00 18.76 84 GLN B O 1
ATOM 2313 N N . ARG B 1 85 ? 10.674 -8.702 20.221 1.00 19.08 85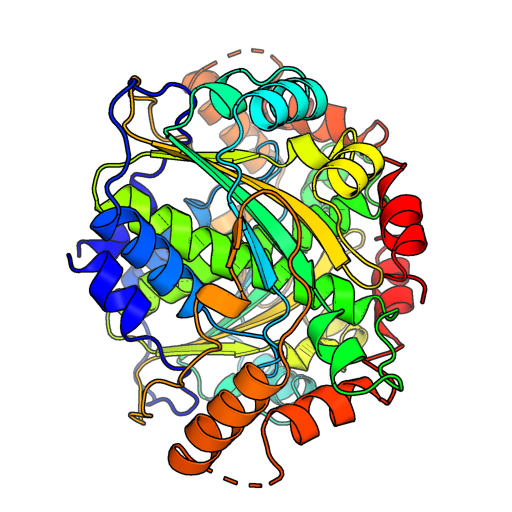 ARG B N 1
ATOM 2314 C CA . ARG B 1 85 ? 9.696 -9.689 20.694 1.00 19.85 85 ARG B CA 1
ATOM 2315 C C . ARG B 1 85 ? 9.447 -10.735 19.612 1.00 20.33 85 ARG B C 1
ATOM 2316 O O . ARG B 1 85 ? 9.429 -11.927 19.895 1.00 21.16 85 ARG B O 1
ATOM 2324 N N . HIS B 1 86 ? 9.354 -10.273 18.367 1.00 20.29 86 HIS B N 1
ATOM 2325 C CA . HIS B 1 86 ? 9.123 -11.120 17.204 1.00 21.22 86 HIS B CA 1
ATOM 2326 C C . HIS B 1 86 ? 10.346 -11.977 16.878 1.00 21.45 86 HIS B C 1
ATOM 2327 O O . HIS B 1 86 ? 10.208 -13.136 16.475 1.00 21.75 86 HIS B O 1
ATOM 2334 N N . ALA B 1 87 ? 11.534 -11.398 17.051 1.00 21.14 87 ALA B N 1
ATOM 2335 C CA . ALA B 1 87 ? 12.787 -12.099 16.800 1.00 21.44 87 ALA B CA 1
ATOM 2336 C C . ALA B 1 87 ? 13.070 -13.143 17.887 1.00 21.69 87 ALA B C 1
ATOM 2337 O O . ALA B 1 87 ? 13.728 -14.135 17.623 1.00 22.08 87 ALA B O 1
ATOM 2339 N N . THR B 1 88 ? 12.563 -12.920 19.096 1.00 22.04 88 THR B N 1
ATOM 2340 C CA . THR B 1 88 ? 12.736 -13.854 20.209 1.00 23.27 88 THR B CA 1
ATOM 2341 C C . THR B 1 88 ? 11.857 -15.092 19.956 1.00 23.85 88 THR B C 1
ATOM 2342 O O . THR B 1 88 ? 12.306 -16.216 20.175 1.00 24.46 88 THR B O 1
ATOM 2346 N N . ILE B 1 89 ? 10.655 -14.874 19.409 1.00 24.28 89 ILE B N 1
ATOM 2347 C CA . ILE B 1 89 ? 9.707 -15.946 19.076 1.00 24.58 89 ILE B CA 1
ATOM 2348 C C . ILE B 1 89 ? 10.228 -16.776 17.890 1.00 25.51 89 ILE B C 1
ATOM 2349 O O . ILE B 1 89 ? 10.184 -18.011 17.917 1.00 25.66 89 ILE B O 1
ATOM 2354 N N . ASN B 1 90 ? 10.745 -16.086 16.874 1.00 25.78 90 ASN B N 1
ATOM 2355 C CA . ASN B 1 90 ? 11.249 -16.719 15.658 1.00 26.56 90 ASN B CA 1
ATOM 2356 C C . ASN B 1 90 ? 12.475 -15.947 15.189 1.00 26.99 90 ASN B C 1
ATOM 2357 O O . ASN B 1 90 ? 12.349 -14.829 14.705 1.00 26.71 90 ASN B O 1
ATOM 2362 N N . PRO B 1 91 ? 13.674 -16.562 15.280 1.00 27.40 91 PRO B N 1
ATOM 2363 C CA . PRO B 1 91 ? 14.943 -15.944 14.868 1.00 27.14 91 PRO B CA 1
ATOM 2364 C C . PRO B 1 91 ? 15.088 -15.629 13.379 1.00 26.70 91 PRO B C 1
ATOM 2365 O O . PRO B 1 91 ? 15.936 -14.813 13.001 1.00 27.35 91 PRO B O 1
ATOM 2369 N N . ASP B 1 92 ? 14.256 -16.256 12.546 1.00 26.06 92 ASP B N 1
ATOM 2370 C CA . ASP B 1 92 ? 14.316 -16.055 11.097 1.00 25.76 92 ASP B CA 1
ATOM 2371 C C . ASP B 1 92 ? 13.730 -14.728 10.592 1.00 25.12 92 ASP B C 1
ATOM 2372 O O . ASP B 1 92 ? 13.893 -14.394 9.417 1.00 25.12 92 ASP B O 1
ATOM 2374 N N . VAL B 1 93 ? 13.125 -13.962 11.509 1.00 24.39 93 VAL B N 1
ATOM 2375 C CA . VAL B 1 93 ? 12.496 -12.648 11.256 1.00 23.88 93 VAL B CA 1
ATOM 2376 C C . VAL B 1 93 ? 13.474 -11.634 10.648 1.00 23.29 93 VAL B C 1
ATOM 2377 O O . VAL B 1 93 ? 14.595 -11.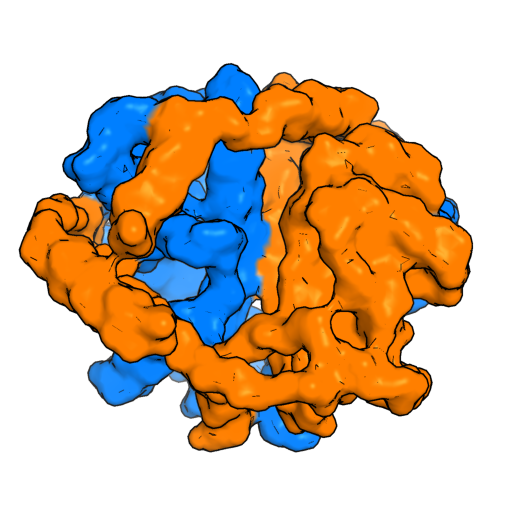461 11.138 1.00 23.58 93 VAL B O 1
ATOM 2381 N N . GLN B 1 94 ? 13.057 -11.013 9.547 1.00 22.71 94 GLN B N 1
ATOM 2382 C CA . GLN B 1 94 ? 13.870 -9.996 8.880 1.00 22.69 94 GLN B CA 1
ATOM 2383 C C . GLN B 1 94 ? 13.245 -8.646 9.280 1.00 22.01 94 GLN B C 1
ATOM 2384 O O . GLN B 1 94 ? 12.178 -8.283 8.777 1.00 22.05 94 GLN B O 1
ATOM 2390 N N . ALA B 1 95 ? 13.883 -7.940 10.217 1.00 20.56 95 ALA B N 1
ATOM 2391 C CA . ALA B 1 95 ? 13.361 -6.662 10.719 1.00 19.80 95 ALA B CA 1
ATOM 2392 C C . ALA B 1 95 ? 13.984 -5.398 10.134 1.00 19.41 95 ALA B C 1
ATOM 2393 O O . ALA B 1 95 ? 13.593 -4.289 10.499 1.00 19.28 95 ALA B O 1
ATOM 2395 N N . ASP B 1 96 ? 14.877 -5.576 9.164 1.00 18.32 96 ASP B N 1
ATOM 2396 C CA . ASP B 1 96 ? 15.615 -4.474 8.577 1.00 18.01 96 ASP B CA 1
ATOM 2397 C C . ASP B 1 96 ? 15.025 -3.666 7.440 1.00 17.24 96 ASP B C 1
ATOM 2398 O O . ASP B 1 96 ? 15.609 -2.660 7.053 1.00 17.39 96 ASP B O 1
ATOM 2403 N N . PHE B 1 97 ? 13.877 -4.087 6.914 1.00 16.39 97 PHE B N 1
ATOM 2404 C CA . PHE B 1 97 ? 13.206 -3.368 5.820 1.00 15.16 97 PHE B CA 1
ATOM 2405 C C . PHE B 1 97 ? 12.629 -2.030 6.308 1.00 14.30 97 PHE B C 1
ATOM 2406 O O . PHE B 1 97 ? 12.008 -1.981 7.379 1.00 13.88 97 PHE B O 1
ATOM 2414 N N . THR B 1 98 ? 12.839 -0.960 5.531 1.00 13.71 98 THR B N 1
ATOM 2415 C CA . THR B 1 98 ? 12.363 0.399 5.869 1.00 13.64 98 THR B CA 1
ATOM 2416 C C . THR B 1 98 ? 10.862 0.464 6.181 1.00 13.34 98 THR B C 1
ATOM 2417 O O . THR B 1 98 ? 10.436 1.198 7.082 1.00 12.86 98 THR B O 1
ATOM 2421 N N . GLU B 1 99 ? 10.093 -0.387 5.497 1.00 13.21 99 GLU B N 1
ATOM 2422 C CA . GLU B 1 99 ? 8.645 -0.514 5.696 1.00 12.55 99 GLU B CA 1
ATOM 2423 C C . GLU B 1 99 ? 8.333 -0.774 7.167 1.00 12.44 99 GLU B C 1
ATOM 2424 O O . GLU B 1 99 ? 7.424 -0.159 7.728 1.00 12.41 99 GLU B O 1
ATOM 2430 N N . LEU B 1 100 ? 9.151 -1.617 7.798 1.00 12.19 100 LEU B N 1
ATOM 2431 C CA . LEU B 1 100 ? 8.977 -1.966 9.202 1.00 12.52 100 LEU B CA 1
ATOM 2432 C C . LEU B 1 100 ? 9.272 -0.818 10.171 1.00 12.81 100 LEU B C 1
ATOM 2433 O O . LEU B 1 100 ? 8.678 -0.759 11.248 1.00 13.37 100 LEU B O 1
ATOM 2438 N N . THR B 1 101 ? 10.143 0.112 9.771 1.00 13.07 101 THR B N 1
ATOM 2439 C CA . THR B 1 101 ? 10.454 1.292 10.587 1.00 13.82 101 THR B CA 1
ATOM 2440 C C . THR B 1 101 ? 9.308 2.311 10.428 1.00 13.77 101 THR B C 1
ATOM 2441 O O . THR B 1 101 ? 8.952 2.998 11.388 1.00 14.10 101 THR B O 1
ATOM 2445 N N . LEU B 1 102 ? 8.708 2.368 9.235 1.00 13.53 102 LEU B N 1
ATOM 2446 C CA . LEU B 1 102 ? 7.569 3.258 8.984 1.00 13.60 102 LEU B CA 1
ATOM 2447 C C . LEU B 1 102 ? 6.365 2.805 9.797 1.00 12.97 102 LEU B C 1
ATOM 2448 O O . LEU B 1 102 ? 5.679 3.644 10.358 1.00 13.10 102 LEU B O 1
ATOM 2453 N N . ILE B 1 103 ? 6.152 1.485 9.896 1.00 12.67 103 ILE B N 1
ATOM 2454 C CA . ILE B 1 103 ? 5.051 0.885 10.690 1.00 12.09 103 ILE B CA 1
ATOM 2455 C C . ILE B 1 103 ? 5.286 1.205 12.166 1.00 11.81 103 ILE B C 1
ATOM 2456 O O . ILE B 1 103 ? 4.363 1.597 12.869 1.00 11.33 103 ILE B O 1
ATOM 2461 N N . GLY B 1 104 ? 6.541 1.064 12.599 1.00 12.07 104 GLY B N 1
ATOM 2462 C CA . GLY B 1 104 ? 6.925 1.351 13.974 1.00 12.56 104 GLY B CA 1
ATOM 2463 C C . GLY B 1 104 ? 6.674 2.798 14.369 1.00 12.78 104 GLY B C 1
ATOM 2464 O O . GLY B 1 104 ? 6.117 3.058 15.436 1.00 12.73 104 GLY B O 1
ATOM 2465 N N . ALA B 1 105 ? 7.039 3.727 13.482 1.00 12.80 105 ALA B N 1
ATOM 2466 C CA . ALA B 1 105 ? 6.844 5.158 13.710 1.00 12.54 105 ALA B CA 1
ATOM 2467 C C . ALA B 1 105 ? 5.356 5.574 13.695 1.00 12.57 105 ALA B C 1
ATOM 2468 O O . ALA B 1 105 ? 4.901 6.282 14.603 1.00 12.52 105 ALA B O 1
ATOM 2470 N N . VAL B 1 106 ? 4.599 5.090 12.704 1.00 12.32 106 VAL B N 1
ATOM 2471 C CA . VAL B 1 106 ? 3.167 5.398 12.585 1.00 12.66 106 VAL B CA 1
ATOM 2472 C C . VAL B 1 106 ? 2.402 4.831 13.784 1.00 12.75 106 VAL B C 1
ATOM 2473 O O . VAL B 1 106 ? 1.690 5.577 14.441 1.00 12.50 106 VAL B O 1
ATOM 2477 N N . ASP B 1 107 ? 2.595 3.538 14.074 1.00 12.66 107 ASP B N 1
ATOM 2478 C CA . ASP B 1 107 ? 1.925 2.865 15.195 1.00 12.40 107 ASP B CA 1
ATOM 2479 C C . ASP B 1 107 ? 2.233 3.472 16.569 1.00 12.68 107 ASP B C 1
ATOM 2480 O O . ASP B 1 107 ? 1.354 3.494 17.430 1.00 12.69 107 ASP B O 1
ATOM 2485 N N . SER B 1 108 ? 3.451 4.005 16.749 1.00 13.14 108 SER B N 1
ATOM 2486 C CA . SER B 1 108 ? 3.862 4.662 18.000 1.00 13.50 108 SER B CA 1
ATOM 2487 C C . SER B 1 108 ? 3.125 5.984 18.180 1.00 13.22 108 SER B C 1
ATOM 2488 O O . SER B 1 108 ? 2.756 6.341 19.301 1.00 12.67 108 SER B O 1
ATOM 2491 N N . GLY B 1 109 ? 2.951 6.706 17.068 1.00 13.13 109 GLY B N 1
ATOM 2492 C CA . GLY B 1 109 ? 2.251 7.983 17.059 1.00 13.17 109 GLY B CA 1
ATOM 2493 C C . GLY B 1 109 ? 0.787 7.808 17.428 1.00 13.51 109 GLY B C 1
ATOM 2494 O O . GLY B 1 109 ? 0.262 8.557 18.248 1.00 13.44 109 GLY B O 1
ATOM 2495 N N . ILE B 1 110 ? 0.168 6.760 16.884 1.00 13.66 110 ILE B N 1
ATOM 2496 C CA . ILE B 1 110 ? -1.231 6.405 17.144 1.00 13.83 110 ILE B CA 1
ATOM 2497 C C . ILE B 1 110 ? -1.412 6.017 18.618 1.00 14.55 110 ILE B C 1
ATOM 2498 O O . ILE B 1 110 ? -2.316 6.534 19.283 1.00 15.34 110 ILE B O 1
ATOM 2503 N N . MET B 1 111 ? -0.537 5.139 19.121 1.00 14.82 111 MET B N 1
ATOM 2504 C CA . MET B 1 111 ? -0.582 4.690 20.518 1.00 14.98 111 MET B CA 1
ATOM 2505 C C . MET B 1 111 ? -0.370 5.837 21.503 1.00 14.47 111 MET B C 1
ATOM 2506 O O . MET B 1 111 ? -1.172 6.011 22.425 1.00 14.35 111 MET B O 1
ATOM 2511 N N . ALA B 1 112 ? 0.696 6.613 21.285 1.00 13.64 112 ALA B N 1
ATOM 2512 C CA . ALA B 1 112 ? 1.052 7.743 22.133 1.00 13.13 112 ALA B CA 1
ATOM 2513 C C . ALA B 1 112 ? -0.034 8.776 22.246 1.00 13.34 112 ALA B C 1
ATOM 2514 O O . ALA B 1 112 ? -0.259 9.304 23.332 1.00 13.93 112 ALA B O 1
ATOM 2516 N N . GLN B 1 113 ? -0.752 9.013 21.146 1.00 13.28 113 GLN B N 1
ATOM 2517 C CA . GLN B 1 113 ? -1.842 9.992 21.133 1.00 13.39 113 GLN B CA 1
ATOM 2518 C C . GLN B 1 113 ? -3.040 9.569 21.984 1.00 13.55 113 GLN B C 1
ATOM 2519 O O . GLN B 1 113 ? -3.652 10.409 22.641 1.00 13.82 113 GLN B O 1
ATOM 2525 N N . ASN B 1 114 ? -3.311 8.261 22.023 1.00 13.92 114 ASN B N 1
ATOM 2526 C CA . ASN B 1 114 ? -4.381 7.686 22.853 1.00 13.86 114 ASN B CA 1
ATOM 2527 C C . ASN B 1 114 ? -4.003 7.854 24.328 1.00 13.89 114 ASN B C 1
ATOM 2528 O O . ASN B 1 114 ? -4.859 8.188 25.148 1.00 14.24 114 ASN B O 1
ATOM 2533 N N . CYS B 1 115 ? -2.713 7.674 24.641 1.00 13.93 115 CYS B N 1
ATOM 2534 C CA . CYS B 1 115 ? -2.195 7.853 26.003 1.00 14.26 115 CYS B CA 1
ATOM 2535 C C . CYS B 1 115 ? -2.348 9.312 26.445 1.00 14.41 115 CYS B C 1
ATOM 2536 O O . CYS B 1 115 ? -2.853 9.572 27.541 1.00 14.98 115 CYS B O 1
ATOM 2539 N N . LEU B 1 116 ? -1.962 10.257 25.579 1.00 14.06 116 LEU B N 1
ATOM 2540 C CA . LEU B 1 116 ? -2.071 11.686 25.888 1.00 14.33 116 LEU B CA 1
ATOM 2541 C C . LEU B 1 116 ? -3.528 12.148 26.038 1.00 14.96 116 LEU B C 1
ATOM 2542 O O . LEU B 1 116 ? -3.845 12.883 26.980 1.00 15.07 116 LEU B O 1
ATOM 2547 N N . LEU B 1 117 ? -4.398 11.721 25.119 1.00 15.26 117 LEU B N 1
ATOM 2548 C CA . LEU B 1 117 ? -5.818 12.077 25.176 1.00 16.06 117 LEU B CA 1
ATOM 2549 C C . LEU B 1 117 ? -6.507 11.550 26.407 1.00 15.76 117 LEU B C 1
ATOM 2550 O O . LEU B 1 117 ? -7.350 12.235 26.971 1.00 16.03 117 LEU B O 1
ATOM 2555 N N . ALA B 1 118 ? -6.107 10.355 26.842 1.00 15.78 118 ALA B N 1
ATOM 2556 C CA . ALA B 1 118 ? -6.650 9.737 28.044 1.00 15.75 118 ALA B CA 1
ATOM 2557 C C . ALA B 1 118 ? -6.247 10.585 29.253 1.00 16.16 118 ALA B C 1
ATOM 2558 O O . ALA B 1 118 ? -7.091 10.924 30.090 1.00 15.85 118 ALA B O 1
ATOM 2560 N N . ALA B 1 119 ? -4.979 10.997 29.280 1.00 16.31 119 ALA B N 1
ATOM 2561 C CA . ALA B 1 119 ? -4.440 11.829 30.354 1.00 17.01 119 ALA B CA 1
ATOM 2562 C C . ALA B 1 119 ? -5.092 13.214 30.379 1.00 17.72 119 ALA B C 1
ATOM 2563 O O . ALA B 1 119 ? -5.571 13.653 31.422 1.00 18.09 119 ALA B O 1
ATOM 2565 N N . GLU B 1 120 ? -5.219 13.839 29.209 1.00 18.26 120 GLU B N 1
ATOM 2566 C CA . GLU B 1 120 ? -5.834 15.165 29.102 1.00 19.10 120 GLU B CA 1
ATOM 2567 C C . GLU B 1 120 ? -7.308 15.202 29.516 1.00 20.24 120 GLU B C 1
ATOM 2568 O O . GLU B 1 120 ? -7.789 16.220 30.016 1.00 20.90 120 GLU B O 1
ATOM 2574 N N . SER B 1 121 ? -8.000 14.074 29.364 1.00 20.80 121 SER B N 1
ATOM 2575 C CA . SER B 1 121 ? -9.415 13.968 29.732 1.00 21.80 121 SER B CA 1
ATOM 2576 C C . SER B 1 121 ? -9.641 13.838 31.238 1.00 22.66 121 SER B C 1
ATOM 2577 O O . SER B 1 121 ? -10.746 14.090 31.719 1.00 23.00 121 SER B O 1
ATOM 2580 N N . MET B 1 122 ? -8.598 13.414 31.956 1.00 23.42 122 MET B N 1
ATOM 2581 C CA . MET B 1 122 ? -8.639 13.253 33.409 1.00 24.35 122 MET B CA 1
ATOM 2582 C C . MET B 1 122 ? -8.256 14.554 34.101 1.00 24.11 122 MET B C 1
ATOM 2583 O O . MET B 1 122 ? -8.304 14.647 35.329 1.00 24.77 122 MET B O 1
ATOM 2588 N N . GLY B 1 123 ? -7.842 15.540 33.308 1.00 23.76 123 GLY B N 1
ATOM 2589 C CA . GLY B 1 123 ? -7.458 16.831 33.854 1.00 23.47 123 GLY B CA 1
ATOM 2590 C C . GLY B 1 123 ? -5.958 16.996 33.973 1.00 23.03 123 GLY B C 1
ATOM 2591 O O . GLY B 1 123 ? -5.479 17.956 34.588 1.00 23.15 123 GLY B O 1
ATOM 2592 N N . LEU B 1 124 ? -5.229 16.022 33.428 1.00 22.35 124 LEU B N 1
ATOM 2593 C CA . LEU B 1 124 ? -3.773 16.033 33.424 1.00 21.53 124 LEU B CA 1
ATOM 2594 C C . LEU B 1 124 ? -3.253 16.749 32.167 1.00 21.18 124 LEU B C 1
ATOM 2595 O O . LEU B 1 124 ? -4.028 17.157 31.289 1.00 21.24 124 LEU B O 1
ATOM 2600 N N . GLY B 1 125 ? -1.946 16.964 32.127 1.00 20.53 125 GLY B N 1
ATOM 2601 C CA . GLY B 1 125 ? -1.329 17.612 30.986 1.00 19.84 125 GLY B CA 1
ATOM 2602 C C . GLY B 1 125 ? -0.088 16.863 30.531 1.00 19.01 125 GLY B C 1
ATOM 2603 O O . GLY B 1 125 ? 0.419 15.993 31.248 1.00 18.91 125 GLY B O 1
ATOM 2604 N N . GLY B 1 126 ? 0.411 17.212 29.351 1.00 17.70 126 GLY B N 1
ATOM 2605 C CA . GLY B 1 126 ? 1.591 16.546 28.842 1.00 16.32 126 GLY B CA 1
ATOM 2606 C C . GLY B 1 126 ? 2.198 17.182 27.623 1.00 15.42 126 GLY B C 1
ATOM 2607 O O . GLY B 1 126 ? 1.655 18.142 27.073 1.00 15.75 126 GLY B O 1
ATOM 2608 N N . VAL B 1 127 ? 3.338 16.639 27.206 1.00 14.77 127 VAL B N 1
ATOM 2609 C CA . VAL B 1 127 ? 4.056 17.128 26.037 1.00 14.42 127 VAL B CA 1
ATOM 2610 C C . VAL B 1 127 ? 4.911 15.994 25.501 1.00 14.31 127 VAL B C 1
ATOM 2611 O O . VAL B 1 127 ? 5.469 15.206 26.272 1.00 13.87 127 VAL B O 1
ATOM 2615 N N . TYR B 1 128 ? 4.984 15.894 24.179 1.00 13.88 128 TYR B N 1
ATOM 2616 C CA . TYR B 1 128 ? 5.817 14.882 23.538 1.00 14.01 128 TYR B CA 1
ATOM 2617 C C . TYR B 1 128 ? 7.247 15.399 23.596 1.00 13.71 128 TYR B C 1
ATOM 2618 O O . TYR B 1 128 ? 7.460 16.613 23.621 1.00 13.25 128 TYR B O 1
ATOM 2627 N N . ILE B 1 129 ? 8.214 14.488 23.714 1.00 14.14 129 ILE B N 1
ATOM 2628 C CA . ILE B 1 129 ? 9.627 14.863 23.778 1.00 13.90 129 ILE B CA 1
ATOM 2629 C C . ILE B 1 129 ? 10.410 14.147 22.687 1.00 14.40 129 ILE B C 1
ATOM 2630 O O . ILE B 1 129 ? 10.869 13.020 22.873 1.00 14.72 129 ILE B O 1
ATOM 2635 N N . GLY B 1 130 ? 10.540 14.821 21.544 1.00 14.52 130 GLY B N 1
ATOM 2636 C CA . GLY B 1 130 ? 11.284 14.288 20.414 1.00 14.88 130 GLY B CA 1
ATOM 2637 C C . GLY B 1 130 ? 12.765 14.557 20.588 1.00 14.89 130 GLY B C 1
ATOM 2638 O O . GLY B 1 130 ? 13.589 13.921 19.934 1.00 14.31 130 GLY B O 1
ATOM 2639 N N . GLY B 1 131 ? 13.076 15.455 21.529 1.00 15.08 131 GLY B N 1
ATOM 2640 C CA . GLY B 1 131 ? 14.440 15.842 21.864 1.00 15.67 131 GLY B CA 1
ATOM 2641 C C . GLY B 1 131 ? 15.370 14.700 22.244 1.00 15.67 131 GLY B C 1
ATOM 2642 O O . GLY B 1 131 ? 16.584 14.860 22.180 1.00 15.39 131 GLY B O 1
ATOM 2643 N N . LEU B 1 132 ? 14.803 13.545 22.608 1.00 16.24 132 LEU B N 1
ATOM 2644 C CA . LEU B 1 132 ? 15.572 12.336 22.956 1.00 16.34 132 LEU B CA 1
ATOM 2645 C C . LEU B 1 132 ? 16.428 11.861 21.791 1.00 16.53 132 LEU B C 1
ATOM 2646 O O . LEU B 1 132 ? 17.481 11.245 21.991 1.00 17.13 132 LEU B O 1
ATOM 2651 N N . ARG B 1 133 ? 15.991 12.193 20.576 1.00 15.92 133 ARG B N 1
ATOM 2652 C CA . ARG B 1 133 ? 16.706 11.818 19.366 1.00 16.29 133 ARG B CA 1
ATOM 2653 C C . ARG B 1 133 ? 18.018 12.582 19.159 1.00 16.88 133 ARG B C 1
ATOM 2654 O O . ARG B 1 133 ? 18.843 12.162 18.356 1.00 17.20 133 ARG B O 1
ATOM 2662 N N . ASN B 1 134 ? 18.229 13.658 19.930 1.00 17.69 134 ASN B N 1
ATOM 2663 C CA . ASN B 1 134 ? 19.467 14.457 19.895 1.00 18.85 134 ASN B CA 1
ATOM 2664 C C . ASN B 1 134 ? 20.669 13.557 20.222 1.00 19.20 134 ASN B C 1
ATOM 2665 O O . ASN B 1 134 ? 21.729 13.659 19.597 1.00 19.24 134 ASN B O 1
ATOM 2670 N N . SER B 1 135 ? 20.469 12.681 21.207 1.00 19.48 135 SER B N 1
ATOM 2671 C CA . SER B 1 135 ? 21.491 11.743 21.674 1.00 20.64 135 SER B CA 1
ATOM 2672 C C . SER B 1 135 ? 20.883 10.330 21.692 1.00 20.48 135 SER B C 1
ATOM 2673 O O . SER B 1 135 ? 20.991 9.613 22.685 1.00 20.84 135 SER B O 1
ATOM 2676 N N . ALA B 1 136 ? 20.285 9.928 20.567 1.00 20.17 136 ALA B N 1
ATOM 2677 C CA . ALA B 1 136 ? 19.611 8.634 20.413 1.00 19.17 136 ALA B CA 1
ATOM 2678 C C . ALA B 1 136 ? 20.400 7.394 20.837 1.00 19.43 136 ALA B C 1
ATOM 2679 O O . ALA B 1 136 ? 19.843 6.520 21.507 1.00 18.62 136 ALA B O 1
ATOM 2681 N N . ALA B 1 137 ? 21.683 7.329 20.458 1.00 19.46 137 ALA B N 1
ATOM 2682 C CA . ALA B 1 137 ? 22.558 6.197 20.796 1.00 19.55 137 ALA B CA 1
ATOM 2683 C C . ALA B 1 137 ? 22.848 6.090 22.306 1.00 19.74 137 ALA B C 1
ATOM 2684 O O . ALA B 1 137 ? 22.878 4.983 22.859 1.00 20.43 137 ALA B O 1
ATOM 2686 N N . GLN B 1 138 ? 22.992 7.240 22.971 1.00 19.35 138 GLN B N 1
ATOM 2687 C CA . GLN B 1 138 ? 23.246 7.299 24.412 1.00 18.90 138 GLN B CA 1
ATOM 2688 C C . GLN B 1 138 ? 21.961 7.021 25.213 1.00 18.99 138 GLN B C 1
ATOM 2689 O O . GLN B 1 138 ? 22.020 6.405 26.283 1.00 18.89 138 GLN B O 1
ATOM 2691 N N . VAL B 1 139 ? 20.807 7.448 24.684 1.00 18.29 139 VAL B N 1
ATOM 2692 C CA . VAL B 1 139 ? 19.495 7.207 25.316 1.00 18.33 139 VAL B CA 1
ATOM 2693 C C . VAL B 1 139 ? 19.178 5.697 25.228 1.00 18.89 139 VAL B C 1
ATOM 2694 O O . VAL B 1 139 ? 18.682 5.103 26.198 1.00 19.14 139 VAL B O 1
ATOM 2698 N N . ASP B 1 140 ? 19.505 5.100 24.072 1.00 19.19 140 ASP B N 1
ATOM 2699 C CA . ASP B 1 140 ? 19.322 3.671 23.766 1.00 19.22 140 ASP B CA 1
ATOM 2700 C C . ASP B 1 140 ? 20.122 2.800 24.753 1.00 19.49 140 ASP B C 1
ATOM 2701 O O . ASP B 1 140 ? 19.566 1.874 25.347 1.00 19.20 140 ASP B O 1
ATOM 2706 N N . GLU B 1 141 ? 21.406 3.129 24.937 1.00 20.34 141 GLU B N 1
ATOM 2707 C CA . GLU B 1 141 ? 22.288 2.394 25.859 1.00 21.10 141 GLU B CA 1
ATOM 2708 C C . GLU B 1 141 ? 21.818 2.496 27.323 1.00 21.40 141 GLU B C 1
ATOM 2709 O O . GLU B 1 141 ? 21.850 1.494 28.048 1.00 21.81 141 GLU B O 1
ATOM 2711 N N . LEU B 1 142 ? 21.291 3.669 27.706 1.00 21.19 142 LEU B N 1
ATOM 2712 C CA . LEU B 1 142 ? 20.792 3.934 29.063 1.00 21.24 142 LEU B CA 1
ATOM 2713 C C . LEU B 1 142 ? 19.556 3.108 29.412 1.00 21.27 142 LEU B C 1
ATOM 2714 O O . LEU B 1 142 ? 19.430 2.628 30.545 1.00 21.06 142 LEU B O 1
ATOM 2719 N N . LEU B 1 143 ? 18.660 2.934 28.438 1.00 20.89 143 LEU B N 1
ATOM 2720 C CA . LEU B 1 143 ? 17.436 2.166 28.646 1.00 20.67 143 LEU B CA 1
ATOM 2721 C C . LEU B 1 143 ? 17.614 0.676 28.359 1.00 20.35 143 LEU B C 1
ATOM 2722 O O . LEU B 1 143 ? 16.674 -0.105 28.540 1.00 20.31 143 LEU B O 1
ATOM 2727 N N . GLY B 1 144 ? 18.813 0.299 27.904 1.00 20.23 144 GLY B N 1
ATOM 2728 C CA . GLY B 1 144 ? 19.138 -1.094 27.603 1.00 20.62 144 GLY B CA 1
ATOM 2729 C C . GLY B 1 144 ? 18.373 -1.767 26.465 1.00 20.83 144 GLY B C 1
ATOM 2730 O O . GLY B 1 144 ? 18.068 -2.971 26.544 1.00 20.89 144 GLY B O 1
ATOM 2731 N N . LEU B 1 145 ? 18.043 -0.996 25.423 1.00 20.58 145 LEU B N 1
ATOM 2732 C CA . LEU B 1 145 ? 17.309 -1.515 24.271 1.00 20.07 145 LEU B CA 1
ATOM 2733 C C . LEU B 1 145 ? 18.166 -2.493 23.467 1.00 20.05 145 LEU B C 1
ATOM 2734 O O . LEU B 1 145 ? 19.318 -2.200 23.129 1.00 20.57 145 LEU B O 1
ATOM 2739 N N . PRO B 1 146 ? 17.627 -3.690 23.185 1.00 19.98 146 PRO B N 1
ATOM 2740 C CA . PRO B 1 146 ? 18.315 -4.747 22.426 1.00 19.57 146 PRO B CA 1
ATOM 2741 C C . PRO B 1 146 ? 18.295 -4.489 20.920 1.00 18.96 146 PRO B C 1
ATOM 2742 O O . PRO B 1 146 ? 17.772 -3.465 20.480 1.00 18.35 146 PRO B O 1
ATOM 2746 N N . GLU B 1 147 ? 18.819 -5.438 20.140 1.00 18.65 147 GLU B N 1
ATOM 2747 C CA . GLU B 1 147 ? 18.823 -5.345 18.671 1.00 18.49 147 GLU B CA 1
ATOM 2748 C C . GLU B 1 147 ? 17.349 -5.373 18.225 1.00 18.15 147 GLU B C 1
ATOM 2749 O O . GLU B 1 147 ? 16.495 -5.874 18.972 1.00 17.76 147 GLU B O 1
ATOM 2751 N N . ASN B 1 148 ? 17.056 -4.808 17.047 1.00 17.70 148 ASN B N 1
ATOM 2752 C CA . ASN B 1 148 ? 15.691 -4.726 16.468 1.00 18.10 148 ASN B CA 1
ATOM 2753 C C . ASN B 1 148 ? 14.718 -3.834 17.273 1.00 17.77 148 ASN B C 1
ATOM 2754 O O . ASN B 1 148 ? 13.501 -3.947 17.165 1.00 17.35 148 ASN B O 1
ATOM 2759 N N . SER B 1 149 ? 15.285 -2.915 18.043 1.00 17.50 149 SER B N 1
ATOM 2760 C CA . SER B 1 149 ? 14.522 -1.996 18.860 1.00 18.03 149 SER B CA 1
ATOM 2761 C C . SER B 1 149 ? 15.172 -0.613 18.778 1.00 17.76 149 SER B C 1
ATOM 2762 O O . SER B 1 149 ? 16.392 -0.514 18.711 1.00 17.62 149 SER B O 1
ATOM 2765 N N . ALA B 1 150 ? 14.359 0.444 18.792 1.00 17.09 150 ALA B N 1
ATOM 2766 C CA . ALA B 1 150 ? 14.879 1.807 18.709 1.00 16.84 150 ALA B CA 1
ATOM 2767 C C . ALA B 1 150 ? 13.966 2.821 19.369 1.00 16.84 150 ALA B C 1
ATOM 2768 O O . ALA B 1 150 ? 12.749 2.684 19.288 1.00 16.75 150 ALA B O 1
ATOM 2770 N N . VAL B 1 151 ? 14.568 3.862 19.960 1.00 16.59 151 VAL B N 1
ATOM 2771 C CA . VAL B 1 151 ? 13.835 4.945 20.624 1.00 16.59 151 VAL B CA 1
ATOM 2772 C C . VAL B 1 151 ? 13.337 5.949 19.580 1.00 16.02 151 VAL B C 1
ATOM 2773 O O . VAL B 1 151 ? 14.006 6.193 18.575 1.00 15.93 151 VAL B O 1
ATOM 2777 N N . LEU B 1 152 ? 12.118 6.444 19.787 1.00 15.53 152 LEU B N 1
ATOM 2778 C CA . LEU B 1 152 ? 11.524 7.426 18.895 1.00 15.09 152 LEU B CA 1
ATOM 2779 C C . LEU B 1 152 ? 11.285 8.764 19.573 1.00 14.80 152 LEU B C 1
ATOM 2780 O O . LEU B 1 152 ? 11.720 9.801 19.076 1.00 14.50 152 LEU B O 1
ATOM 2785 N N . PHE B 1 153 ? 10.577 8.735 20.701 1.00 14.04 153 PHE B N 1
ATOM 2786 C CA . PHE B 1 153 ? 10.269 9.950 21.457 1.00 14.67 153 PHE B CA 1
ATOM 2787 C C . PHE B 1 153 ? 9.804 9.597 22.861 1.00 14.54 153 PHE B C 1
ATOM 2788 O O . PHE B 1 153 ? 9.419 8.462 23.120 1.00 14.46 153 PHE B O 1
ATOM 2796 N N . GLY B 1 154 ? 9.778 10.606 23.724 1.00 15.11 154 GLY B N 1
ATOM 2797 C CA . GLY B 1 154 ? 9.308 10.429 25.080 1.00 14.82 154 GLY B CA 1
ATOM 2798 C C . GLY B 1 154 ? 8.030 11.227 25.258 1.00 15.34 154 GLY B C 1
ATOM 2799 O O . GLY B 1 154 ? 7.573 11.888 24.319 1.00 15.02 154 GLY B O 1
ATOM 2800 N N . MET B 1 155 ? 7.452 11.155 26.454 1.00 15.68 155 MET B N 1
ATOM 2801 C CA . MET B 1 155 ? 6.220 11.874 26.779 1.00 17.05 155 MET B CA 1
ATOM 2802 C C . MET B 1 155 ? 6.150 12.220 28.262 1.00 17.18 155 MET B C 1
ATOM 2803 O O . MET B 1 155 ? 6.200 11.328 29.116 1.00 17.71 155 MET B O 1
ATOM 2808 N N . CYS B 1 156 ? 6.044 13.513 28.558 1.00 16.99 156 CYS B N 1
ATOM 2809 C CA . CYS B 1 156 ? 5.919 13.982 29.942 1.00 17.56 156 CYS B CA 1
ATOM 2810 C C . CYS B 1 156 ? 4.440 14.017 30.281 1.00 17.83 156 CYS B C 1
ATOM 2811 O O . CYS B 1 156 ? 3.641 14.434 29.448 1.00 17.80 156 CYS B O 1
ATOM 2814 N N . LEU B 1 157 ? 4.069 13.534 31.469 1.00 17.84 157 LEU B N 1
ATOM 2815 C CA . LEU B 1 157 ? 2.671 13.557 31.927 1.00 18.14 157 LEU B CA 1
ATOM 2816 C C . LEU B 1 157 ? 2.626 14.035 33.382 1.00 18.44 157 LEU B C 1
ATOM 2817 O O . LEU B 1 157 ? 3.551 13.764 34.145 1.00 18.51 157 LEU B O 1
ATOM 2822 N N . GLY B 1 158 ? 1.589 14.785 33.748 1.00 18.21 158 GLY B N 1
ATOM 2823 C CA . GLY B 1 158 ? 1.466 15.260 35.115 1.00 18.60 158 GLY B CA 1
ATOM 2824 C C . GLY B 1 158 ? 0.410 16.329 35.266 1.00 18.90 158 GLY B C 1
ATOM 2825 O O . GLY B 1 158 ? -0.201 16.710 34.282 1.00 18.45 158 GLY B O 1
ATOM 2826 N N . HIS B 1 159 ? 0.205 16.815 36.495 1.00 19.48 159 HIS B N 1
ATOM 2827 C CA . HIS B 1 159 ? -0.784 17.868 36.776 1.00 20.23 159 HIS B CA 1
ATOM 2828 C C . HIS B 1 159 ? -0.206 19.211 36.313 1.00 20.88 159 HIS B C 1
ATOM 2829 O O . HIS B 1 159 ? 0.916 19.558 36.677 1.00 20.70 159 HIS B O 1
ATOM 2836 N N . PRO B 1 160 ? -0.966 19.985 35.509 1.00 21.59 160 PRO B N 1
ATOM 2837 C CA . PRO B 1 160 ? -0.504 21.284 34.997 1.00 22.05 160 PRO B CA 1
ATOM 2838 C C . PRO B 1 160 ? -0.279 22.401 36.018 1.00 22.83 160 PRO B C 1
ATOM 2839 O O . PRO B 1 160 ? -1.043 22.527 36.980 1.00 23.30 160 PRO B O 1
ATOM 2843 N N . ASP B 1 161 ? 0.792 23.172 35.816 1.00 23.25 161 ASP B N 1
ATOM 2844 C CA . ASP B 1 161 ? 1.121 24.326 36.664 1.00 24.09 161 ASP B CA 1
ATOM 2845 C C . ASP B 1 161 ? 1.260 25.560 35.756 1.00 23.65 161 ASP B C 1
ATOM 2846 O O . ASP B 1 161 ? 1.997 26.509 36.046 1.00 23.39 161 ASP B O 1
ATOM 2851 N N . GLN B 1 162 ? 0.544 25.510 34.634 1.00 23.29 162 GLN B N 1
ATOM 2852 C CA . GLN B 1 162 ? 0.487 26.594 33.655 1.00 23.00 162 GLN B CA 1
ATOM 2853 C C . GLN B 1 162 ? -0.788 26.419 32.837 1.00 22.93 162 GLN B C 1
ATOM 2854 O O . GLN B 1 162 ? -1.374 25.326 32.830 1.00 22.86 162 GLN B O 1
ATOM 2860 N N . ASN B 1 163 ? -1.222 27.499 32.178 1.00 22.47 163 ASN B N 1
ATOM 2861 C CA . ASN B 1 163 ? -2.444 27.499 31.359 1.00 22.12 163 ASN B CA 1
ATOM 2862 C C . ASN B 1 163 ? -2.214 28.278 30.048 1.00 21.46 163 ASN B C 1
ATOM 2863 O O . ASN B 1 163 ? -2.702 29.403 29.893 1.00 21.78 163 ASN B O 1
ATOM 2868 N N . PRO B 1 164 ? -1.480 27.678 29.077 1.00 21.36 164 PRO B N 1
ATOM 2869 C CA . PRO B 1 164 ? -1.193 28.322 27.784 1.00 21.19 164 PRO B CA 1
ATOM 2870 C C . PRO B 1 164 ? -2.445 28.435 26.916 1.00 21.22 164 PRO B C 1
ATOM 2871 O O . PRO B 1 164 ? -3.384 27.644 27.075 1.00 20.71 164 PRO B O 1
ATOM 2875 N N . GLU B 1 165 ? -2.466 29.416 26.014 1.00 21.23 165 GLU B N 1
ATOM 2876 C CA . GLU B 1 165 ? -3.603 29.574 25.108 1.00 21.75 165 GLU B CA 1
ATOM 2877 C C . GLU B 1 165 ? -3.404 28.579 23.961 1.00 21.73 165 GLU B C 1
ATOM 2878 O O . GLU B 1 165 ? -2.271 28.200 23.662 1.00 21.88 165 GLU B O 1
ATOM 2880 N N . VAL B 1 166 ? -4.504 28.083 23.395 1.00 22.00 166 VAL B N 1
ATOM 2881 C CA . VAL B 1 166 ? -4.468 27.130 22.272 1.00 22.36 166 VAL B CA 1
ATOM 2882 C C . VAL B 1 166 ? -3.807 27.803 21.055 1.00 22.25 166 VAL B C 1
ATOM 2883 O O . VAL B 1 166 ? -4.089 28.967 20.755 1.00 22.10 166 VAL B O 1
ATOM 2887 N N . LYS B 1 167 ? -2.841 27.092 20.466 1.00 22.21 167 LYS B N 1
ATOM 2888 C CA . LYS B 1 167 ? -2.058 27.542 19.308 1.00 22.06 167 LYS B CA 1
ATOM 2889 C C . LYS B 1 167 ? -2.758 27.242 17.991 1.00 21.19 167 LYS B C 1
ATOM 2890 O O . LYS B 1 167 ? -3.112 26.086 17.739 1.00 21.32 167 LYS B O 1
ATOM 2896 N N . PRO B 1 168 ? -2.962 28.269 17.129 1.00 20.45 168 PRO B N 1
ATOM 2897 C CA . PRO B 1 168 ? -3.623 28.019 15.840 1.00 19.75 168 PRO B CA 1
ATOM 2898 C C . PRO B 1 168 ? -2.730 27.254 14.849 1.00 18.42 168 PRO B C 1
ATOM 2899 O O . PRO B 1 168 ? -1.497 27.315 14.924 1.00 17.48 168 PRO B O 1
ATOM 2903 N N . ARG B 1 169 ? -3.370 26.465 13.994 1.00 17.29 169 ARG B N 1
ATOM 2904 C CA . ARG B 1 169 ? -2.675 25.703 12.974 1.00 16.47 169 ARG B CA 1
ATOM 2905 C C . ARG B 1 169 ? -3.027 26.292 11.642 1.00 16.39 169 ARG B C 1
ATOM 2906 O O . ARG B 1 169 ? -3.812 27.244 11.571 1.00 16.44 169 ARG B O 1
ATOM 2914 N N . LEU B 1 170 ? -2.400 25.770 10.590 1.00 16.01 170 LEU B N 1
ATOM 2915 C CA . LEU B 1 170 ? -2.663 26.185 9.215 1.00 16.09 170 LEU B CA 1
ATOM 2916 C C . LEU B 1 170 ? -4.130 25.875 8.939 1.00 16.23 170 LEU B C 1
ATOM 2917 O O . LEU B 1 170 ? -4.659 24.914 9.499 1.00 16.05 170 LEU B O 1
ATOM 2922 N N . PRO B 1 171 ? -4.822 26.705 8.126 1.00 17.00 171 PRO B N 1
ATOM 2923 C CA . PRO B 1 171 ? -6.241 26.417 7.850 1.00 17.52 171 PRO B CA 1
ATOM 2924 C C . PRO B 1 171 ? -6.504 25.085 7.128 1.00 17.39 171 PRO B C 1
ATOM 2925 O O . PRO B 1 171 ? -5.615 24.553 6.447 1.00 16.94 171 PRO B O 1
ATOM 2929 N N . ALA B 1 172 ? -7.704 24.538 7.330 1.00 17.03 172 ALA B N 1
ATOM 2930 C CA . ALA B 1 172 ? -8.115 23.279 6.731 1.00 16.75 172 ALA B CA 1
ATOM 2931 C C . ALA B 1 172 ? -7.949 23.231 5.209 1.00 17.17 172 ALA B C 1
ATOM 2932 O O . ALA B 1 172 ? -7.500 22.216 4.685 1.00 16.94 172 ALA B O 1
ATOM 2934 N N . HIS B 1 173 ? -8.194 24.353 4.519 1.00 17.55 173 HIS B N 1
ATOM 2935 C CA . HIS B 1 173 ? -8.062 24.407 3.053 1.00 17.82 173 HIS B CA 1
ATOM 2936 C C . HIS B 1 173 ? -6.621 24.315 2.525 1.00 17.89 173 HIS B C 1
ATOM 2937 O O . HIS B 1 173 ? -6.424 24.102 1.323 1.00 18.56 173 HIS B O 1
ATOM 2944 N N . VAL B 1 174 ? -5.636 24.519 3.410 1.00 17.26 174 VAL B N 1
ATOM 2945 C CA . VAL B 1 174 ? -4.216 24.416 3.049 1.00 17.05 174 VAL B CA 1
ATOM 2946 C C . VAL B 1 174 ? -3.753 22.970 3.234 1.00 17.20 174 VAL B C 1
ATOM 2947 O O . VAL B 1 174 ? -3.126 22.408 2.351 1.00 17.94 174 VAL B O 1
ATOM 2951 N N . VAL B 1 175 ? -4.110 22.369 4.365 1.00 17.11 175 VAL B N 1
ATOM 2952 C CA . VAL B 1 175 ? -3.733 20.987 4.699 1.00 17.19 175 VAL B CA 1
ATOM 2953 C C . VAL B 1 175 ? -4.542 19.889 3.934 1.00 16.95 175 VAL B C 1
ATOM 2954 O O . VAL B 1 175 ? -3.977 18.857 3.569 1.00 16.86 175 VAL B O 1
ATOM 2958 N N . VAL B 1 176 ? -5.835 20.128 3.687 1.00 16.10 176 VAL B N 1
ATOM 2959 C CA . VAL B 1 176 ? -6.703 19.174 2.978 1.00 16.10 176 VAL B CA 1
ATOM 2960 C C . VAL B 1 176 ? -6.840 19.525 1.487 1.00 16.42 176 VAL B C 1
ATOM 2961 O O . VAL B 1 176 ? -7.191 20.650 1.118 1.00 16.72 176 VAL B O 1
ATOM 2965 N N . HIS B 1 177 ? -6.546 18.537 0.651 1.00 16.25 177 HIS B N 1
ATOM 2966 C CA . HIS B 1 177 ? -6.604 18.642 -0.799 1.00 16.96 177 HIS B CA 1
ATOM 2967 C C . HIS B 1 177 ? -7.739 17.744 -1.258 1.00 17.85 177 HIS B C 1
ATOM 2968 O O . HIS B 1 177 ? -7.904 16.646 -0.727 1.00 17.59 177 HIS B O 1
ATOM 2975 N N . GLU B 1 178 ? -8.515 18.201 -2.241 1.00 18.96 178 GLU B N 1
ATOM 2976 C CA . GLU B 1 178 ? -9.627 17.402 -2.775 1.00 20.10 178 GLU B CA 1
ATOM 2977 C C . GLU B 1 178 ? -9.178 16.683 -4.041 1.00 19.60 178 GLU B C 1
ATOM 2978 O O . GLU B 1 178 ? -8.791 17.341 -5.011 1.00 19.58 178 GLU B O 1
ATOM 2984 N N . ASN B 1 179 ? -9.174 15.344 -3.995 1.00 19.27 179 ASN B N 1
ATOM 2985 C CA . ASN B 1 179 ? -8.831 14.442 -5.113 1.00 19.27 179 ASN B CA 1
ATOM 2986 C C . ASN B 1 179 ? -7.419 14.415 -5.692 1.00 18.96 179 ASN B C 1
ATOM 2987 O O . ASN B 1 179 ? -6.962 13.370 -6.163 1.00 19.23 179 ASN B O 1
ATOM 2992 N N . GLN B 1 180 ? -6.756 15.564 -5.712 1.00 18.32 180 GLN B N 1
ATOM 2993 C CA . GLN B 1 180 ? -5.405 15.681 -6.243 1.00 18.16 180 GLN B CA 1
ATOM 2994 C C . GLN B 1 180 ? -4.724 16.753 -5.417 1.00 17.99 180 GLN B C 1
ATOM 2995 O O . GLN B 1 180 ? -5.391 17.648 -4.891 1.00 17.98 180 GLN B O 1
ATOM 2997 N N . TYR B 1 181 ? -3.398 16.677 -5.329 1.00 18.14 181 TYR B N 1
ATOM 2998 C CA . TYR B 1 181 ? -2.602 17.661 -4.601 1.00 18.13 181 TYR B CA 1
ATOM 2999 C C . TYR B 1 181 ? -2.718 19.018 -5.309 1.00 18.95 181 TYR B C 1
ATOM 3000 O O . TYR B 1 181 ? -2.561 19.103 -6.531 1.00 19.31 181 TYR B O 1
ATOM 3009 N N . GLN B 1 182 ? -3.034 20.048 -4.523 1.00 19.53 182 GLN B N 1
ATOM 3010 C CA . GLN B 1 182 ? -3.197 21.414 -5.014 1.00 20.20 182 GLN B CA 1
ATOM 3011 C C . GLN B 1 182 ? -1.982 22.248 -4.629 1.00 20.66 182 GLN B C 1
ATOM 3012 O O . GLN B 1 182 ? -1.429 22.089 -3.540 1.00 20.46 182 GLN B O 1
ATOM 3014 N N . GLU B 1 183 ? -1.560 23.132 -5.531 1.00 21.66 183 GLU B N 1
ATOM 3015 C CA . GLU B 1 183 ? -0.396 23.995 -5.288 1.00 21.71 183 GLU B CA 1
ATOM 3016 C C . GLU B 1 183 ? -0.667 25.038 -4.193 1.00 21.20 183 GLU B C 1
ATOM 3017 O O . GLU B 1 183 ? -1.806 25.430 -3.949 1.00 20.66 183 GLU B O 1
ATOM 3019 N N . LEU B 1 184 ? 0.392 25.413 -3.490 1.00 21.14 184 LEU B N 1
ATOM 3020 C CA . LEU B 1 184 ? 0.322 26.367 -2.400 1.00 20.89 184 LEU B CA 1
ATOM 3021 C C . LEU B 1 184 ? 0.199 27.816 -2.852 1.00 20.76 184 LEU B C 1
ATOM 3022 O O . LEU B 1 184 ? 0.906 28.250 -3.767 1.00 21.11 184 LEU B O 1
ATOM 3027 N N . ASN B 1 185 ? -0.728 28.537 -2.216 1.00 20.54 185 ASN B N 1
ATOM 3028 C CA . ASN B 1 185 ? -0.940 29.965 -2.458 1.00 20.19 185 ASN B CA 1
ATOM 3029 C C . ASN B 1 185 ? -0.172 30.598 -1.285 1.00 19.12 185 ASN B C 1
ATOM 3030 O O . ASN B 1 185 ? -0.570 30.457 -0.124 1.00 18.43 185 ASN B O 1
ATOM 3035 N N . LEU B 1 186 ? 0.925 31.291 -1.598 1.00 18.70 186 LEU B N 1
ATOM 3036 C CA . LEU B 1 186 ? 1.763 31.917 -0.580 1.00 18.08 186 LEU B CA 1
ATOM 3037 C C . LEU B 1 186 ? 1.074 32.967 0.277 1.00 17.93 186 LEU B C 1
ATOM 3038 O O . LEU B 1 186 ? 1.542 33.265 1.381 1.00 18.26 186 LEU B O 1
ATOM 3043 N N . ASP B 1 187 ? -0.078 33.461 -0.189 1.00 17.20 187 ASP B N 1
ATOM 3044 C CA . ASP B 1 187 ? -0.883 34.428 0.571 1.00 17.12 187 ASP B CA 1
ATOM 3045 C C . ASP B 1 187 ? -1.429 33.797 1.850 1.00 16.80 187 ASP B C 1
ATOM 3046 O O . ASP B 1 187 ? -1.519 34.465 2.870 1.00 16.43 187 ASP B O 1
ATOM 3051 N N . ASP B 1 188 ? -1.758 32.498 1.787 1.00 16.91 188 ASP B N 1
ATOM 3052 C CA . ASP B 1 188 ? -2.288 31.746 2.936 1.00 17.31 188 ASP B CA 1
ATOM 3053 C C . ASP B 1 188 ? -1.235 31.559 4.025 1.00 16.58 188 ASP B C 1
ATOM 3054 O O . ASP B 1 188 ? -1.561 31.596 5.203 1.00 15.81 188 ASP B O 1
ATOM 3059 N N . ILE B 1 189 ? 0.030 31.436 3.608 1.00 16.61 189 ILE B N 1
ATOM 3060 C CA . ILE B 1 189 ? 1.178 31.292 4.518 1.00 16.69 189 ILE B CA 1
ATOM 3061 C C . ILE B 1 189 ? 1.425 32.650 5.195 1.00 17.55 189 ILE B C 1
ATOM 3062 O O . ILE B 1 189 ? 1.713 32.701 6.387 1.00 18.00 189 ILE B O 1
ATOM 3067 N N . GLN B 1 190 ? 1.262 33.747 4.450 1.00 18.40 190 GLN B N 1
ATOM 3068 C CA . GLN B 1 190 ? 1.443 35.084 5.009 1.00 19.16 190 GLN B CA 1
ATOM 3069 C C . GLN B 1 190 ? 0.337 35.384 6.018 1.00 18.96 190 GLN B C 1
ATOM 3070 O O . GLN B 1 190 ? 0.613 35.946 7.075 1.00 19.05 190 GLN B O 1
ATOM 3076 N N . SER B 1 191 ? -0.895 34.964 5.701 1.00 18.94 191 SER B N 1
ATOM 3077 C CA . SER B 1 191 ? -2.059 35.158 6.570 1.00 18.70 191 SER B CA 1
ATOM 3078 C C . SER B 1 191 ? -1.861 34.384 7.860 1.00 18.38 191 SER B C 1
ATOM 3079 O O . SER B 1 191 ? -2.173 34.891 8.942 1.00 18.98 191 SER B O 1
ATOM 3082 N N . TYR B 1 192 ? -1.247 33.204 7.743 1.00 17.76 192 TYR B N 1
ATOM 3083 C CA . TYR B 1 192 ? -0.969 32.366 8.897 1.00 17.53 192 TYR B CA 1
ATOM 3084 C C . TYR B 1 192 ? 0.147 32.939 9.777 1.00 17.49 192 TYR B C 1
ATOM 3085 O O . TYR B 1 192 ? 0.054 32.865 11.002 1.00 17.53 192 TYR B O 1
ATOM 3094 N N . ASP B 1 193 ? 1.195 33.473 9.147 1.00 17.69 193 ASP B N 1
ATOM 3095 C CA . ASP B 1 193 ? 2.312 34.105 9.847 1.00 18.48 193 ASP B CA 1
ATOM 3096 C C . ASP B 1 193 ? 1.806 35.281 10.682 1.00 19.18 193 ASP B C 1
ATOM 3097 O O . ASP B 1 193 ? 2.231 35.449 11.820 1.00 19.40 193 ASP B O 1
ATOM 3102 N N . GLN B 1 194 ? 0.830 36.021 10.142 1.00 20.20 194 GLN B N 1
ATOM 3103 C CA . GLN B 1 194 ? 0.231 37.178 10.821 1.00 21.19 194 GLN B CA 1
ATOM 3104 C C . GLN B 1 194 ? -0.609 36.736 12.024 1.00 21.89 194 GLN B C 1
ATOM 3105 O O . GLN B 1 194 ? -0.602 37.400 13.065 1.00 21.50 194 GLN B O 1
ATOM 3107 N N . THR B 1 195 ? -1.275 35.585 11.892 1.00 22.65 195 THR B N 1
ATOM 3108 C CA . THR B 1 195 ? -2.092 35.002 12.960 1.00 24.17 195 THR B CA 1
ATOM 3109 C C . THR B 1 195 ? -1.181 34.516 14.108 1.00 25.09 195 THR B C 1
ATOM 3110 O O . THR B 1 195 ? -1.545 34.658 15.288 1.00 25.45 195 THR B O 1
ATOM 3114 N N . MET B 1 196 ? 0.001 33.988 13.753 1.00 25.71 196 MET B N 1
ATOM 3115 C CA . MET B 1 196 ? 0.989 33.511 14.732 1.00 26.48 196 MET B CA 1
ATOM 3116 C C . MET B 1 196 ? 1.774 34.637 15.395 1.00 27.36 196 MET B C 1
ATOM 3117 O O . MET B 1 196 ? 2.258 34.468 16.509 1.00 27.94 196 MET B O 1
ATOM 3122 N N . GLN B 1 197 ? 1.908 35.776 14.710 1.00 28.29 197 GLN B N 1
ATOM 3123 C CA . GLN B 1 197 ? 2.600 36.943 15.262 1.00 29.46 197 GLN B CA 1
ATOM 3124 C C . GLN B 1 197 ? 1.702 37.553 16.360 1.00 30.39 197 GLN B C 1
ATOM 3125 O O . GLN B 1 197 ? 2.194 37.949 17.422 1.00 30.71 197 GLN B O 1
ATOM 3127 N N . ALA B 1 198 ? 0.384 37.503 16.134 1.00 31.38 198 ALA B N 1
ATOM 3128 C CA . ALA B 1 198 ? -0.631 38.017 17.062 1.00 33.00 198 ALA B CA 1
ATOM 3129 C C . ALA B 1 198 ? -0.737 37.151 18.316 1.00 34.11 198 ALA B C 1
ATOM 3130 O O . ALA B 1 198 ? -1.082 37.653 19.396 1.00 34.47 198 ALA B O 1
ATOM 3132 N N . TYR B 1 199 ? -0.453 35.852 18.152 1.00 34.93 199 TYR B N 1
ATOM 3133 C CA . TYR B 1 199 ? -0.480 34.866 19.241 1.00 35.98 199 TYR B CA 1
ATOM 3134 C C . TYR B 1 199 ? 0.682 35.133 20.207 1.00 36.97 199 TYR B C 1
ATOM 3135 O O . TYR B 1 199 ? 0.510 35.044 21.420 1.00 37.12 199 TYR B O 1
ATOM 3144 N N . TYR B 1 200 ? 1.859 35.403 19.639 1.00 38.48 200 TYR B N 1
ATOM 3145 C CA . TYR B 1 200 ? 3.086 35.704 20.382 1.00 39.83 200 TYR B CA 1
ATOM 3146 C C . TYR B 1 200 ? 3.161 37.183 20.762 1.00 40.16 200 TYR B C 1
ATOM 3147 O O . TYR B 1 200 ? 3.837 37.545 21.725 1.00 41.11 200 TYR B O 1
ATOM 3156 N N . SER B 1 210 ? 10.919 37.377 13.903 1.00 32.16 210 SER B N 1
ATOM 3157 C CA . SER B 1 210 ? 10.919 36.367 12.842 1.00 31.56 210 SER B CA 1
ATOM 3158 C C . SER B 1 210 ? 9.576 35.625 12.815 1.00 29.96 210 SER B C 1
ATOM 3159 O O . SER B 1 210 ? 9.024 35.289 13.867 1.00 31.09 210 SER B O 1
ATOM 3162 N N . THR B 1 211 ? 9.072 35.354 11.611 1.00 27.40 211 THR B N 1
ATOM 3163 C CA . THR B 1 211 ? 7.788 34.662 11.413 1.00 24.61 211 THR B CA 1
ATOM 3164 C C . THR B 1 211 ? 7.859 33.121 11.486 1.00 23.27 211 THR B C 1
ATOM 3165 O O . THR B 1 211 ? 8.954 32.551 11.404 1.00 22.58 211 THR B O 1
ATOM 3169 N N . TRP B 1 212 ? 6.686 32.473 11.622 1.00 21.50 212 TRP B N 1
ATOM 3170 C CA . TRP B 1 212 ? 6.569 31.006 11.671 1.00 19.97 212 TRP B CA 1
ATOM 3171 C C . TRP B 1 212 ? 7.232 30.375 10.439 1.00 19.40 212 TRP B C 1
ATOM 3172 O O . TRP B 1 212 ? 8.039 29.461 10.592 1.00 19.70 212 TRP B O 1
ATOM 3183 N N . SER B 1 213 ? 6.861 30.836 9.236 1.00 18.79 213 SER B N 1
ATOM 3184 C CA . SER B 1 213 ? 7.411 30.299 7.980 1.00 18.69 213 SER B CA 1
ATOM 3185 C C . SER B 1 213 ? 8.922 30.423 7.829 1.00 18.83 213 SER B C 1
ATOM 3186 O O . SER B 1 213 ? 9.566 29.477 7.373 1.00 18.98 213 SER B O 1
ATOM 3189 N N . GLN B 1 214 ? 9.479 31.554 8.277 1.00 19.05 214 GLN B N 1
ATOM 3190 C CA . GLN B 1 214 ? 10.921 31.798 8.230 1.00 19.57 214 GLN B CA 1
ATOM 3191 C C . GLN B 1 214 ? 11.662 30.972 9.309 1.00 19.70 214 GLN B C 1
ATOM 3192 O O . GLN B 1 214 ? 12.759 30.465 9.057 1.00 19.82 214 GLN B O 1
ATOM 3194 N N . GLU B 1 215 ? 11.026 30.790 10.473 1.00 19.79 215 GLU B N 1
ATOM 3195 C CA . GLU B 1 215 ? 11.608 30.018 11.579 1.00 20.46 215 GLU B CA 1
ATOM 3196 C C . GLU B 1 215 ? 11.690 28.524 11.274 1.00 21.39 215 GLU B C 1
ATOM 3197 O O . GLU B 1 215 ? 12.761 27.926 11.454 1.00 22.14 215 GLU B O 1
ATOM 3199 N N . VAL B 1 216 ? 10.598 27.939 10.757 1.00 21.00 216 VAL B N 1
ATOM 3200 C CA . VAL B 1 216 ? 10.571 26.507 10.429 1.00 20.89 216 VAL B CA 1
ATOM 3201 C C . VAL B 1 216 ? 11.389 26.141 9.199 1.00 20.75 216 VAL B C 1
ATOM 3202 O O . VAL B 1 216 ? 12.104 25.145 9.235 1.00 20.80 216 VAL B O 1
ATOM 3206 N N . THR B 1 217 ? 11.322 26.954 8.138 1.00 20.55 217 THR B N 1
ATOM 3207 C CA . THR B 1 217 ? 12.111 26.684 6.929 1.00 20.77 217 THR B CA 1
ATOM 3208 C C . THR B 1 217 ? 13.602 26.969 7.162 1.00 20.82 217 THR B C 1
ATOM 3209 O O . THR B 1 217 ? 14.459 26.353 6.524 1.00 20.92 217 THR B O 1
ATOM 3213 N N . GLY B 1 218 ? 13.895 27.862 8.115 1.00 20.55 218 GLY B N 1
ATOM 3214 C CA . GLY B 1 218 ? 15.273 28.172 8.486 1.00 21.11 218 GLY B CA 1
ATOM 3215 C C . GLY B 1 218 ? 15.911 26.952 9.157 1.00 21.21 218 GLY B C 1
ATOM 3216 O O . GLY B 1 218 ? 17.064 26.635 8.896 1.00 21.93 218 GLY B O 1
ATOM 3217 N N . LYS B 1 219 ? 15.126 26.238 9.968 1.00 21.25 219 LYS B N 1
ATOM 3218 C CA . LYS B 1 219 ? 15.569 25.025 10.653 1.00 21.24 219 LYS B CA 1
ATOM 3219 C C . LYS B 1 219 ? 15.788 23.890 9.638 1.00 21.14 219 LYS B C 1
ATOM 3220 O O . LYS B 1 219 ? 16.772 23.143 9.729 1.00 22.32 219 LYS B O 1
ATOM 3222 N N . LEU B 1 220 ? 14.909 23.812 8.640 1.00 20.49 220 LEU B N 1
ATOM 3223 C CA . LEU B 1 220 ? 14.981 22.782 7.600 1.00 20.21 220 LEU B CA 1
ATOM 3224 C C . LEU B 1 220 ? 16.040 23.046 6.531 1.00 20.55 220 LEU B C 1
ATOM 3225 O O . LEU B 1 220 ? 16.399 22.142 5.770 1.00 20.28 220 LEU B O 1
ATOM 3230 N N . ALA B 1 221 ? 16.565 24.273 6.514 1.00 20.87 221 ALA B N 1
ATOM 3231 C CA . ALA B 1 221 ? 17.617 24.674 5.583 1.00 21.50 221 ALA B CA 1
ATOM 3232 C C . ALA B 1 221 ? 18.953 24.158 6.110 1.00 22.12 221 ALA B C 1
ATOM 3233 O O . ALA B 1 221 ? 19.916 24.057 5.360 1.00 23.20 221 ALA B O 1
ATOM 3235 N N . GLY B 1 222 ? 18.993 23.821 7.401 1.00 22.37 222 GLY B N 1
ATOM 3236 C CA . GLY B 1 222 ? 20.188 23.258 8.014 1.00 22.48 222 GLY B CA 1
ATOM 3237 C C . GLY B 1 222 ? 20.074 21.739 7.967 1.00 22.67 222 GLY B C 1
ATOM 3238 O O . GLY B 1 222 ? 19.240 21.211 7.230 1.00 22.99 222 GLY B O 1
ATOM 3239 N N . GLU B 1 223 ? 20.899 21.029 8.731 1.00 22.78 223 GLU B N 1
ATOM 3240 C CA . GLU B 1 223 ? 20.849 19.560 8.747 1.00 23.60 223 GLU B CA 1
ATOM 3241 C C . GLU B 1 223 ? 19.957 19.097 9.888 1.00 22.81 223 GLU B C 1
ATOM 3242 O O . GLU B 1 223 ? 20.056 19.613 10.999 1.00 24.02 223 GLU B O 1
ATOM 3248 N N . SER B 1 224 ? 19.058 18.160 9.607 1.00 21.26 224 SER B N 1
ATOM 3249 C CA . SER B 1 224 ? 18.134 17.666 10.624 1.00 19.81 224 SER B CA 1
ATOM 3250 C C . SER B 1 224 ? 18.587 16.321 11.152 1.00 18.95 224 SER B C 1
ATOM 3251 O O . SER B 1 224 ? 18.442 15.308 10.462 1.00 18.35 224 SER B O 1
ATOM 3254 N N . ARG B 1 225 ? 19.179 16.336 12.355 1.00 17.83 225 ARG B N 1
ATOM 3255 C CA . ARG B 1 225 ? 19.701 15.152 13.060 1.00 17.19 225 ARG B CA 1
ATOM 3256 C C . ARG B 1 225 ? 20.297 14.095 12.095 1.00 17.16 225 ARG B C 1
ATOM 3257 O O . ARG B 1 225 ? 19.737 13.002 11.933 1.00 16.83 225 ARG B O 1
ATOM 3265 N N . PRO B 1 226 ? 21.421 14.431 11.415 1.00 16.81 226 PRO B N 1
ATOM 3266 C CA . PRO B 1 226 ? 22.056 13.512 10.463 1.00 16.79 226 PRO B CA 1
ATOM 3267 C C . PRO B 1 226 ? 22.534 12.148 10.973 1.00 16.29 226 PRO B C 1
ATOM 3268 O O . PRO B 1 226 ? 22.794 11.246 10.178 1.00 16.79 226 PRO B O 1
ATOM 3272 N N . HIS B 1 227 ? 22.593 12.003 12.296 1.00 16.02 227 HIS B N 1
ATOM 3273 C CA . HIS B 1 227 ? 23.011 10.772 12.969 1.00 15.94 227 HIS B CA 1
ATOM 3274 C C . HIS B 1 227 ? 21.883 9.723 13.077 1.00 15.96 227 HIS B C 1
ATOM 3275 O O . HIS B 1 227 ? 22.139 8.584 13.478 1.00 16.15 227 HIS B O 1
ATOM 3282 N N . ILE B 1 228 ? 20.658 10.100 12.706 1.00 15.73 228 ILE B N 1
ATOM 3283 C CA . ILE B 1 228 ? 19.498 9.209 12.824 1.00 16.21 228 ILE B CA 1
ATOM 3284 C C . ILE B 1 228 ? 19.468 7.911 12.009 1.00 16.07 228 ILE B C 1
ATOM 3285 O O . ILE B 1 228 ? 19.176 6.867 12.599 1.00 16.87 228 ILE B O 1
ATOM 3290 N N . LEU B 1 229 ? 19.763 7.945 10.701 1.00 15.14 229 LEU B N 1
ATOM 3291 C CA . LEU B 1 229 ? 19.789 6.707 9.896 1.00 14.92 229 LEU B CA 1
ATOM 3292 C C . LEU B 1 229 ? 20.905 5.771 10.417 1.00 15.05 229 LEU B C 1
ATOM 3293 O O . LEU B 1 229 ? 20.654 4.570 10.580 1.00 14.93 229 LEU B O 1
ATOM 3298 N N . PRO B 1 230 ? 22.131 6.298 10.703 1.00 14.98 230 PRO B N 1
ATOM 3299 C CA . PRO B 1 230 ? 23.168 5.402 11.229 1.00 15.32 230 PRO B CA 1
ATOM 3300 C C . PRO B 1 230 ? 22.767 4.769 12.576 1.00 16.05 230 PRO B C 1
ATOM 3301 O O . PRO B 1 230 ? 23.121 3.620 12.844 1.00 16.81 230 PRO B O 1
ATOM 3305 N N . TYR B 1 231 ? 21.979 5.498 13.379 1.00 15.76 231 TYR B N 1
ATOM 3306 C CA . TYR B 1 231 ? 21.499 5.001 14.667 1.00 15.75 231 TYR B CA 1
ATOM 3307 C C . TYR B 1 231 ? 20.545 3.822 14.437 1.00 15.99 231 TYR B C 1
ATOM 3308 O O . TYR B 1 231 ? 20.711 2.770 15.049 1.00 16.67 231 TYR B O 1
ATOM 3317 N N . LEU B 1 232 ? 19.527 4.023 13.599 1.00 16.04 232 LEU B N 1
ATOM 3318 C CA . LEU B 1 232 ? 18.561 2.969 13.274 1.00 15.50 232 LEU B CA 1
ATOM 3319 C C . LEU B 1 232 ? 19.292 1.756 12.696 1.00 15.64 232 LEU B C 1
ATOM 3320 O O . LEU B 1 232 ? 19.025 0.627 13.113 1.00 15.94 232 LEU B O 1
ATOM 3325 N N . ASN B 1 233 ? 20.266 2.006 11.811 1.00 16.06 233 ASN B N 1
ATOM 3326 C CA . ASN B 1 233 ? 21.070 0.943 11.181 1.00 16.63 233 ASN B CA 1
ATOM 3327 C C . ASN B 1 233 ? 21.877 0.149 12.206 1.00 16.95 233 ASN B C 1
ATOM 3328 O O . ASN B 1 233 ? 22.000 -1.069 12.080 1.00 17.49 233 ASN B O 1
ATOM 3333 N N . SER B 1 234 ? 22.369 0.838 13.240 1.00 16.73 234 SER B N 1
ATOM 3334 C CA . SER B 1 234 ? 23.168 0.215 14.300 1.00 16.85 234 SER B CA 1
ATOM 3335 C C . SER B 1 234 ? 22.311 -0.724 15.145 1.00 16.80 234 SER B C 1
ATOM 3336 O O . SER B 1 234 ? 22.836 -1.613 15.819 1.00 17.40 234 SER B O 1
ATOM 3339 N N . LYS B 1 235 ? 20.993 -0.516 15.091 1.00 16.22 235 LYS B N 1
ATOM 3340 C CA . LYS B 1 235 ? 20.055 -1.356 15.811 1.00 15.41 235 LYS B CA 1
ATOM 3341 C C . LYS B 1 235 ? 19.437 -2.424 14.915 1.00 15.82 235 LYS B C 1
ATOM 3342 O O . LYS B 1 235 ? 18.612 -3.229 15.372 1.00 16.33 235 LYS B O 1
ATOM 3348 N N . GLY B 1 236 ? 19.874 -2.457 13.657 1.00 15.00 236 GLY B N 1
ATOM 3349 C CA . GLY B 1 236 ? 19.379 -3.437 12.708 1.00 15.16 236 GLY B CA 1
ATOM 3350 C C . GLY B 1 236 ? 18.114 -3.030 11.970 1.00 15.17 236 GLY B C 1
ATOM 3351 O O . GLY B 1 236 ? 17.478 -3.868 11.342 1.00 15.05 236 GLY B O 1
ATOM 3352 N N . LEU B 1 237 ? 17.769 -1.742 12.024 1.00 15.15 237 LEU B N 1
ATOM 3353 C CA . LEU B 1 237 ? 16.561 -1.222 11.384 1.00 14.88 237 LEU B CA 1
ATOM 3354 C C . LEU B 1 237 ? 16.855 -0.297 10.204 1.00 15.21 237 LEU B C 1
ATOM 3355 O O . LEU B 1 237 ? 17.910 0.320 10.155 1.00 15.04 237 LEU B O 1
ATOM 3360 N N . ALA B 1 238 ? 15.928 -0.240 9.243 1.00 15.47 238 ALA B N 1
ATOM 3361 C CA . ALA B 1 238 ? 16.015 0.621 8.061 1.00 15.70 238 ALA B CA 1
ATOM 3362 C C . ALA B 1 238 ? 17.297 0.500 7.237 1.00 16.58 238 ALA B C 1
ATOM 3363 O O . ALA B 1 238 ? 17.860 1.506 6.789 1.00 17.01 238 ALA B O 1
ATOM 3365 N N . LYS B 1 239 ? 17.749 -0.736 7.031 1.00 17.05 239 LYS B N 1
ATOM 3366 C CA . LYS B 1 239 ? 18.969 -1.002 6.267 1.00 18.11 239 LYS B CA 1
ATOM 3367 C C . LYS B 1 239 ? 18.750 -1.177 4.766 1.00 18.22 239 LYS B C 1
ATOM 3368 O O . LYS B 1 239 ? 19.683 -1.010 3.969 1.00 18.85 239 LYS B O 1
ATOM 3374 N N . ARG B 1 240 ? 17.519 -1.514 4.387 1.00 18.05 240 ARG B N 1
ATOM 3375 C CA . ARG B 1 240 ? 17.145 -1.704 2.985 1.00 18.13 240 ARG B CA 1
ATOM 3376 C C . ARG B 1 240 ? 15.661 -1.411 2.771 1.00 17.91 240 ARG B C 1
ATOM 3377 O O . ARG B 1 240 ? 14.973 -1.087 3.752 1.00 17.73 240 ARG B O 1
#